Protein AF-A0A9W9BR13-F1 (afdb_monomer)

Radius of gyration: 28.8 Å; Cα contacts (8 Å, |Δi|>4): 578; chains: 1; bounding box: 82×94×61 Å

Organism: NCBI:txid1435070

Solvent-accessible surface area (backbone atoms only — not comparable to full-atom values): 28106 Å² total; per-residue (Å²): 130,82,84,83,81,80,27,60,44,64,63,53,41,37,54,49,41,31,71,70,69,76,46,58,55,90,75,62,51,53,81,70,55,56,86,70,70,44,57,42,39,84,63,54,50,73,75,60,48,57,53,65,44,57,26,48,39,78,46,92,53,62,79,46,46,44,80,64,56,41,92,52,9,65,61,41,42,57,46,30,48,63,49,49,70,68,35,69,68,52,47,48,35,59,72,76,33,102,57,62,42,61,43,49,70,67,36,74,86,69,42,48,74,66,56,54,60,58,46,49,59,56,65,70,63,49,80,73,76,65,88,21,88,50,74,51,84,78,71,74,89,75,68,90,75,66,82,88,71,66,79,80,84,70,79,82,73,85,76,58,85,72,59,70,72,52,71,85,45,83,88,72,84,92,73,88,84,81,85,91,74,93,72,82,76,88,67,74,56,72,65,45,52,50,54,46,49,44,55,50,52,49,53,40,61,71,35,36,82,60,34,67,35,88,93,32,60,46,46,44,69,40,78,53,61,50,76,29,34,24,41,30,49,34,94,93,42,69,90,47,64,46,66,43,33,30,24,66,36,58,16,29,33,34,38,59,55,88,96,54,56,84,94,66,39,53,55,44,30,42,27,44,69,40,80,46,43,46,73,63,60,65,67,41,37,58,56,48,52,52,36,55,47,40,40,51,48,11,38,36,36,63,47,75,78,63,32,52,50,77,56,97,54,95,58,76,46,50,27,35,49,39,40,34,38,27,62,62,30,37,36,57,30,44,36,37,33,28,70,54,24,48,35,50,51,31,58,47,96,74,83,76,81,78,82,77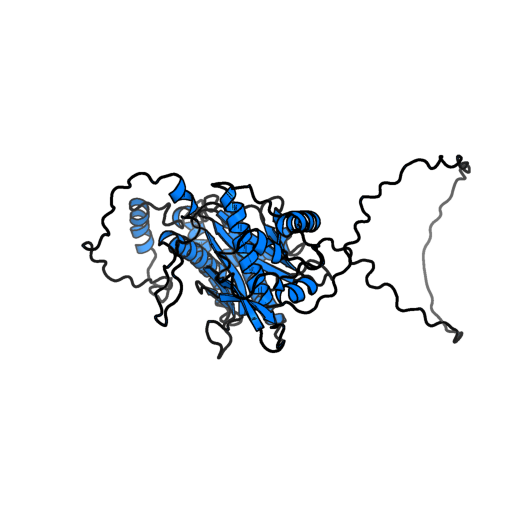,78,70,85,73,75,69,79,80,85,77,75,77,83,80,80,86,81,80,84,82,82,90,86,82,89,84,86,88,89,82,84,92,82,90,86,86,89,84,90,84,90,83,80,92,79,88,79,90,73,81,98,70,80,91,68,80,81,69,79,54,84,61,72,50,24,40,38,36,40,36,32,42,60,35,36,49,83,36,37,72,35,40,49,54,48,53,32,44,51,33,40,50,50,53,48,45,62,56,45,54,64,66,74,77,114

Foldseek 3Di:
DPQDDAAQFPVSLQVVLCVLVVDRPLPLALPVLDFPPQAALLRQDPNNLSNLQEHEDEDDAFDALCNFPNPCRVVLLVVLVVVLVPDPVSVVLVVPDPQSLQCCVLQVVSDDPVNVVVCVVVVVPPPLQDDDPSHDPPDDPPPDDDPVPDDPPDDDDDDDPVVVVCPQGDDDDDDDDDDDDDDDDPDDDPLQLSQLVSVQVLLCVLQVVVCPPPLNVQKGKDQDFAKFFQWEQDPVGNVDTGTSYIYTFRIFTWGHDPPDDPNRTFGQATEHEASAALVVPPSSVVSVSSRVSVNVLRSCQRPVAANFGDDPDPDQKTWGWYWYYHNQWIKIKIKIAHPLLSCRSHNNDDDDDPPPPVPPPDDPPPDDDDDDDDDDDDDDDDDDDDDDDDDDDDDDDDDDDDDDDDPDDPCPPPPPSSHNHIYIHIYGIQGSSDSVSSSSVSSVSNSSVNRNSVVNVVVVD

Secondary structure (DSSP, 8-state):
-------SSHHHHHHHHHHHH-S-TTT--GGGS-TT---BGGG--HHHHHTTTEEEEEEEEE--HHHHHGGGHHHHHHHHHHHHTT-HHHHHHHHH-SSTT-GGGG-TTTS-HHHHHHHHHHHTTS-TTSSSSSS-TT--------TT-PPP----PPPPTTTTSSSSS-------------PPP----HHHHHHHHHHHHHHHHHHHHHHTSTTTTTEEEE----EEEEEEE-SS-TTSEEEEEEEE-SEEEEE--TT--GGGSEEEEEEEEESS-TTSSTHHHHHHHHHHHHHHHHHHHH-SSSSPPPPSSSS-EEEEEEEEEETTEEEEEEEEEEHHHHHHTTT----PPP---GGG------SPPPP-PPPPPP-------------------------------SSTT---TTTTSEEEEEEEPEETT-HHHHHHHHHHHHHHHHHHHHHHHTT--

Structure (mmCIF, N/CA/C/O backbone):
data_AF-A0A9W9BR13-F1
#
_entry.id   AF-A0A9W9BR13-F1
#
loop_
_atom_site.group_PDB
_atom_site.id
_atom_site.type_symbol
_atom_site.label_atom_id
_atom_site.label_alt_id
_atom_site.label_comp_id
_atom_site.label_asym_id
_atom_site.label_entity_id
_atom_site.label_seq_id
_atom_site.pdbx_PDB_ins_code
_atom_site.Cartn_x
_atom_site.Cartn_y
_atom_site.Cartn_z
_atom_site.occupancy
_atom_site.B_iso_or_equiv
_atom_site.auth_seq_id
_atom_site.auth_comp_id
_atom_site.auth_asym_id
_atom_site.auth_atom_id
_atom_site.pdbx_PDB_model_num
ATOM 1 N N . MET A 1 1 ? -9.494 -0.478 -27.112 1.00 51.25 1 MET A N 1
ATOM 2 C CA . MET A 1 1 ? -8.174 -0.641 -26.474 1.00 51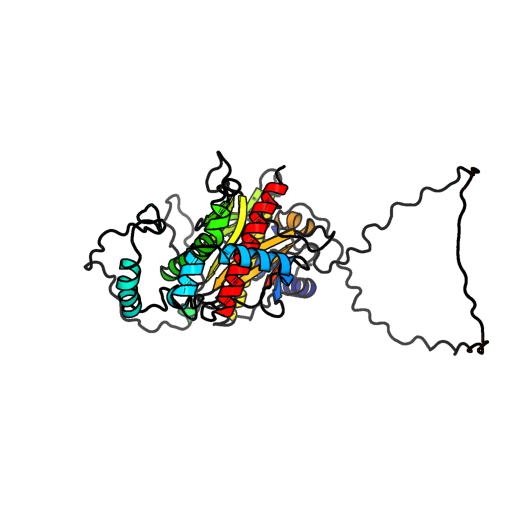.25 1 MET A CA 1
ATOM 3 C C . MET A 1 1 ? -7.951 -2.122 -26.304 1.00 51.25 1 MET A C 1
ATOM 5 O O . MET A 1 1 ? -8.926 -2.817 -26.032 1.00 51.25 1 MET A O 1
ATOM 9 N N . GLU A 1 2 ? -6.727 -2.593 -26.519 1.00 63.69 2 GLU A N 1
ATOM 10 C CA . GLU A 1 2 ? -6.368 -3.955 -26.129 1.00 63.69 2 GLU A CA 1
ATOM 11 C C . GLU A 1 2 ? -6.490 -4.087 -24.608 1.00 63.69 2 GLU A C 1
ATOM 13 O O . GLU A 1 2 ? -6.323 -3.111 -23.871 1.00 63.69 2 GLU A O 1
ATOM 18 N N . ALA A 1 3 ? -6.855 -5.276 -24.137 1.00 79.12 3 ALA A N 1
ATOM 19 C CA . ALA A 1 3 ? -6.912 -5.545 -22.713 1.00 79.12 3 ALA A CA 1
ATOM 20 C C . ALA A 1 3 ? -5.477 -5.740 -22.216 1.00 79.12 3 ALA A C 1
ATOM 22 O O . ALA A 1 3 ? -4.909 -6.807 -22.415 1.00 79.12 3 ALA A O 1
ATOM 23 N N . TYR A 1 4 ? -4.898 -4.719 -21.580 1.00 87.81 4 TYR A N 1
ATOM 24 C CA . TYR A 1 4 ? -3.588 -4.836 -20.938 1.00 87.81 4 TYR A CA 1
ATOM 25 C C . TYR A 1 4 ? -3.576 -6.022 -19.963 1.00 87.81 4 TYR A C 1
ATOM 27 O O . TYR A 1 4 ? -4.549 -6.233 -19.231 1.00 87.81 4 TYR A O 1
ATOM 35 N N . GLU A 1 5 ? -2.502 -6.801 -19.949 1.00 94.56 5 GLU A N 1
ATOM 36 C CA . GLU A 1 5 ? -2.314 -7.903 -19.003 1.00 94.56 5 GLU A CA 1
ATOM 37 C C . GLU A 1 5 ? -1.380 -7.423 -17.893 1.00 94.56 5 GLU A C 1
ATOM 39 O O . GLU A 1 5 ? -0.334 -6.836 -18.160 1.00 94.56 5 GLU A O 1
ATOM 44 N N . ILE A 1 6 ? -1.775 -7.602 -16.636 1.00 95.94 6 ILE A N 1
ATOM 45 C CA . ILE A 1 6 ? -0.945 -7.204 -15.500 1.00 95.94 6 ILE A CA 1
ATOM 46 C C . ILE A 1 6 ? -0.140 -8.445 -15.090 1.00 95.94 6 ILE A C 1
ATOM 48 O O . ILE A 1 6 ? -0.762 -9.424 -14.675 1.00 95.94 6 ILE A O 1
ATOM 52 N N . PRO A 1 7 ? 1.199 -8.450 -15.232 1.00 97.06 7 PRO A N 1
ATOM 53 C CA . PRO A 1 7 ? 2.010 -9.623 -14.933 1.00 97.06 7 PRO A CA 1
ATOM 54 C C . PRO A 1 7 ? 1.941 -9.979 -13.450 1.00 97.06 7 PRO A C 1
ATOM 56 O O . PRO A 1 7 ? 2.058 -9.116 -12.579 1.00 97.06 7 PRO A O 1
ATOM 59 N N . SER A 1 8 ? 1.804 -11.271 -13.176 1.00 96.62 8 SER A N 1
ATOM 60 C CA . SER A 1 8 ? 1.840 -11.877 -11.844 1.00 96.62 8 SER A CA 1
ATOM 61 C C . SER A 1 8 ? 3.162 -12.598 -11.557 1.00 96.62 8 SER A C 1
ATOM 63 O O . SER A 1 8 ? 3.529 -12.808 -10.394 1.00 96.62 8 SER A O 1
ATOM 65 N N . THR A 1 9 ? 3.916 -12.918 -12.615 1.00 95.44 9 THR A N 1
ATOM 66 C CA . THR A 1 9 ? 5.245 -13.534 -12.553 1.00 95.44 9 THR A CA 1
ATOM 67 C C . THR A 1 9 ? 6.295 -12.735 -13.343 1.00 95.44 9 THR A C 1
ATOM 69 O O . THR A 1 9 ? 5.965 -12.035 -14.301 1.00 95.44 9 THR A O 1
ATOM 72 N N . PRO A 1 10 ? 7.590 -12.851 -12.994 1.00 94.38 10 PRO A N 1
ATOM 73 C CA . PRO A 1 10 ? 8.684 -12.272 -13.779 1.00 94.38 10 PRO A CA 1
ATOM 74 C C . PRO A 1 10 ? 8.801 -12.804 -15.212 1.00 94.38 10 PRO A C 1
ATOM 76 O O . PRO A 1 10 ? 9.303 -12.083 -16.069 1.00 94.38 10 PRO A O 1
ATOM 79 N N . SER A 1 11 ? 8.331 -14.030 -15.487 1.00 93.44 11 SER A N 1
ATOM 80 C CA . SER A 1 11 ? 8.280 -14.563 -16.857 1.00 93.44 11 SER A CA 1
ATOM 81 C C . SER A 1 11 ? 7.225 -13.831 -17.682 1.00 93.44 11 SER A C 1
ATOM 83 O O . SER A 1 11 ? 7.556 -13.302 -18.734 1.00 93.44 11 SER A O 1
ATOM 85 N N . GLU A 1 12 ? 5.997 -13.699 -17.161 1.00 95.50 12 GLU A N 1
ATOM 86 C CA . GLU A 1 12 ? 4.937 -12.911 -17.810 1.00 95.50 12 GLU A CA 1
ATOM 87 C C . GLU A 1 12 ? 5.386 -11.466 -18.054 1.00 95.50 12 GLU A C 1
ATOM 89 O O . GLU A 1 12 ? 5.164 -10.920 -19.130 1.00 95.50 12 GLU A O 1
ATOM 94 N N . TRP A 1 13 ? 6.062 -10.848 -17.078 1.00 95.56 13 TRP A N 1
ATOM 95 C CA . TRP A 1 13 ? 6.627 -9.509 -17.248 1.00 95.56 13 TRP A CA 1
ATOM 96 C C . TRP A 1 13 ? 7.660 -9.455 -18.383 1.00 95.56 13 TRP A C 1
ATOM 98 O O . TRP A 1 13 ? 7.617 -8.536 -19.200 1.00 95.56 13 TRP A O 1
ATOM 108 N N . ALA A 1 14 ? 8.568 -10.432 -18.458 1.00 93.12 14 ALA A N 1
ATOM 109 C CA . ALA A 1 14 ? 9.594 -10.491 -19.495 1.00 93.12 14 ALA A CA 1
ATOM 110 C C . ALA A 1 14 ? 8.982 -10.686 -20.893 1.00 93.12 14 ALA A C 1
ATOM 112 O O . ALA A 1 14 ? 9.375 -9.991 -21.830 1.00 93.12 14 ALA A O 1
ATOM 113 N N . ASP A 1 15 ? 7.981 -11.561 -21.019 1.00 93.62 15 ASP A N 1
ATOM 114 C CA . ASP A 1 15 ? 7.242 -11.793 -22.264 1.00 93.62 15 ASP A CA 1
ATOM 115 C C . ASP A 1 15 ? 6.494 -10.524 -22.719 1.00 93.62 15 ASP A C 1
ATOM 117 O O . ASP A 1 15 ? 6.537 -10.152 -23.896 1.00 93.62 15 ASP A O 1
ATOM 121 N N . LEU A 1 16 ? 5.859 -9.809 -21.781 1.00 94.38 16 LEU A N 1
ATOM 122 C CA . LEU A 1 16 ? 5.163 -8.548 -22.050 1.00 94.38 16 LEU A CA 1
ATOM 123 C C . LEU A 1 16 ? 6.129 -7.428 -22.459 1.00 94.38 16 LEU A C 1
ATOM 125 O O . LEU A 1 16 ? 5.866 -6.751 -23.449 1.00 94.38 16 LEU A O 1
ATOM 129 N N . VAL A 1 17 ? 7.265 -7.265 -21.770 1.00 92.75 17 VAL A N 1
ATOM 130 C CA . VAL A 1 17 ? 8.304 -6.281 -22.136 1.00 92.75 17 VAL A CA 1
ATOM 131 C C . VAL A 1 17 ? 8.924 -6.590 -23.493 1.00 92.75 17 VAL A C 1
ATOM 133 O O . VAL A 1 17 ? 9.122 -5.678 -24.295 1.00 92.75 17 VAL A O 1
ATOM 136 N N . HIS A 1 18 ? 9.193 -7.862 -23.789 1.00 91.88 18 HIS A N 1
ATOM 137 C CA . HIS A 1 18 ? 9.705 -8.256 -25.097 1.00 91.88 18 HIS A CA 1
ATOM 138 C C . HIS A 1 18 ? 8.703 -7.923 -26.215 1.00 91.88 18 HIS A C 1
ATOM 140 O O . HIS A 1 18 ? 9.090 -7.412 -27.268 1.00 91.88 18 HIS A O 1
ATOM 146 N N . LYS A 1 19 ? 7.404 -8.139 -25.964 1.00 92.88 19 LYS A N 1
ATOM 147 C CA . LYS A 1 19 ? 6.309 -7.809 -26.887 1.00 92.88 19 LYS A CA 1
ATOM 148 C C . LYS A 1 19 ? 6.132 -6.299 -27.108 1.00 92.88 19 LYS A C 1
ATOM 150 O O . LYS A 1 19 ? 5.840 -5.909 -28.237 1.00 92.88 19 LYS A O 1
ATOM 155 N N . THR A 1 20 ? 6.262 -5.463 -26.074 1.00 90.88 20 THR A N 1
ATOM 156 C CA . THR A 1 20 ? 5.995 -4.011 -26.163 1.00 90.88 20 THR A CA 1
ATOM 157 C C . THR A 1 20 ? 7.213 -3.197 -26.594 1.00 90.88 20 THR A C 1
ATOM 159 O O . THR A 1 20 ? 7.096 -2.351 -27.478 1.00 90.88 20 THR A O 1
ATOM 162 N N . HIS A 1 21 ? 8.393 -3.474 -26.033 1.00 87.50 21 HIS A N 1
ATOM 163 C CA . HIS A 1 21 ? 9.614 -2.689 -26.274 1.00 87.50 21 HIS A CA 1
ATOM 164 C C . HIS A 1 21 ? 10.523 -3.260 -27.372 1.00 87.50 21 HIS A C 1
ATOM 166 O O . HIS A 1 21 ? 11.493 -2.607 -27.754 1.00 87.50 21 HIS A O 1
ATOM 172 N N . ALA A 1 22 ? 10.246 -4.474 -27.873 1.00 85.44 22 ALA A N 1
ATOM 173 C CA . ALA A 1 22 ? 11.105 -5.216 -28.813 1.00 85.44 22 ALA A CA 1
ATOM 174 C C . ALA A 1 22 ? 12.573 -5.359 -28.343 1.00 85.44 22 ALA A C 1
ATOM 176 O O . ALA A 1 22 ? 13.488 -5.562 -29.144 1.00 85.44 22 ALA A O 1
ATOM 177 N N . ALA A 1 23 ? 12.786 -5.249 -27.031 1.00 81.56 23 ALA A N 1
ATOM 178 C CA . ALA A 1 23 ? 14.079 -5.258 -26.370 1.00 81.56 23 ALA A CA 1
ATOM 179 C C . ALA A 1 23 ? 14.303 -6.574 -25.610 1.00 81.56 23 ALA A C 1
ATOM 181 O O . ALA A 1 23 ? 13.384 -7.373 -25.405 1.00 81.56 23 ALA A O 1
ATOM 182 N N . ASP A 1 24 ? 15.543 -6.796 -25.178 1.00 84.81 24 ASP A N 1
ATOM 183 C CA . ASP A 1 24 ? 15.865 -7.829 -24.196 1.00 84.81 24 ASP A CA 1
ATOM 184 C C . ASP A 1 24 ? 15.454 -7.324 -22.793 1.00 84.81 24 ASP A C 1
ATOM 186 O O . ASP A 1 24 ? 15.966 -6.284 -22.355 1.00 84.81 24 ASP A O 1
ATOM 190 N N . PRO A 1 25 ? 14.562 -8.019 -22.059 1.00 84.56 25 PRO A N 1
ATOM 191 C CA . PRO A 1 25 ? 14.138 -7.607 -20.718 1.00 84.56 25 PRO A CA 1
ATOM 192 C C . PRO A 1 25 ? 15.289 -7.482 -19.702 1.00 84.56 25 PRO A C 1
ATOM 194 O O . PRO A 1 25 ? 15.187 -6.712 -18.747 1.00 84.56 25 PRO A O 1
ATOM 197 N N . SER A 1 26 ? 16.409 -8.187 -19.906 1.00 82.12 26 SER A N 1
ATOM 198 C CA . SER A 1 26 ? 17.608 -8.091 -19.057 1.00 82.12 26 SER A CA 1
ATOM 199 C C . SER A 1 26 ? 18.404 -6.796 -19.273 1.00 82.12 26 SER A C 1
ATOM 201 O O . SER A 1 26 ? 19.001 -6.279 -18.327 1.00 82.12 26 SER A O 1
ATOM 203 N N . HIS A 1 27 ? 18.352 -6.235 -20.485 1.00 82.19 27 HIS A N 1
ATOM 204 C CA . HIS A 1 27 ? 18.956 -4.949 -20.855 1.00 82.19 27 HIS A CA 1
ATOM 205 C C . HIS A 1 27 ? 17.975 -3.773 -20.784 1.00 82.19 27 HIS A C 1
ATOM 207 O O . HIS A 1 27 ? 18.382 -2.619 -20.914 1.00 82.19 27 HIS A O 1
ATOM 213 N N . THR A 1 28 ? 16.692 -4.056 -20.563 1.00 82.75 28 THR A N 1
ATOM 214 C CA . THR A 1 28 ? 15.647 -3.047 -20.421 1.00 82.75 28 THR A CA 1
ATOM 215 C C . THR A 1 28 ? 15.769 -2.372 -19.054 1.00 82.75 28 THR A C 1
ATOM 217 O O . THR A 1 28 ? 15.344 -2.905 -18.020 1.00 82.75 28 THR A O 1
ATOM 220 N N . ASP A 1 29 ? 16.394 -1.195 -19.063 1.00 82.81 29 ASP A N 1
ATOM 221 C CA . ASP A 1 29 ? 16.536 -0.326 -17.902 1.00 82.81 29 ASP A CA 1
ATOM 222 C C . ASP A 1 29 ? 15.493 0.796 -17.902 1.00 82.81 29 ASP A C 1
ATOM 224 O O . ASP A 1 29 ? 15.041 1.263 -18.947 1.00 82.81 29 ASP A O 1
ATOM 228 N N . ILE A 1 30 ? 15.150 1.266 -16.710 1.00 84.25 30 ILE A N 1
ATOM 229 C CA . ILE A 1 30 ? 14.235 2.378 -16.476 1.00 84.25 30 ILE A CA 1
ATOM 230 C C . ILE A 1 30 ? 14.800 3.730 -16.966 1.00 84.25 30 ILE A C 1
ATOM 232 O O . ILE A 1 30 ? 14.027 4.646 -17.221 1.00 84.25 30 ILE A O 1
ATOM 236 N N . SER A 1 31 ? 16.106 3.864 -17.240 1.00 76.50 31 SER A N 1
ATOM 237 C CA . SER A 1 31 ? 16.635 5.007 -18.014 1.00 76.50 31 SER A CA 1
ATOM 238 C C . SER A 1 31 ? 16.133 5.068 -19.469 1.00 76.50 31 SER A C 1
ATOM 240 O O . SER A 1 31 ? 16.200 6.129 -20.091 1.00 76.50 31 SER A O 1
ATOM 242 N N . SER A 1 32 ? 15.567 3.974 -19.997 1.00 72.19 32 SER A N 1
ATOM 243 C CA . SER A 1 32 ? 14.851 3.956 -21.285 1.00 72.19 32 SER A CA 1
ATOM 244 C C . SER A 1 32 ? 13.534 4.741 -21.229 1.00 72.19 32 SER A C 1
ATOM 246 O O . SER A 1 32 ? 13.022 5.152 -22.271 1.00 72.19 32 SER A O 1
ATOM 248 N N . ILE A 1 33 ? 13.001 4.992 -20.022 1.00 72.38 33 ILE A N 1
ATOM 249 C CA . ILE A 1 33 ? 11.913 5.943 -19.800 1.00 72.38 33 ILE A CA 1
ATOM 250 C C . ILE A 1 33 ? 12.437 7.342 -20.159 1.00 72.38 33 ILE A C 1
ATOM 252 O O . ILE A 1 33 ? 13.164 7.971 -19.387 1.00 72.38 33 ILE A O 1
ATOM 256 N N . GLY A 1 34 ? 12.066 7.829 -21.347 1.00 63.22 34 GLY A N 1
ATOM 257 C CA . GLY A 1 34 ? 12.626 9.047 -21.933 1.00 63.22 34 GLY A CA 1
ATOM 258 C C . GLY A 1 34 ? 12.618 10.245 -20.975 1.00 63.22 34 GLY A C 1
ATOM 259 O O . GLY A 1 34 ? 11.575 10.642 -20.442 1.00 63.22 34 GLY A O 1
ATOM 260 N N . SER A 1 35 ? 13.798 10.833 -20.764 1.00 57.94 35 SER A N 1
ATOM 261 C CA . SER A 1 35 ? 14.020 11.876 -19.761 1.00 57.94 35 SER A CA 1
ATOM 262 C C . SER A 1 35 ? 13.079 13.071 -19.958 1.00 57.94 35 SER A C 1
ATOM 264 O O . SER A 1 35 ? 13.138 13.760 -20.979 1.00 57.94 35 SER A O 1
ATOM 266 N N . GLY A 1 36 ? 12.230 13.332 -18.959 1.00 55.66 36 GLY A N 1
ATOM 267 C CA . GLY A 1 36 ? 11.285 14.454 -18.945 1.00 55.66 36 GLY A CA 1
ATOM 268 C C . GLY A 1 36 ? 9.887 14.170 -19.512 1.00 55.66 36 GLY A C 1
ATOM 269 O O . GLY A 1 36 ? 9.095 15.105 -19.598 1.00 55.66 36 GLY A O 1
ATOM 270 N N . ILE A 1 37 ? 9.552 12.927 -19.882 1.00 59.81 37 ILE A N 1
ATOM 271 C CA . ILE A 1 37 ? 8.257 12.617 -20.521 1.00 59.81 37 ILE A CA 1
ATOM 272 C C . ILE A 1 37 ? 7.108 12.399 -19.514 1.00 59.81 37 ILE A C 1
ATOM 274 O O . ILE A 1 37 ? 5.986 12.828 -19.783 1.00 59.81 37 ILE A O 1
ATOM 278 N N . PHE A 1 38 ? 7.345 11.782 -18.350 1.00 64.75 38 PHE A N 1
ATOM 279 C CA . PHE A 1 38 ? 6.238 11.155 -17.602 1.00 64.75 38 PHE A CA 1
ATOM 280 C C . PHE A 1 38 ? 5.449 12.057 -16.671 1.00 64.75 38 PHE A C 1
ATOM 282 O O . PHE A 1 38 ? 4.247 11.857 -16.499 1.00 64.75 38 PHE A O 1
ATOM 289 N N . GLY A 1 39 ? 6.077 13.082 -16.098 1.00 80.94 39 GLY A N 1
ATOM 290 C CA . GLY A 1 39 ? 5.399 13.972 -15.160 1.00 80.94 39 GLY A CA 1
ATOM 291 C C . GLY A 1 39 ? 4.832 13.199 -13.964 1.00 80.94 39 GLY A C 1
ATOM 292 O O . GLY A 1 39 ? 5.579 12.856 -13.055 1.00 80.94 39 GLY A O 1
ATOM 293 N N . SER A 1 40 ? 3.522 12.932 -13.973 1.00 87.62 40 SER A N 1
ATOM 294 C CA . SER A 1 40 ? 2.803 12.239 -12.896 1.00 87.62 40 SER A CA 1
ATOM 295 C C . SER A 1 40 ? 2.521 10.772 -13.235 1.00 87.62 40 SER A C 1
ATOM 297 O O . SER A 1 40 ? 2.084 10.474 -14.341 1.00 87.62 40 SER A O 1
ATOM 299 N N . ALA A 1 41 ? 2.624 9.886 -12.242 1.00 87.94 41 ALA A N 1
ATOM 300 C CA . ALA A 1 41 ? 2.221 8.478 -12.292 1.00 87.94 41 ALA A CA 1
ATOM 301 C C . ALA A 1 41 ? 0.792 8.250 -12.831 1.00 87.94 41 ALA A C 1
ATOM 303 O O . ALA A 1 41 ? 0.528 7.246 -13.481 1.00 87.94 41 ALA A O 1
ATOM 304 N N . SER A 1 42 ? -0.117 9.215 -12.645 1.00 85.56 42 SER A N 1
ATOM 305 C CA . SER A 1 42 ? -1.477 9.200 -13.220 1.00 85.56 42 SER A CA 1
ATOM 306 C C . SER A 1 42 ? -1.535 9.322 -14.756 1.00 85.56 42 SER A C 1
ATOM 308 O O . SER A 1 42 ? -2.609 9.195 -15.344 1.00 85.56 42 SER A O 1
ATOM 310 N N . LYS A 1 43 ? -0.397 9.599 -15.406 1.00 87.94 43 LYS A N 1
ATOM 311 C CA . LYS A 1 43 ? -0.222 9.751 -16.861 1.00 87.94 43 LYS A CA 1
ATOM 312 C C . LYS A 1 43 ? 0.737 8.717 -17.461 1.00 87.94 43 LYS A C 1
ATOM 314 O O . LYS A 1 43 ? 1.039 8.797 -18.649 1.00 87.94 43 LYS A O 1
ATOM 319 N N . LEU A 1 44 ? 1.229 7.786 -16.645 1.00 88.38 44 LEU A N 1
ATOM 320 C CA . LEU A 1 44 ? 2.104 6.701 -17.070 1.00 88.38 44 LEU A CA 1
ATOM 321 C C . LEU A 1 44 ? 1.354 5.809 -18.071 1.00 88.38 44 LEU A C 1
ATOM 323 O O . LEU A 1 44 ? 0.213 5.421 -17.808 1.00 88.38 44 LEU A O 1
ATOM 327 N N . THR A 1 45 ? 1.959 5.503 -19.222 1.00 91.06 45 THR A N 1
ATOM 328 C CA . THR A 1 45 ? 1.367 4.507 -20.125 1.00 91.06 45 THR A CA 1
ATOM 329 C C . THR A 1 45 ? 1.648 3.103 -19.592 1.00 91.06 45 THR A C 1
ATOM 331 O O . THR A 1 45 ? 2.503 2.910 -18.728 1.00 91.06 45 THR A O 1
ATOM 334 N N . TYR A 1 46 ? 0.928 2.103 -20.096 1.00 93.12 46 TYR A N 1
ATOM 335 C CA . TYR A 1 46 ? 1.174 0.714 -19.715 1.00 93.12 46 TYR A CA 1
ATOM 336 C C . TYR A 1 46 ? 2.601 0.252 -20.068 1.00 93.12 46 TYR A C 1
ATOM 338 O O . TYR A 1 46 ? 3.241 -0.416 -19.257 1.00 93.12 46 TYR A O 1
ATOM 346 N N . ASP A 1 47 ? 3.125 0.665 -21.225 1.00 92.25 47 ASP A N 1
ATOM 347 C CA . ASP A 1 47 ? 4.458 0.264 -21.688 1.00 92.25 47 ASP A CA 1
ATOM 348 C C . ASP A 1 47 ? 5.552 0.825 -20.766 1.00 92.25 47 ASP A C 1
ATOM 350 O O . ASP A 1 47 ? 6.515 0.131 -20.441 1.00 92.25 47 ASP A O 1
ATOM 354 N N . ASP A 1 48 ? 5.363 2.049 -20.270 1.00 91.62 48 ASP A N 1
ATOM 355 C CA . ASP A 1 48 ? 6.271 2.707 -19.325 1.00 91.62 48 ASP A CA 1
ATOM 356 C C . ASP A 1 48 ? 6.099 2.193 -17.890 1.00 91.62 48 ASP A C 1
ATOM 358 O O . ASP A 1 48 ? 7.051 2.163 -17.113 1.00 91.62 48 ASP A O 1
ATOM 362 N N . TRP A 1 49 ? 4.897 1.736 -17.530 1.00 94.44 49 TRP A N 1
ATOM 363 C CA . TRP A 1 49 ? 4.654 1.057 -16.259 1.00 94.44 49 TRP A CA 1
ATOM 364 C C . TRP A 1 49 ? 5.363 -0.300 -16.181 1.00 94.44 49 TRP A C 1
ATOM 366 O O . TRP A 1 49 ? 5.894 -0.645 -15.124 1.00 94.44 49 TRP A O 1
ATOM 376 N N . LEU A 1 50 ? 5.470 -1.040 -17.292 1.00 94.88 50 LEU A N 1
ATOM 377 C CA . LEU A 1 50 ? 6.285 -2.259 -17.333 1.00 94.88 50 LEU A CA 1
ATOM 378 C C . LEU A 1 50 ? 7.758 -1.969 -16.984 1.00 94.88 50 LEU A C 1
ATOM 380 O O . LEU A 1 50 ? 8.394 -2.776 -16.305 1.00 94.88 50 LEU A O 1
ATOM 384 N N . LEU A 1 51 ? 8.282 -0.792 -17.339 1.00 94.31 51 LEU A N 1
ATOM 385 C CA . LEU A 1 51 ? 9.642 -0.352 -16.993 1.00 94.31 51 LEU A CA 1
ATOM 386 C C . LEU A 1 51 ? 9.836 -0.042 -15.492 1.00 94.31 51 LEU A C 1
ATOM 388 O O . LEU A 1 51 ? 10.940 0.295 -15.078 1.00 94.31 51 LEU A O 1
ATOM 392 N N . LEU A 1 52 ? 8.803 -0.202 -14.656 1.00 95.12 52 LEU A N 1
ATOM 393 C CA . LEU A 1 52 ? 8.913 -0.157 -13.194 1.00 95.12 52 LEU A CA 1
ATOM 394 C C . LEU A 1 52 ? 9.140 -1.539 -12.546 1.00 95.12 52 LEU A C 1
ATOM 396 O O . LEU A 1 52 ? 9.287 -1.599 -11.330 1.00 95.12 52 LEU A O 1
ATOM 400 N N . ARG A 1 53 ? 9.154 -2.651 -13.306 1.00 95.75 53 ARG A N 1
ATOM 401 C CA . ARG A 1 53 ? 9.280 -4.040 -12.782 1.00 95.75 53 ARG A CA 1
ATOM 402 C C . ARG A 1 53 ? 8.313 -4.367 -11.635 1.00 95.75 53 ARG A C 1
ATOM 404 O O . ARG A 1 53 ? 8.674 -5.018 -10.650 1.00 95.75 53 ARG A O 1
ATOM 411 N N . VAL A 1 54 ? 7.067 -3.925 -11.781 1.00 97.25 54 VAL A N 1
ATOM 412 C CA . VAL A 1 54 ? 5.980 -4.247 -10.853 1.00 97.25 54 VAL A CA 1
ATOM 413 C C . VAL A 1 54 ? 5.236 -5.483 -11.346 1.00 97.25 54 VAL A C 1
ATOM 415 O O . VAL A 1 54 ? 4.841 -5.550 -12.508 1.00 97.25 54 VAL A O 1
ATOM 418 N N . ILE A 1 55 ? 5.014 -6.443 -10.450 1.00 97.75 55 ILE A N 1
ATOM 419 C CA . ILE A 1 55 ? 4.130 -7.593 -10.672 1.00 97.75 55 ILE A CA 1
ATOM 420 C C . ILE A 1 55 ? 3.045 -7.631 -9.594 1.00 97.75 55 ILE A C 1
ATOM 422 O O . ILE A 1 55 ? 3.303 -7.300 -8.437 1.00 97.75 55 ILE A O 1
ATOM 426 N N . TRP A 1 56 ? 1.832 -8.039 -9.958 1.00 97.69 56 TRP A N 1
ATOM 427 C CA . TRP A 1 56 ? 0.687 -8.111 -9.048 1.00 97.69 56 TRP A CA 1
ATOM 428 C C . TRP A 1 56 ? 0.299 -9.555 -8.762 1.00 97.69 56 TRP A C 1
ATOM 430 O O . TRP A 1 56 ? -0.041 -10.316 -9.665 1.00 97.69 56 TRP A O 1
ATOM 440 N N . LYS A 1 57 ? 0.292 -9.920 -7.480 1.00 96.81 57 LYS A N 1
ATOM 441 C CA . LYS A 1 57 ? -0.209 -11.209 -7.007 1.00 96.81 57 LYS A CA 1
ATOM 442 C C . LYS A 1 57 ? -1.545 -10.992 -6.319 1.00 96.81 57 LYS A C 1
ATOM 444 O O . LYS A 1 57 ? -1.623 -10.269 -5.329 1.00 96.81 57 LYS A O 1
ATOM 449 N N . LYS A 1 58 ? -2.596 -11.602 -6.868 1.00 95.56 58 LYS A N 1
ATOM 450 C CA . LYS A 1 58 ? -3.890 -11.704 -6.191 1.00 95.56 58 LYS A CA 1
ATOM 451 C C . LYS A 1 58 ? -3.791 -12.835 -5.175 1.00 95.56 58 LYS A C 1
ATOM 453 O O . LYS A 1 58 ? -3.514 -13.968 -5.552 1.00 95.56 58 LYS A O 1
ATOM 458 N N . GLU A 1 59 ? -3.975 -12.501 -3.909 1.00 96.12 59 GLU A N 1
ATOM 459 C CA . GLU A 1 59 ? -3.933 -13.447 -2.799 1.00 96.12 59 GLU A CA 1
ATOM 460 C C . GLU A 1 59 ? -5.308 -14.094 -2.591 1.00 96.12 59 GLU A C 1
ATOM 462 O O . GLU A 1 59 ? -6.355 -13.441 -2.700 1.00 96.12 59 GLU A O 1
ATOM 467 N N . ASP A 1 60 ? -5.303 -15.385 -2.259 1.00 92.75 60 ASP A N 1
ATOM 468 C CA . ASP A 1 60 ? -6.524 -16.134 -1.982 1.00 92.75 60 ASP A CA 1
ATOM 469 C C . ASP A 1 60 ? -7.166 -15.652 -0.672 1.00 92.75 60 ASP A C 1
ATOM 471 O O . ASP A 1 60 ? -6.627 -15.811 0.424 1.00 92.75 60 ASP A O 1
ATOM 475 N N . GLY A 1 61 ? -8.364 -15.081 -0.790 1.00 93.62 61 GLY A N 1
ATOM 476 C CA . GLY A 1 61 ? -9.139 -14.578 0.337 1.00 93.62 61 GLY A CA 1
ATOM 477 C C . GLY A 1 61 ? -8.731 -13.191 0.848 1.00 93.62 61 GLY A C 1
ATOM 478 O O . GLY A 1 61 ? -8.022 -12.410 0.209 1.00 93.62 61 GLY A O 1
ATOM 479 N N . GLN A 1 62 ? -9.298 -12.851 2.002 1.00 93.19 62 GLN A N 1
ATOM 480 C CA . GLN A 1 62 ? -9.175 -11.547 2.650 1.00 93.19 62 GLN A CA 1
ATOM 481 C C . GLN A 1 62 ? -7.880 -11.456 3.464 1.00 93.19 62 GLN A C 1
ATOM 483 O O . GLN A 1 62 ? -7.377 -12.465 3.961 1.00 93.19 62 GLN A O 1
ATOM 488 N N . THR A 1 63 ? -7.342 -10.247 3.638 1.00 93.69 63 THR A N 1
ATOM 489 C CA . THR A 1 63 ? -6.174 -10.047 4.502 1.00 93.69 63 THR A CA 1
ATOM 490 C C . THR A 1 63 ? -6.500 -10.447 5.936 1.00 93.69 63 THR A C 1
ATOM 492 O O . THR A 1 63 ? -7.532 -10.056 6.476 1.00 93.69 63 THR A O 1
ATOM 495 N N . THR A 1 64 ? -5.594 -11.180 6.576 1.00 94.88 64 THR A N 1
ATOM 496 C CA . THR A 1 64 ? -5.699 -11.532 7.993 1.00 94.88 64 THR A CA 1
ATOM 497 C C . THR A 1 64 ? -4.432 -11.113 8.720 1.00 94.88 64 THR A C 1
ATOM 499 O O . THR A 1 64 ? -3.380 -10.884 8.120 1.00 94.88 64 THR A O 1
ATOM 502 N N . HIS A 1 65 ? -4.496 -11.071 10.046 1.00 95.25 65 HIS A N 1
ATOM 503 C CA . HIS A 1 65 ? -3.301 -10.862 10.853 1.00 95.25 65 HIS A CA 1
ATOM 504 C C . HIS A 1 65 ? -2.233 -11.943 10.601 1.00 95.25 65 HIS A C 1
ATOM 506 O O . HIS A 1 65 ? -1.041 -11.654 10.671 1.00 95.25 65 HIS A O 1
ATOM 512 N N . GLU A 1 66 ? -2.628 -13.178 10.282 1.00 94.25 66 GLU A N 1
ATOM 513 C CA . GLU A 1 66 ? -1.690 -14.267 9.991 1.00 94.25 66 GLU A CA 1
ATOM 514 C C . GLU A 1 66 ? -1.017 -14.102 8.617 1.00 94.25 66 GLU A C 1
ATOM 516 O O . GLU A 1 66 ? 0.190 -14.317 8.512 1.00 94.25 66 GLU A O 1
ATOM 521 N N . SER A 1 67 ? -1.724 -13.612 7.587 1.00 92.75 67 SER A N 1
ATOM 522 C CA . SER A 1 67 ? -1.102 -13.353 6.275 1.00 92.75 67 SER A CA 1
ATOM 523 C C . SER A 1 67 ? -0.113 -12.177 6.291 1.00 92.75 67 SER A C 1
ATOM 525 O O . SER A 1 67 ? 0.868 -12.176 5.543 1.00 92.75 67 SER A O 1
ATOM 527 N N . ILE A 1 68 ? -0.304 -11.187 7.174 1.00 92.19 68 ILE A N 1
ATOM 528 C CA . ILE A 1 68 ? 0.663 -10.090 7.345 1.00 92.19 68 ILE A CA 1
ATOM 529 C C . ILE A 1 68 ? 1.804 -10.480 8.291 1.00 92.19 68 ILE A C 1
ATOM 531 O O . ILE A 1 68 ? 2.973 -10.337 7.925 1.00 92.19 68 ILE A O 1
ATOM 535 N N . PHE A 1 69 ? 1.485 -10.941 9.503 1.00 92.31 69 PHE A N 1
ATOM 536 C CA . PHE A 1 69 ? 2.434 -11.068 10.618 1.00 92.31 69 PHE A CA 1
ATOM 537 C C . PHE A 1 69 ? 2.906 -12.511 10.880 1.00 92.31 69 PHE A C 1
ATOM 539 O O . PHE A 1 69 ? 3.665 -12.753 11.825 1.00 92.31 69 PHE A O 1
ATOM 546 N N . GLY A 1 70 ? 2.464 -13.478 10.072 1.00 92.12 70 GLY A N 1
ATOM 547 C CA . GLY A 1 70 ? 2.761 -14.895 10.265 1.00 92.12 70 GLY A CA 1
ATOM 548 C C . GLY A 1 70 ? 2.216 -15.418 11.604 1.00 92.12 70 GLY A C 1
ATOM 549 O O . GLY A 1 70 ? 1.183 -14.939 12.077 1.00 92.12 70 GLY A O 1
ATOM 550 N N . PRO A 1 71 ? 2.929 -16.337 12.286 1.00 92.31 71 PRO A N 1
ATOM 551 C CA . PRO A 1 71 ? 2.467 -16.952 13.538 1.00 92.31 71 PRO A CA 1
ATOM 552 C C . PRO A 1 71 ? 2.141 -15.976 14.682 1.00 92.31 71 PRO A C 1
ATOM 554 O O . PRO A 1 71 ? 1.413 -16.337 15.602 1.00 92.31 71 PRO A O 1
ATOM 557 N N . LYS A 1 72 ? 2.655 -14.736 14.645 1.00 92.25 72 LYS A N 1
ATOM 558 C CA . LYS A 1 72 ? 2.330 -13.692 15.636 1.00 92.25 72 LYS A CA 1
ATOM 559 C C . LYS A 1 72 ? 0.974 -13.022 15.397 1.00 92.25 72 LYS A C 1
ATOM 561 O O . LYS A 1 72 ? 0.491 -12.305 16.270 1.00 92.25 72 LYS A O 1
ATOM 566 N N . GLY A 1 73 ? 0.350 -13.240 14.239 1.00 93.81 73 GLY A N 1
ATOM 567 C CA . GLY A 1 73 ? -0.887 -12.570 13.846 1.00 93.81 73 GLY A CA 1
ATOM 568 C C . GLY A 1 73 ? -2.024 -12.741 14.853 1.00 93.81 73 GLY A C 1
ATOM 569 O O . GLY A 1 73 ? -2.678 -11.767 15.211 1.00 93.81 73 GLY A O 1
ATOM 570 N N . GLN A 1 74 ? -2.219 -13.953 15.375 1.00 95.75 74 GLN A N 1
ATOM 571 C CA . GLN A 1 74 ? -3.285 -14.236 16.343 1.00 95.75 74 GLN A CA 1
ATOM 572 C C . GLN A 1 74 ? -3.075 -13.501 17.683 1.00 95.75 74 GLN A C 1
ATOM 574 O O . GLN A 1 74 ? -4.035 -13.006 18.274 1.00 95.75 74 GLN A O 1
ATOM 579 N N . GLU A 1 75 ? -1.824 -13.363 18.136 1.00 96.00 75 GLU A N 1
ATOM 580 C CA . GLU A 1 75 ? -1.470 -12.607 19.348 1.00 96.00 75 GLU A CA 1
ATOM 581 C C . GLU A 1 75 ? -1.693 -11.098 19.164 1.00 96.00 75 GLU A C 1
ATOM 583 O O . GLU A 1 75 ? -2.246 -10.441 20.051 1.00 96.00 75 GLU A O 1
ATOM 588 N N . LEU A 1 76 ? -1.309 -10.558 18.002 1.00 94.75 76 LEU A N 1
ATOM 589 C CA . LEU A 1 76 ? -1.528 -9.153 17.646 1.00 94.75 76 LEU A CA 1
ATOM 590 C C . LEU A 1 76 ? -3.025 -8.836 17.545 1.00 94.75 76 LEU A C 1
ATOM 592 O O . LEU A 1 76 ? -3.485 -7.901 18.197 1.00 94.75 76 LEU A O 1
ATOM 596 N N . ARG A 1 77 ? -3.807 -9.688 16.866 1.00 96.44 77 ARG A N 1
ATOM 597 C CA . ARG A 1 77 ? -5.272 -9.571 16.771 1.00 96.44 77 ARG A CA 1
ATOM 598 C C . ARG A 1 77 ? -5.932 -9.528 18.148 1.00 96.44 77 ARG A C 1
ATOM 600 O O . ARG A 1 77 ? -6.672 -8.597 18.450 1.00 96.44 77 ARG A O 1
ATOM 607 N N . ALA A 1 78 ? -5.617 -10.496 19.012 1.00 96.50 78 ALA A N 1
ATOM 608 C CA . ALA A 1 78 ? -6.140 -10.541 20.378 1.00 96.50 78 ALA A CA 1
ATOM 609 C C . ALA A 1 78 ? -5.675 -9.342 21.227 1.00 96.50 78 ALA A C 1
ATOM 611 O O . ALA A 1 78 ? -6.320 -8.967 22.207 1.00 96.50 78 ALA A O 1
ATOM 612 N N . THR A 1 79 ? -4.541 -8.724 20.894 1.00 95.50 79 THR A N 1
ATOM 613 C CA . THR A 1 79 ? -4.048 -7.517 21.568 1.00 95.50 79 THR A CA 1
ATOM 614 C C . THR A 1 79 ? -4.804 -6.273 21.115 1.00 95.50 79 THR A C 1
ATOM 616 O O . THR A 1 79 ? -5.297 -5.558 21.987 1.00 95.50 79 THR A O 1
ATOM 619 N N . ALA A 1 80 ? -5.008 -6.078 19.810 1.00 94.88 80 ALA A N 1
ATOM 620 C CA . ALA A 1 80 ? -5.866 -5.023 19.269 1.00 94.88 80 ALA A CA 1
ATOM 621 C C . ALA A 1 80 ? -7.308 -5.131 19.803 1.00 94.88 80 ALA A C 1
ATOM 623 O O . ALA A 1 80 ? -7.876 -4.143 20.262 1.00 94.88 80 ALA A O 1
ATOM 624 N N . GLU A 1 81 ? -7.869 -6.342 19.858 1.00 95.00 81 GLU A N 1
ATOM 625 C CA . GLU A 1 81 ? -9.206 -6.600 20.412 1.00 95.00 81 GLU A CA 1
ATOM 626 C C . GLU A 1 81 ? -9.307 -6.185 21.891 1.00 95.00 81 GLU A C 1
ATOM 628 O O . GLU A 1 81 ? -10.230 -5.473 22.288 1.00 95.00 81 GLU A O 1
ATOM 633 N N . ARG A 1 82 ? -8.311 -6.554 22.712 1.00 95.12 82 ARG A N 1
ATOM 634 C CA . ARG A 1 82 ? -8.230 -6.168 24.135 1.00 95.12 82 ARG A CA 1
ATOM 635 C C . ARG A 1 82 ? -7.917 -4.688 24.362 1.00 95.12 82 ARG A C 1
ATOM 637 O O . ARG A 1 82 ? -8.177 -4.204 25.464 1.00 95.12 82 ARG A O 1
ATOM 644 N N . GLN A 1 83 ? -7.312 -3.998 23.398 1.00 92.56 83 GLN A N 1
ATOM 645 C CA . GLN A 1 83 ? -7.132 -2.546 23.433 1.00 92.56 83 GLN A CA 1
ATOM 646 C C . GLN A 1 83 ? -8.474 -1.871 2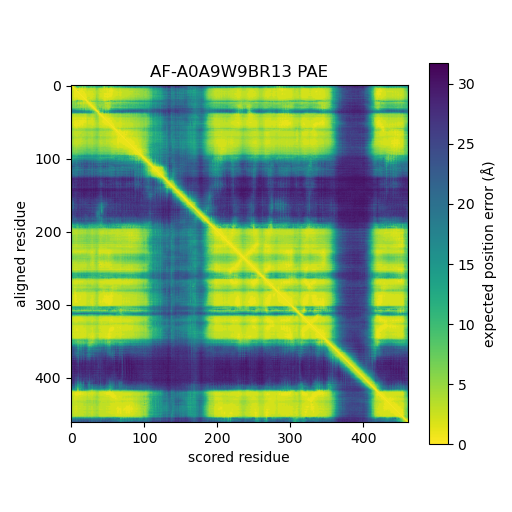3.137 1.00 92.56 83 GLN A C 1
ATOM 648 O O . GLN A 1 83 ? -9.031 -1.234 24.026 1.00 92.56 83 GLN A O 1
ATOM 653 N N . LEU A 1 84 ? -9.063 -2.128 21.966 1.00 90.56 84 LEU A N 1
ATOM 654 C CA . LEU A 1 84 ? -10.338 -1.541 21.543 1.00 90.56 84 LEU A CA 1
ATOM 655 C C . LEU A 1 84 ? -11.490 -1.821 22.517 1.00 90.56 84 LEU A C 1
ATOM 657 O O . LEU A 1 84 ? -12.306 -0.941 22.762 1.00 90.56 84 LEU A O 1
ATOM 661 N N . ALA A 1 85 ? -11.557 -3.003 23.137 1.00 91.50 85 ALA A N 1
ATOM 662 C CA . ALA A 1 85 ? -12.591 -3.315 24.129 1.00 91.50 85 ALA A CA 1
ATOM 663 C C . ALA A 1 85 ? -12.549 -2.430 25.396 1.00 91.50 85 ALA A C 1
ATOM 665 O O . ALA A 1 85 ? -13.534 -2.373 26.136 1.00 91.50 85 ALA A O 1
ATOM 666 N N . LYS A 1 86 ? -11.430 -1.744 25.668 1.00 92.62 86 LYS A N 1
ATOM 667 C CA . LYS A 1 86 ? -11.293 -0.793 26.786 1.00 92.62 86 LYS A CA 1
ATOM 668 C C . LYS A 1 86 ? -11.715 0.626 26.416 1.00 92.62 86 LYS A C 1
ATOM 670 O O . LYS A 1 86 ? -11.916 1.432 27.318 1.00 92.62 86 LYS A O 1
ATOM 675 N N . GLU A 1 87 ? -11.844 0.923 25.127 1.00 87.75 87 GLU A N 1
ATOM 676 C CA . GLU A 1 87 ? -12.104 2.276 24.656 1.00 87.75 87 GLU A CA 1
ATOM 677 C C . GLU A 1 87 ? -13.552 2.702 24.936 1.00 87.75 87 GLU A C 1
ATOM 679 O O . GLU A 1 87 ? -14.482 1.997 24.522 1.00 87.75 87 GLU A O 1
ATOM 684 N N . PRO A 1 88 ? -13.785 3.864 25.581 1.00 86.31 88 PRO A N 1
ATOM 685 C CA . PRO A 1 88 ? -15.134 4.321 25.912 1.00 86.31 88 PRO A CA 1
ATOM 686 C C . PRO A 1 88 ? -16.050 4.439 24.690 1.00 86.31 88 PRO A C 1
ATOM 688 O O . PRO A 1 88 ? -17.223 4.081 24.764 1.00 86.31 88 PRO A O 1
ATOM 691 N N . TRP A 1 89 ? -15.517 4.875 23.543 1.00 82.50 89 TRP A N 1
ATOM 692 C CA . TRP A 1 89 ? -16.285 4.996 22.300 1.00 82.50 89 TRP A CA 1
ATOM 693 C C . TRP A 1 89 ? -16.701 3.629 21.733 1.00 82.50 89 TRP A C 1
ATOM 695 O O . TRP A 1 89 ? -17.829 3.477 21.270 1.00 82.50 89 TRP A O 1
ATOM 705 N N . MET A 1 90 ? -15.843 2.609 21.827 1.00 81.94 90 MET A N 1
ATOM 706 C CA . MET A 1 90 ? -16.154 1.244 21.383 1.00 81.94 90 MET A CA 1
ATOM 707 C C . MET A 1 90 ? -17.196 0.591 22.301 1.00 81.94 90 MET A C 1
ATOM 709 O O . MET A 1 90 ? -18.102 -0.098 21.830 1.00 81.94 90 MET A O 1
ATOM 713 N N . GLN A 1 91 ? -17.106 0.840 23.611 1.00 82.75 91 GLN A N 1
ATOM 714 C CA . GLN A 1 91 ? -18.122 0.416 24.578 1.00 82.75 91 GLN A CA 1
ATOM 715 C C . GLN A 1 91 ? -19.463 1.116 24.322 1.00 82.75 91 GLN A C 1
ATOM 717 O O . GLN A 1 91 ? -20.500 0.457 24.323 1.00 82.75 91 GLN A O 1
ATOM 722 N N . ALA A 1 92 ? -19.449 2.420 24.028 1.00 79.19 92 ALA A N 1
ATOM 723 C CA . ALA A 1 92 ? -20.645 3.178 23.676 1.00 79.19 92 ALA A CA 1
ATOM 724 C C . ALA A 1 92 ? -21.296 2.668 22.379 1.00 79.19 92 ALA A C 1
ATOM 726 O O . ALA A 1 92 ? -22.511 2.477 22.362 1.00 79.19 92 ALA A O 1
ATOM 727 N N . LEU A 1 93 ? -20.523 2.373 21.326 1.00 76.25 93 LEU A N 1
ATOM 728 C CA . LEU A 1 93 ? -21.053 1.751 20.105 1.00 76.25 93 LEU A CA 1
ATOM 729 C C . LEU A 1 93 ? -21.711 0.398 20.415 1.00 76.25 93 LEU A C 1
ATOM 731 O O . LEU A 1 93 ? -22.870 0.190 20.060 1.00 76.25 93 LEU A O 1
ATOM 735 N N . LYS A 1 94 ? -21.012 -0.488 21.143 1.00 79.19 94 LYS A N 1
ATOM 736 C CA . LYS A 1 94 ? -21.517 -1.814 21.558 1.00 79.19 94 LYS A CA 1
ATOM 737 C C . LYS A 1 94 ? -22.761 -1.756 22.455 1.00 79.19 94 LYS A C 1
ATOM 739 O O . LYS A 1 94 ? -23.501 -2.730 22.509 1.00 79.19 94 LYS A O 1
ATOM 744 N N . ALA A 1 95 ? -22.989 -0.648 23.161 1.00 76.06 95 ALA A N 1
ATOM 745 C CA . ALA A 1 95 ? -24.162 -0.447 24.011 1.00 76.06 95 ALA A CA 1
ATOM 746 C C . ALA A 1 95 ? -25.366 0.176 23.278 1.00 76.06 95 ALA A C 1
ATOM 748 O O . ALA A 1 95 ? -26.494 0.014 23.737 1.00 76.06 95 ALA A O 1
ATOM 749 N N . ASN A 1 96 ? -25.141 0.898 22.173 1.00 69.81 96 ASN A N 1
ATOM 750 C CA . ASN A 1 96 ? -26.181 1.645 21.450 1.00 69.81 96 ASN A CA 1
ATOM 751 C C . ASN A 1 96 ? -26.591 1.012 20.109 1.00 69.81 96 ASN A C 1
ATOM 753 O O . ASN A 1 96 ? -27.498 1.521 19.452 1.00 69.81 96 ASN A O 1
ATOM 757 N N . SER A 1 97 ? -25.948 -0.080 19.692 1.00 72.56 97 SER A N 1
ATOM 758 C CA . SER A 1 97 ? -26.318 -0.831 18.492 1.00 72.56 97 SER A CA 1
ATOM 759 C C . SER A 1 97 ? -26.123 -2.328 18.709 1.00 72.56 97 SER A C 1
ATOM 761 O O . SER A 1 97 ? -25.053 -2.755 19.141 1.00 72.56 97 SER A O 1
ATOM 763 N N . ASP A 1 98 ? -27.115 -3.129 18.304 1.00 74.88 98 ASP A N 1
ATOM 764 C CA . ASP A 1 98 ? -26.978 -4.589 18.154 1.00 74.88 98 ASP A CA 1
ATOM 765 C C . ASP A 1 98 ? -25.903 -4.959 17.109 1.00 74.88 98 ASP A C 1
ATOM 767 O O . ASP A 1 98 ? -25.426 -6.092 17.052 1.00 74.88 98 ASP A O 1
ATOM 771 N N . ASN A 1 99 ? -25.522 -3.990 16.271 1.00 71.31 99 ASN A N 1
ATOM 772 C CA . ASN A 1 99 ? -24.514 -4.103 15.234 1.00 71.31 99 ASN A CA 1
ATOM 773 C C . ASN A 1 99 ? -23.624 -2.837 15.214 1.00 71.31 99 ASN A C 1
ATOM 775 O O . ASN A 1 99 ? -23.820 -1.941 14.387 1.00 71.31 99 ASN A O 1
ATOM 779 N N . PRO A 1 100 ? -22.657 -2.711 16.142 1.00 60.50 100 PRO A N 1
ATOM 780 C CA . PRO A 1 100 ? -21.820 -1.512 16.299 1.00 60.50 100 PRO A CA 1
ATOM 781 C C . PRO A 1 100 ? -20.879 -1.246 15.116 1.00 60.50 100 PRO A C 1
ATOM 783 O O . PRO A 1 100 ? -20.268 -0.182 15.050 1.00 60.50 100 PRO A O 1
ATOM 786 N N . MET A 1 101 ? -20.757 -2.212 14.202 1.00 71.00 101 MET A N 1
ATOM 787 C CA . MET A 1 101 ? -19.876 -2.171 13.034 1.00 71.00 101 MET A CA 1
ATOM 788 C C . MET A 1 101 ? -20.654 -1.983 11.719 1.00 71.00 101 MET A C 1
ATOM 790 O O . MET A 1 101 ? -20.075 -2.108 10.641 1.00 71.00 101 MET A O 1
ATOM 794 N N . ASP A 1 102 ? -21.954 -1.662 11.785 1.00 68.44 102 ASP A N 1
ATOM 795 C CA . ASP A 1 102 ? -22.763 -1.249 10.630 1.00 68.44 102 ASP A CA 1
ATOM 796 C C . ASP A 1 102 ? -22.394 0.168 10.172 1.00 68.44 102 ASP A C 1
ATOM 798 O O . ASP A 1 102 ? -23.162 1.117 10.300 1.00 68.44 102 ASP A O 1
ATOM 802 N N . LEU A 1 103 ? -21.192 0.337 9.625 1.00 62.09 103 LEU A N 1
ATOM 803 C CA . LEU A 1 103 ? -20.696 1.643 9.183 1.00 62.09 103 LEU A CA 1
ATOM 804 C C . LEU A 1 103 ? -21.351 2.142 7.884 1.00 62.09 103 LEU A C 1
ATOM 806 O O . LEU A 1 103 ? -20.833 3.066 7.253 1.00 62.09 103 LEU A O 1
ATOM 810 N N . SER A 1 104 ? -22.515 1.606 7.499 1.00 55.66 104 SER A N 1
ATOM 811 C CA . SER A 1 104 ? -23.334 2.158 6.416 1.00 55.66 104 SER A CA 1
ATOM 812 C C . SER A 1 104 ? -23.665 3.641 6.640 1.00 55.66 104 SER A C 1
ATOM 814 O O . SER A 1 104 ? -23.703 4.404 5.673 1.00 55.66 104 SER A O 1
ATOM 816 N N . TYR A 1 105 ? -23.780 4.080 7.902 1.00 50.50 105 TYR A N 1
ATOM 817 C CA . TYR A 1 105 ? -23.933 5.490 8.276 1.00 50.50 105 TYR A CA 1
ATOM 818 C C . TYR A 1 105 ? -22.639 6.326 8.182 1.00 50.50 105 TYR A C 1
ATOM 820 O O . TYR A 1 105 ? -22.719 7.546 8.077 1.00 50.50 105 TYR A O 1
ATOM 828 N N . LEU A 1 106 ? -21.439 5.729 8.178 1.00 46.12 106 LEU A N 1
ATOM 829 C CA . LEU A 1 106 ? -20.183 6.471 7.945 1.00 46.12 106 LEU A CA 1
ATOM 830 C C . LEU A 1 106 ? -19.859 6.672 6.459 1.00 46.12 106 LEU A C 1
ATOM 832 O O . LEU A 1 106 ? -18.881 7.346 6.135 1.00 46.12 106 LEU A O 1
ATOM 836 N N . ALA A 1 107 ? -20.683 6.147 5.552 1.00 51.81 107 ALA A N 1
ATOM 837 C CA . ALA A 1 107 ? -20.682 6.545 4.153 1.00 51.81 107 ALA A CA 1
ATOM 838 C C . ALA A 1 107 ? -21.632 7.752 3.972 1.00 51.81 107 ALA A C 1
ATOM 840 O O . ALA A 1 107 ? -22.831 7.552 3.758 1.00 51.81 107 ALA A O 1
ATOM 841 N N . PRO A 1 108 ? -21.153 9.016 3.999 1.00 44.69 108 PRO A N 1
ATOM 842 C CA . PRO A 1 108 ? -22.015 10.202 3.890 1.00 44.69 108 PRO A CA 1
ATOM 843 C C . PRO A 1 108 ? -22.760 10.322 2.548 1.00 44.69 108 PRO A C 1
ATOM 845 O O . PRO A 1 108 ? -23.622 11.183 2.406 1.00 44.69 108 PRO A O 1
ATOM 848 N N . TRP A 1 109 ? -22.443 9.474 1.561 1.00 47.84 109 TRP A N 1
ATOM 849 C CA . TRP A 1 109 ? -23.194 9.328 0.309 1.00 47.84 109 TRP A CA 1
ATOM 850 C C . TRP A 1 109 ? -24.294 8.251 0.355 1.00 47.84 109 TRP A C 1
ATOM 852 O O . TRP A 1 109 ? -25.169 8.258 -0.510 1.00 47.84 109 TRP A O 1
ATOM 862 N N . LYS A 1 110 ? -24.254 7.325 1.327 1.00 44.81 110 LYS A N 1
ATOM 863 C CA . LYS A 1 110 ? -25.352 6.385 1.624 1.00 44.81 110 LYS A CA 1
ATOM 864 C C . LYS A 1 110 ? -26.377 7.027 2.564 1.00 44.81 110 LYS A C 1
ATOM 866 O O . LYS A 1 110 ? -27.565 6.786 2.380 1.00 44.81 110 LYS A O 1
ATOM 871 N N . LEU A 1 111 ? -25.935 7.899 3.477 1.00 44.03 111 LEU A N 1
ATOM 872 C CA . LEU A 1 111 ? -26.825 8.722 4.297 1.00 44.03 111 LEU A CA 1
ATOM 873 C C . LEU A 1 111 ? -27.632 9.714 3.447 1.00 44.03 111 LEU A C 1
ATOM 875 O O . LEU A 1 111 ? -27.101 10.680 2.894 1.00 44.03 111 LEU A O 1
ATOM 879 N N . ASN A 1 112 ? -28.947 9.530 3.409 1.00 50.59 112 ASN A N 1
ATOM 880 C CA . ASN A 1 112 ? -29.859 10.541 2.900 1.00 50.59 112 ASN A CA 1
ATOM 881 C C . ASN A 1 112 ? -30.107 11.639 3.955 1.00 50.59 112 ASN A C 1
ATOM 883 O O . ASN A 1 112 ? -29.890 11.457 5.154 1.00 50.59 112 ASN A O 1
ATOM 887 N N . LEU A 1 113 ? -30.596 12.805 3.518 1.00 44.47 113 LEU A N 1
ATOM 888 C CA . LEU A 1 113 ? -30.791 13.964 4.400 1.00 44.47 113 LEU A CA 1
ATOM 889 C C . LEU A 1 113 ? -31.698 13.663 5.611 1.00 44.47 113 LEU A C 1
ATOM 891 O O . LEU A 1 113 ? -31.505 14.260 6.665 1.00 44.47 113 LEU A O 1
ATOM 895 N N . SER A 1 114 ? -32.661 12.744 5.489 1.00 51.97 114 SER A N 1
ATOM 896 C CA . SER A 1 114 ? -33.525 12.348 6.607 1.00 51.97 114 SER A CA 1
ATOM 897 C C . SER A 1 114 ? -32.781 11.525 7.657 1.00 51.97 114 SER A C 1
ATOM 899 O O . SER A 1 114 ? -33.058 11.696 8.838 1.00 51.97 114 SER A O 1
ATOM 901 N N . GLU A 1 115 ? -31.842 10.665 7.262 1.00 48.22 115 GLU A N 1
ATOM 902 C CA . GLU A 1 115 ? -31.041 9.853 8.193 1.00 48.22 115 GLU A CA 1
ATOM 903 C C . GLU A 1 115 ? -30.048 10.737 8.956 1.00 48.22 115 GLU A C 1
ATOM 905 O O . GLU A 1 115 ? -29.986 10.677 10.182 1.00 48.22 115 GLU A O 1
ATOM 910 N N . ILE A 1 116 ? -29.383 11.671 8.260 1.00 50.22 116 ILE A N 1
ATOM 911 C CA . ILE A 1 116 ? -28.553 12.711 8.896 1.00 50.22 116 ILE A CA 1
ATOM 912 C C . ILE A 1 116 ? -29.385 13.486 9.931 1.00 50.22 116 ILE A C 1
ATOM 914 O O . ILE A 1 116 ? -28.972 13.648 11.078 1.00 50.22 116 ILE A O 1
ATOM 918 N N . LEU A 1 117 ? -30.587 13.940 9.555 1.00 50.72 117 LEU A N 1
ATOM 919 C CA . LEU A 1 117 ? -31.479 14.686 10.448 1.00 50.72 117 LEU A CA 1
ATOM 920 C C . LEU A 1 117 ? -32.070 13.839 11.590 1.00 50.72 117 LEU A C 1
ATOM 922 O O . LEU A 1 117 ? -32.427 14.414 12.616 1.00 50.72 117 LEU A O 1
ATOM 926 N N . GLN A 1 118 ? -32.153 12.512 11.454 1.00 52.47 118 GLN A N 1
ATOM 927 C CA . GLN A 1 118 ? -32.543 11.596 12.535 1.00 52.47 118 GLN A CA 1
ATOM 928 C C . GLN A 1 118 ? -31.402 11.338 13.526 1.00 52.47 118 GLN A C 1
ATOM 930 O O . GLN A 1 118 ? -31.667 11.187 14.716 1.00 52.47 118 GLN A O 1
ATOM 935 N N . MET A 1 119 ? -30.145 11.359 13.073 1.00 49.38 119 MET A N 1
ATOM 936 C CA . MET A 1 119 ? -28.979 11.276 13.958 1.00 49.38 119 MET A CA 1
ATOM 937 C C . MET A 1 119 ? -28.722 12.583 14.721 1.00 49.38 119 MET A C 1
ATOM 939 O O . MET A 1 119 ? -28.185 12.543 15.824 1.00 49.38 119 MET A O 1
ATOM 943 N N . VAL A 1 120 ? -29.123 13.745 14.184 1.00 49.12 120 VAL A N 1
ATOM 944 C CA . VAL A 1 120 ? -28.921 15.059 14.832 1.00 49.12 120 VAL A CA 1
ATOM 945 C C . VAL A 1 120 ? -29.474 15.126 16.272 1.00 49.12 120 VAL A C 1
ATOM 947 O O . VAL A 1 120 ? -28.738 15.598 17.136 1.00 49.12 120 VAL A O 1
ATOM 950 N N . PRO A 1 121 ? -30.705 14.672 16.590 1.00 48.59 121 PRO A N 1
ATOM 951 C CA . PRO A 1 121 ? -31.179 14.558 17.971 1.00 48.59 121 PRO A CA 1
ATOM 952 C C . PRO A 1 121 ? -30.301 13.671 18.857 1.00 48.59 121 PRO A C 1
ATOM 954 O O . PRO A 1 121 ? -29.970 14.088 19.961 1.00 48.59 121 PRO A O 1
ATOM 957 N N . SER A 1 122 ? -29.887 12.494 18.375 1.00 45.78 122 SER A N 1
ATOM 958 C CA . SER A 1 122 ? -29.042 11.567 19.138 1.00 45.78 122 SER A CA 1
ATOM 959 C C . SER A 1 122 ? -27.666 12.168 19.431 1.00 45.78 122 SER A C 1
ATOM 961 O O . SER A 1 122 ? -27.239 12.176 20.583 1.00 45.78 122 SER A O 1
ATOM 963 N N . LEU A 1 123 ? -27.025 12.768 18.424 1.00 46.66 123 LEU A N 1
ATOM 964 C CA . LEU A 1 123 ? -25.743 13.470 18.551 1.00 46.66 123 LEU A CA 1
ATOM 965 C C . LEU A 1 123 ? -25.818 14.675 19.505 1.00 46.66 123 LEU A C 1
ATOM 967 O O . LEU A 1 123 ? -24.866 14.918 20.231 1.00 46.66 123 LEU A O 1
ATOM 971 N N . ARG A 1 124 ? -26.955 15.384 19.551 1.00 44.69 124 ARG A N 1
ATOM 972 C CA . ARG A 1 124 ? -27.238 16.474 20.512 1.00 44.69 124 ARG A CA 1
ATOM 973 C C . ARG A 1 124 ? -27.683 15.999 21.900 1.00 44.69 124 ARG A C 1
ATOM 975 O O . ARG A 1 124 ? -27.910 16.824 22.777 1.00 44.69 124 ARG A O 1
ATOM 982 N N . SER A 1 125 ? -27.911 14.698 22.074 1.00 42.62 125 SER A N 1
ATOM 983 C CA . SER A 1 125 ? -28.311 14.090 23.353 1.00 42.62 125 SER A CA 1
ATOM 984 C C . SER A 1 125 ? -27.180 13.318 24.030 1.00 42.62 125 SER A C 1
ATOM 986 O O . SER A 1 125 ? -27.333 12.892 25.173 1.00 42.62 125 SER A O 1
ATOM 988 N N . LEU A 1 126 ? -26.045 13.154 23.341 1.00 42.69 126 LEU A N 1
ATOM 989 C CA . LEU A 1 126 ? -24.779 12.817 23.977 1.00 42.69 126 LEU A CA 1
ATOM 990 C C . LEU A 1 126 ? -24.410 13.980 24.901 1.00 42.69 126 LEU A C 1
ATOM 992 O O . LEU A 1 126 ? -24.345 15.119 24.448 1.00 42.69 126 LEU A O 1
ATOM 996 N N . ASP A 1 127 ? -24.219 13.687 26.186 1.00 39.84 127 ASP A N 1
ATOM 997 C CA . ASP A 1 127 ? -23.923 14.687 27.214 1.00 39.84 127 ASP A CA 1
ATOM 998 C C . ASP A 1 127 ? -22.643 15.455 26.830 1.00 39.84 127 ASP A C 1
ATOM 1000 O O . ASP A 1 127 ? -21.554 14.877 26.787 1.00 39.84 127 ASP A O 1
ATOM 1004 N N . GLU A 1 128 ? -22.795 16.735 26.467 1.00 41.53 128 GLU A N 1
ATOM 1005 C CA . GLU A 1 128 ? -21.850 17.526 25.646 1.00 41.53 128 GLU A CA 1
ATOM 1006 C C . GLU A 1 128 ? -20.528 17.884 26.366 1.00 41.53 128 GLU A C 1
ATOM 1008 O O . GLU A 1 128 ? -19.797 18.771 25.941 1.00 41.53 128 GLU A O 1
ATOM 1013 N N . ALA A 1 129 ? -20.212 17.230 27.483 1.00 38.34 129 ALA A N 1
ATOM 1014 C CA . ALA A 1 129 ? -19.209 17.686 28.437 1.00 38.34 129 ALA A CA 1
ATOM 1015 C C . ALA A 1 129 ? -17.766 17.200 28.193 1.00 38.34 129 ALA A C 1
ATOM 1017 O O . ALA A 1 129 ? -16.900 17.604 28.963 1.00 38.34 129 ALA A O 1
ATOM 1018 N N . ASN A 1 130 ? -17.493 16.277 27.253 1.00 42.88 130 ASN A N 1
ATOM 1019 C CA . ASN A 1 130 ? -16.200 15.557 27.267 1.00 42.88 130 ASN A CA 1
ATOM 1020 C C . ASN A 1 130 ? -15.670 14.925 25.967 1.00 42.88 130 ASN A C 1
ATOM 1022 O O . ASN A 1 130 ? -14.606 14.308 26.019 1.00 42.88 130 ASN A O 1
ATOM 1026 N N . ILE A 1 131 ? -16.364 14.955 24.823 1.00 39.28 131 ILE A N 1
ATOM 1027 C CA . ILE A 1 131 ? -15.935 14.055 23.729 1.00 39.28 131 ILE A CA 1
ATOM 1028 C C . ILE A 1 131 ? -14.708 14.597 22.984 1.00 39.28 131 ILE A C 1
ATOM 1030 O O . ILE A 1 131 ? -13.866 13.826 22.530 1.00 39.28 131 ILE A O 1
ATOM 1034 N N . PHE A 1 132 ? -14.549 15.908 22.892 1.00 43.41 132 PHE A N 1
ATOM 1035 C CA . PHE A 1 132 ? -13.669 16.497 21.898 1.00 43.41 132 PHE A CA 1
ATOM 1036 C C . PHE A 1 132 ? -13.336 17.942 22.317 1.00 43.41 132 PHE A C 1
ATOM 1038 O O . PHE A 1 132 ? -14.294 18.659 22.381 1.00 43.41 132 PHE A O 1
ATOM 1045 N N . ASP A 1 133 ? -12.093 18.442 22.519 1.00 44.31 133 ASP A N 1
ATOM 1046 C CA . ASP A 1 133 ? -11.754 19.902 22.754 1.00 44.31 133 ASP A CA 1
ATOM 1047 C C . ASP A 1 133 ? -12.626 20.615 23.814 1.00 44.31 133 ASP A C 1
ATOM 1049 O O . ASP A 1 133 ? -12.883 21.819 23.757 1.00 44.31 133 ASP A O 1
ATOM 1053 N N . ASP A 1 134 ? -13.220 19.805 24.673 1.00 44.28 134 ASP A N 1
ATOM 1054 C CA . ASP A 1 134 ? -14.587 19.850 25.202 1.00 44.28 134 ASP A CA 1
ATOM 1055 C C . ASP A 1 134 ? -15.721 20.171 24.178 1.00 44.28 134 ASP A C 1
ATOM 1057 O O . ASP A 1 134 ? -16.783 19.560 24.273 1.00 44.28 134 ASP A O 1
ATOM 1061 N N . ALA A 1 135 ? -15.480 20.976 23.123 1.00 38.31 135 ALA A N 1
ATOM 1062 C CA . ALA A 1 135 ? -16.291 21.026 21.891 1.00 38.31 135 ALA A CA 1
ATOM 1063 C C . ALA A 1 135 ? -15.973 20.024 20.725 1.00 38.31 135 ALA A C 1
ATOM 1065 O O . ALA A 1 135 ? -16.863 19.238 20.395 1.00 38.31 135 ALA A O 1
ATOM 1066 N N . ASP A 1 136 ? -14.829 20.095 19.988 1.00 40.03 136 ASP A N 1
ATOM 1067 C CA . ASP A 1 136 ? -14.747 19.479 18.627 1.00 40.03 136 ASP A CA 1
ATOM 1068 C C . ASP A 1 136 ? -13.345 19.230 17.909 1.00 40.03 136 ASP A C 1
ATOM 1070 O O . ASP A 1 136 ? -12.982 19.996 17.008 1.00 40.03 136 ASP A O 1
ATOM 1074 N N . PRO A 1 137 ? -12.591 18.114 18.151 1.00 41.16 137 PRO A N 1
ATOM 1075 C CA . PRO A 1 137 ? -11.677 17.428 17.228 1.00 41.16 137 PRO A CA 1
ATOM 1076 C C . PRO A 1 137 ? -12.117 17.091 15.820 1.00 41.16 137 PRO A C 1
ATOM 1078 O O . PRO A 1 137 ? -11.266 16.644 15.052 1.00 41.16 137 PRO A O 1
ATOM 1081 N N . PHE A 1 138 ? -13.368 17.321 15.438 1.00 35.69 138 PHE A N 1
ATOM 1082 C CA . PHE A 1 138 ? -13.815 17.133 14.063 1.00 35.69 138 PHE A CA 1
ATOM 1083 C C . PHE A 1 138 ? -14.397 18.419 13.442 1.00 35.69 138 PHE A C 1
ATOM 1085 O O . PHE A 1 138 ? -15.026 18.369 12.379 1.00 35.69 138 PHE A O 1
ATOM 1092 N N . ARG A 1 139 ? -14.103 19.599 14.021 1.00 35.69 139 ARG A N 1
ATOM 1093 C CA . ARG A 1 139 ? -14.655 20.884 13.564 1.00 35.69 139 ARG A CA 1
ATOM 1094 C C . ARG A 1 139 ? -14.108 21.340 12.224 1.00 35.69 139 ARG A C 1
ATOM 1096 O O . ARG A 1 139 ? -13.122 22.075 12.133 1.00 35.69 139 ARG A O 1
ATOM 1103 N N . LEU A 1 140 ? -14.860 21.066 11.168 1.00 36.16 140 LEU A N 1
ATOM 1104 C CA . LEU A 1 140 ? -14.790 21.859 9.946 1.00 36.16 140 LEU A CA 1
ATOM 1105 C C . LEU A 1 140 ? -15.584 23.161 10.129 1.00 36.16 140 LEU A C 1
ATOM 1107 O O . LEU A 1 140 ? -16.814 23.172 10.096 1.00 36.16 140 LEU A O 1
ATOM 1111 N N . LEU A 1 141 ? -14.869 24.282 10.287 1.00 33.28 141 LEU A N 1
ATOM 1112 C CA . LEU A 1 141 ? -15.429 25.641 10.334 1.00 33.28 141 LEU A CA 1
ATOM 1113 C C . LEU A 1 141 ? -15.978 26.094 8.966 1.00 33.28 141 LEU A C 1
ATOM 1115 O O . LEU A 1 141 ? -15.476 27.034 8.349 1.00 33.28 141 LEU A O 1
ATOM 1119 N N . VAL A 1 142 ? -17.048 25.456 8.492 1.00 32.19 142 VAL A N 1
ATOM 1120 C CA . VAL A 1 142 ? -17.832 25.965 7.363 1.00 32.19 142 VAL A CA 1
ATOM 1121 C C . VAL A 1 142 ? -18.858 26.962 7.905 1.00 32.19 142 VAL A C 1
ATOM 1123 O O . VAL A 1 142 ? -19.878 26.586 8.480 1.00 32.19 142 VAL A O 1
ATOM 1126 N N . GLY A 1 143 ? -18.564 28.255 7.747 1.00 32.00 143 GLY A N 1
ATOM 1127 C CA . GLY A 1 143 ? -19.496 29.339 8.074 1.00 32.00 143 GLY A CA 1
ATOM 1128 C C . GLY A 1 143 ? -20.803 29.267 7.263 1.00 32.00 143 GLY A C 1
ATOM 1129 O O . GLY A 1 143 ? -20.896 28.489 6.311 1.00 32.00 143 GLY A O 1
ATOM 1130 N N . PRO A 1 144 ? -21.824 30.076 7.612 1.00 30.19 144 PRO A N 1
ATOM 1131 C CA . PRO A 1 144 ? -23.165 29.966 7.041 1.00 30.19 144 PRO A CA 1
ATOM 1132 C C . PRO A 1 144 ? -23.143 30.057 5.510 1.00 30.19 144 PRO A C 1
ATOM 1134 O O . PRO A 1 144 ? -22.880 31.111 4.929 1.00 30.19 144 PRO A O 1
ATOM 1137 N N . PHE A 1 145 ? -23.434 28.929 4.863 1.00 36.75 145 PHE A N 1
ATOM 1138 C CA . PHE A 1 145 ? -23.460 28.806 3.410 1.00 36.75 145 PHE A CA 1
ATOM 1139 C C . PHE A 1 145 ? -24.616 29.641 2.842 1.00 36.75 145 PHE A C 1
ATOM 1141 O O . PHE A 1 145 ? -25.784 29.361 3.118 1.00 36.75 145 PHE A O 1
ATOM 1148 N N . ASP A 1 146 ? -24.312 30.661 2.033 1.00 37.59 146 ASP A N 1
ATOM 1149 C CA . ASP A 1 146 ? -25.346 31.450 1.357 1.00 37.59 146 ASP A CA 1
ATOM 1150 C C . ASP A 1 146 ? -26.088 30.566 0.345 1.00 37.59 146 ASP A C 1
ATOM 1152 O O . ASP A 1 146 ? -25.571 30.222 -0.724 1.00 37.59 146 ASP A O 1
ATOM 1156 N N . ALA A 1 147 ? -27.333 30.218 0.678 1.00 38.06 147 ALA A N 1
ATOM 1157 C CA . ALA A 1 147 ? -28.200 29.362 -0.129 1.00 38.06 147 ALA A CA 1
ATOM 1158 C C . ALA A 1 147 ? -28.439 29.893 -1.559 1.00 38.06 147 ALA A C 1
ATOM 1160 O O . ALA A 1 147 ? -28.916 29.148 -2.418 1.00 38.06 147 ALA A O 1
ATOM 1161 N N . ARG A 1 148 ? -28.086 31.158 -1.838 1.00 36.59 148 ARG A N 1
ATOM 1162 C CA . ARG A 1 148 ? -28.174 31.790 -3.162 1.00 36.59 148 ARG A CA 1
ATOM 1163 C C . ARG A 1 148 ? -27.029 31.440 -4.120 1.00 36.59 148 ARG A C 1
ATOM 1165 O O . ARG A 1 148 ? -27.123 31.787 -5.292 1.00 36.59 148 ARG A O 1
ATOM 1172 N N . ARG A 1 149 ? -25.987 30.718 -3.682 1.00 32.31 149 ARG A N 1
ATOM 1173 C CA . ARG A 1 149 ? -24.896 30.219 -4.549 1.00 32.31 149 ARG A CA 1
ATOM 1174 C C . ARG A 1 149 ? -24.925 28.702 -4.766 1.00 32.31 149 ARG A C 1
ATOM 1176 O O . ARG A 1 149 ? -23.898 28.035 -4.679 1.00 32.31 149 ARG A O 1
ATOM 1183 N N . ARG A 1 150 ? -26.087 28.139 -5.114 1.00 34.66 150 ARG A N 1
ATOM 1184 C CA . ARG A 1 150 ? -26.113 26.811 -5.753 1.00 34.66 150 ARG A CA 1
ATOM 1185 C C . ARG A 1 150 ? -25.566 26.928 -7.183 1.00 34.66 150 ARG A C 1
ATOM 1187 O O . ARG A 1 150 ? -26.104 27.733 -7.943 1.00 34.66 150 ARG A O 1
ATOM 1194 N N . PRO A 1 151 ? -24.577 26.115 -7.597 1.00 30.72 151 PRO A N 1
ATOM 1195 C CA . PRO A 1 151 ? -24.327 25.892 -9.014 1.00 30.72 151 PRO A CA 1
ATOM 1196 C C . PRO A 1 151 ? -25.614 25.352 -9.646 1.00 30.72 151 PRO A C 1
ATOM 1198 O O . PRO A 1 151 ? -26.218 24.414 -9.117 1.00 30.72 151 PRO A O 1
ATOM 1201 N N . HIS A 1 152 ? -26.063 25.944 -10.753 1.00 28.19 152 HIS A N 1
ATOM 1202 C CA . HIS A 1 152 ? -27.197 25.391 -11.484 1.00 28.19 152 HIS A CA 1
ATOM 1203 C C . HIS A 1 152 ? -26.835 23.986 -11.968 1.00 28.19 152 HIS A C 1
ATOM 1205 O O . HIS A 1 152 ? -25.881 23.808 -12.721 1.00 28.19 152 HIS A O 1
ATOM 1211 N N . ARG A 1 153 ? -27.630 22.995 -11.555 1.00 31.44 153 ARG A N 1
ATOM 1212 C CA . ARG A 1 153 ? -27.597 21.643 -12.115 1.00 31.44 153 ARG A CA 1
ATOM 1213 C C . ARG A 1 153 ? -28.133 21.721 -13.544 1.00 31.44 153 ARG A C 1
ATOM 1215 O O . ARG A 1 153 ? -29.337 21.588 -13.758 1.00 31.44 153 ARG A O 1
ATOM 1222 N N . THR A 1 154 ? -27.259 22.009 -14.503 1.00 29.42 154 THR A N 1
ATOM 1223 C CA . THR A 1 154 ? -27.585 21.925 -15.926 1.00 29.42 154 THR A CA 1
ATOM 1224 C C . THR A 1 154 ? -28.012 20.499 -16.246 1.00 29.42 154 THR A C 1
ATOM 1226 O O . THR A 1 154 ? -27.379 19.526 -15.834 1.00 29.42 154 THR A O 1
ATOM 1229 N N . SER A 1 155 ? -29.142 20.373 -16.937 1.00 31.83 155 SER A N 1
ATOM 1230 C CA . SER A 1 155 ? -29.691 19.087 -17.349 1.00 31.83 155 SER A CA 1
ATOM 1231 C C . SER A 1 155 ? -28.678 18.360 -18.235 1.00 31.83 155 SER A C 1
ATOM 1233 O O . SER A 1 155 ? -28.259 18.901 -19.257 1.00 31.83 155 SER A O 1
ATOM 1235 N N . TYR A 1 156 ? -28.284 17.147 -17.844 1.00 31.94 156 TYR A N 1
ATOM 1236 C CA . TYR A 1 156 ? -27.361 16.332 -18.631 1.00 31.94 156 TYR A CA 1
ATOM 1237 C C . TYR A 1 156 ? -27.965 16.017 -20.003 1.00 31.94 156 TYR A C 1
ATOM 1239 O O . TYR A 1 156 ? -28.947 15.281 -20.104 1.00 31.94 156 TYR A O 1
ATOM 1247 N N . VAL A 1 157 ? -27.327 16.517 -21.060 1.00 34.53 157 VAL A N 1
ATOM 1248 C CA . VAL A 1 157 ? -27.366 15.859 -22.369 1.00 34.53 157 VAL A CA 1
ATOM 1249 C C . VAL A 1 157 ? -26.505 14.600 -22.247 1.00 34.53 157 VAL A C 1
ATOM 1251 O O . VAL A 1 157 ? -25.423 14.647 -21.661 1.00 34.53 157 VAL A O 1
ATOM 1254 N N . SER A 1 158 ? -26.993 13.459 -22.737 1.00 31.00 158 SER A N 1
ATOM 1255 C CA . SER A 1 158 ? -26.259 12.192 -22.658 1.00 31.00 158 SER A CA 1
ATOM 1256 C C . SER A 1 158 ? -24.910 12.296 -23.389 1.00 31.00 158 SER A C 1
ATOM 1258 O O . SER A 1 158 ? -24.920 12.611 -24.580 1.00 31.00 158 SER A O 1
ATOM 1260 N N . PRO A 1 159 ? -23.764 12.028 -22.728 1.00 34.25 159 PRO A N 1
ATOM 1261 C CA . PRO A 1 159 ? -22.459 12.111 -23.378 1.00 34.25 159 PRO A CA 1
ATOM 1262 C C . PRO A 1 159 ? -22.294 11.042 -24.455 1.00 34.25 159 PRO A C 1
ATOM 1264 O O . PRO A 1 159 ? -22.793 9.919 -24.320 1.00 34.25 159 PRO A O 1
ATOM 1267 N N . THR A 1 160 ? -21.541 11.374 -25.498 1.00 44.53 160 THR A N 1
ATOM 1268 C CA . THR A 1 160 ? -21.136 10.414 -26.524 1.00 44.53 160 THR A CA 1
ATOM 1269 C C . THR A 1 160 ? -20.116 9.412 -25.980 1.00 44.53 160 THR A C 1
ATOM 1271 O O . THR A 1 160 ? -19.433 9.649 -24.987 1.00 44.53 160 THR A O 1
ATOM 1274 N N . GLN A 1 161 ? -19.997 8.254 -26.636 1.00 37.75 161 GLN A N 1
ATOM 1275 C CA . GLN A 1 161 ? -19.184 7.128 -26.153 1.00 37.75 161 GLN A CA 1
ATOM 1276 C C . GLN A 1 161 ? -17.683 7.456 -25.988 1.00 37.75 161 GLN A C 1
ATOM 1278 O O . GLN A 1 161 ? -17.001 6.781 -25.219 1.00 37.75 161 GLN A O 1
ATOM 1283 N N . ALA A 1 162 ? -17.185 8.507 -26.651 1.00 32.62 162 ALA A N 1
ATOM 1284 C CA . ALA A 1 162 ? -15.824 9.019 -26.487 1.00 32.62 162 ALA A CA 1
ATOM 1285 C C . ALA A 1 162 ? -15.583 9.697 -25.119 1.00 32.62 162 ALA A C 1
ATOM 1287 O O . ALA A 1 162 ? -14.499 9.566 -24.554 1.00 32.62 162 ALA A O 1
ATOM 1288 N N . ASP A 1 163 ? -16.594 10.356 -24.543 1.00 33.88 163 ASP A N 1
ATOM 1289 C CA . ASP A 1 163 ? -16.448 11.165 -23.322 1.00 33.88 163 ASP A CA 1
ATOM 1290 C C . ASP A 1 163 ? -16.288 10.313 -22.050 1.00 33.88 163 ASP A C 1
ATOM 1292 O O . ASP A 1 163 ? -15.762 10.775 -21.039 1.00 33.88 163 ASP A O 1
ATOM 1296 N N . ARG A 1 164 ? -16.713 9.041 -22.084 1.00 40.59 164 ARG A N 1
ATOM 1297 C CA . ARG A 1 164 ? -16.642 8.131 -20.924 1.00 40.59 164 ARG A CA 1
ATOM 1298 C C . ARG A 1 164 ? -15.232 7.642 -20.590 1.00 40.59 164 ARG A C 1
ATOM 1300 O O . ARG A 1 164 ? -15.027 7.172 -19.478 1.00 40.59 164 ARG A O 1
ATOM 1307 N N . LEU A 1 165 ? -14.285 7.729 -21.525 1.00 39.22 165 LEU A N 1
ATOM 1308 C CA . LEU A 1 165 ? -12.919 7.211 -21.355 1.00 39.22 165 LEU A CA 1
ATOM 1309 C C . LEU A 1 165 ? -11.893 8.303 -21.012 1.00 39.22 165 LEU A C 1
ATOM 1311 O O . LEU A 1 165 ? -10.787 7.982 -20.596 1.00 39.22 165 LEU A O 1
ATOM 1315 N N . ALA A 1 166 ? -12.269 9.582 -21.123 1.00 35.12 166 ALA A N 1
ATOM 1316 C CA . ALA A 1 166 ? -11.464 10.728 -20.684 1.00 35.12 166 ALA A CA 1
AT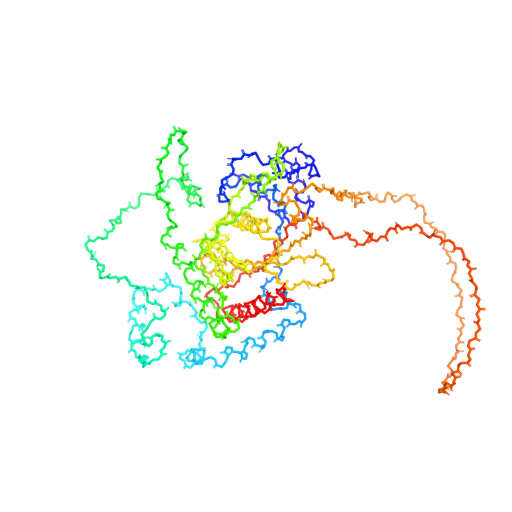OM 1317 C C . ALA A 1 166 ? -11.816 11.210 -19.257 1.00 35.12 166 ALA A C 1
ATOM 1319 O O . ALA A 1 166 ? -11.298 12.222 -18.795 1.00 35.12 166 ALA A O 1
ATOM 1320 N N . ALA A 1 167 ? -12.728 10.516 -18.565 1.00 33.53 167 ALA A N 1
ATOM 1321 C CA . ALA A 1 167 ? -13.192 10.874 -17.222 1.00 33.53 167 ALA A CA 1
ATOM 1322 C C . ALA A 1 167 ? -12.468 10.113 -16.090 1.00 33.53 167 ALA A C 1
ATOM 1324 O O . ALA A 1 167 ? -12.583 10.502 -14.930 1.00 33.53 167 ALA A O 1
ATOM 1325 N N . SER A 1 168 ? -11.718 9.051 -16.407 1.00 37.47 168 SER A N 1
ATOM 1326 C CA . SER A 1 168 ? -10.900 8.285 -15.449 1.00 37.47 168 SER A CA 1
ATOM 1327 C C . SER A 1 168 ? -9.486 8.850 -15.253 1.00 37.47 168 SER A C 1
ATOM 1329 O O . SER A 1 168 ? -8.808 8.468 -14.304 1.00 37.47 168 SER A O 1
ATOM 1331 N N . SER A 1 169 ? -9.042 9.756 -16.126 1.00 37.12 169 SER A N 1
ATOM 1332 C CA . SER A 1 169 ? -7.735 10.418 -16.069 1.00 37.12 169 SER A CA 1
ATOM 1333 C C . SER A 1 169 ? -7.843 11.813 -16.695 1.00 37.12 169 SER A C 1
ATOM 1335 O O . SER A 1 169 ? -8.422 11.994 -17.762 1.00 37.12 169 SER A O 1
ATOM 1337 N N . SER A 1 170 ? -7.363 12.826 -15.973 1.00 33.44 170 SER A N 1
ATOM 1338 C CA . SER A 1 170 ? -7.761 14.229 -16.141 1.00 33.44 170 SER A CA 1
ATOM 1339 C C . SER A 1 170 ? -7.431 14.852 -17.504 1.00 33.44 170 SER A C 1
ATOM 1341 O O . SER A 1 170 ? -6.320 14.749 -18.027 1.00 33.44 170 SER A O 1
ATOM 1343 N N . ALA A 1 171 ? -8.392 15.607 -18.045 1.00 32.47 171 ALA A N 1
ATOM 1344 C CA . ALA A 1 171 ? -8.199 16.399 -19.251 1.00 32.47 171 ALA A CA 1
ATOM 1345 C C . ALA A 1 171 ? -7.212 17.560 -19.016 1.00 32.47 171 ALA A C 1
ATOM 1347 O O . ALA A 1 171 ? -7.509 18.513 -18.296 1.00 32.47 171 ALA A O 1
ATOM 1348 N N . ALA A 1 172 ? -6.070 17.515 -19.700 1.00 33.81 172 ALA A N 1
ATOM 1349 C CA . ALA A 1 172 ? -5.196 18.664 -19.914 1.00 33.81 172 ALA A CA 1
ATOM 1350 C C . ALA A 1 172 ? -4.750 18.680 -21.383 1.00 33.81 172 ALA A C 1
ATOM 1352 O O . ALA A 1 172 ? -3.926 17.872 -21.809 1.00 33.81 172 ALA A O 1
ATOM 1353 N N . SER A 1 173 ? -5.321 19.590 -22.172 1.00 32.44 173 SER A N 1
ATOM 1354 C CA . SER A 1 173 ? -4.969 19.778 -23.581 1.00 32.44 173 SER A CA 1
ATOM 1355 C C . SER A 1 173 ? -3.522 20.250 -23.734 1.00 32.44 173 SER A C 1
ATOM 1357 O O . SER A 1 173 ? -3.110 21.210 -23.079 1.00 32.44 173 SER A O 1
ATOM 1359 N N . SER A 1 174 ? -2.772 19.622 -24.642 1.00 34.53 174 SER A N 1
ATOM 1360 C CA . SER A 1 174 ? -1.403 20.026 -24.970 1.00 34.53 174 SER A CA 1
ATOM 1361 C C . SER A 1 174 ? -1.368 21.419 -25.608 1.00 34.53 174 SER A C 1
ATOM 1363 O O . SER A 1 174 ? -1.790 21.599 -26.749 1.00 34.53 174 SER A O 1
ATOM 1365 N N . SER A 1 175 ? -0.811 22.388 -24.881 1.00 33.28 175 SER A N 1
ATOM 1366 C CA . SER A 1 175 ? -0.455 23.715 -25.390 1.00 33.28 175 SER A CA 1
ATOM 1367 C C . SER A 1 175 ? 1.044 23.920 -25.206 1.00 33.28 175 SER A C 1
ATOM 1369 O O . SER A 1 175 ? 1.524 24.122 -24.092 1.00 33.28 175 SER A O 1
ATOM 1371 N N . ARG A 1 176 ? 1.806 23.846 -26.303 1.00 40.06 176 ARG A N 1
ATOM 1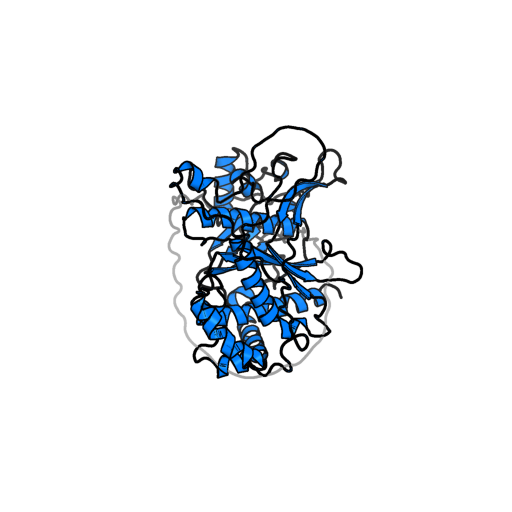372 C CA . ARG A 1 176 ? 3.254 24.094 -26.290 1.00 40.06 176 ARG A CA 1
ATOM 1373 C C . ARG A 1 176 ? 3.558 25.554 -25.924 1.00 40.06 176 ARG A C 1
ATOM 1375 O O . ARG A 1 176 ? 3.191 26.453 -26.669 1.00 40.06 176 ARG A O 1
ATOM 1382 N N . GLY A 1 177 ? 4.324 25.737 -24.848 1.00 40.78 177 GLY A N 1
ATOM 1383 C CA . GLY A 1 177 ? 5.273 26.839 -24.654 1.00 40.78 177 GLY A CA 1
ATOM 1384 C C . GLY A 1 177 ? 4.724 28.263 -24.505 1.00 40.78 177 GLY A C 1
ATOM 1385 O O . GLY A 1 177 ? 4.642 28.997 -25.488 1.00 40.78 177 GLY A O 1
ATOM 1386 N N . ARG A 1 178 ? 4.551 28.713 -23.253 1.00 33.56 178 ARG A N 1
ATOM 1387 C CA . ARG A 1 178 ? 5.023 30.043 -22.818 1.00 33.56 178 ARG A CA 1
ATOM 1388 C C . ARG A 1 178 ? 5.131 30.162 -21.297 1.00 33.56 178 ARG A C 1
ATOM 1390 O O . ARG A 1 178 ? 4.574 29.351 -20.566 1.00 33.56 178 ARG A O 1
ATOM 1397 N N . ASP A 1 179 ? 5.897 31.154 -20.859 1.00 38.22 179 ASP A N 1
ATOM 1398 C CA . ASP A 1 179 ? 6.420 31.288 -19.502 1.00 38.22 179 ASP A CA 1
ATOM 1399 C C . ASP A 1 179 ? 5.375 31.528 -18.398 1.00 38.22 179 ASP A C 1
ATOM 1401 O O . ASP A 1 179 ? 4.447 32.323 -18.540 1.00 38.22 179 ASP A O 1
ATOM 1405 N N . GLY A 1 180 ? 5.643 30.936 -17.231 1.00 43.62 180 GLY A N 1
ATOM 1406 C CA . GLY A 1 180 ? 5.630 31.684 -15.971 1.00 43.62 180 GLY A CA 1
ATOM 1407 C C . GLY A 1 180 ? 4.302 32.238 -15.449 1.00 43.62 180 GLY A C 1
ATOM 1408 O O . GLY A 1 180 ? 4.238 33.418 -15.123 1.00 43.62 180 GLY A O 1
ATOM 1409 N N . THR A 1 181 ? 3.283 31.400 -15.240 1.00 34.59 181 THR A N 1
ATOM 1410 C CA . THR A 1 181 ? 2.258 31.654 -14.201 1.00 34.59 181 THR A CA 1
ATOM 1411 C C . THR A 1 181 ? 1.796 30.344 -13.561 1.00 34.59 181 THR A C 1
ATOM 1413 O O . THR A 1 181 ? 1.383 29.416 -14.253 1.00 34.59 181 THR A O 1
ATOM 1416 N N . SER A 1 182 ? 1.857 30.262 -12.230 1.00 33.22 182 SER A N 1
ATOM 1417 C CA . SER A 1 182 ? 1.365 29.117 -11.458 1.00 33.22 182 SER A CA 1
ATOM 1418 C C . SER A 1 182 ? -0.161 29.044 -11.530 1.00 33.22 182 SER A C 1
ATOM 1420 O O . SER A 1 182 ? -0.880 29.804 -10.883 1.00 33.22 182 SER A O 1
ATOM 1422 N N . THR A 1 183 ? -0.666 28.125 -12.349 1.00 31.72 183 THR A N 1
ATOM 1423 C CA . THR A 1 183 ? -2.101 27.850 -12.470 1.00 31.72 183 THR A CA 1
ATOM 1424 C C . THR A 1 183 ? -2.564 27.045 -11.247 1.00 31.72 183 THR A C 1
ATOM 1426 O O . THR A 1 183 ? -1.870 26.102 -10.866 1.00 31.72 183 THR A O 1
ATOM 1429 N N . PRO A 1 184 ? -3.701 27.376 -10.605 1.00 35.22 184 PRO A N 1
ATOM 1430 C CA . PRO A 1 184 ? -4.215 26.574 -9.498 1.00 35.22 184 PRO A CA 1
ATOM 1431 C C . PRO A 1 184 ? -4.609 25.175 -9.989 1.00 35.22 184 PRO A C 1
ATOM 1433 O O . PRO A 1 184 ? -5.316 25.043 -10.989 1.00 35.22 184 PRO A O 1
ATOM 1436 N N . GLU A 1 185 ? -4.147 24.140 -9.281 1.00 38.88 185 GLU A N 1
ATOM 1437 C CA . GLU A 1 185 ? -4.418 22.738 -9.619 1.00 38.88 185 GLU A CA 1
ATOM 1438 C C . GLU A 1 185 ? -5.932 22.453 -9.714 1.00 38.88 185 GLU A C 1
ATOM 1440 O O . GLU A 1 185 ? -6.698 22.890 -8.843 1.00 38.88 185 GLU A O 1
ATOM 1445 N N . PRO A 1 186 ? -6.385 21.676 -10.719 1.00 42.44 186 PRO A N 1
ATOM 1446 C CA . PRO A 1 186 ? -7.751 21.176 -10.778 1.00 42.44 186 PRO A CA 1
ATOM 1447 C C . PRO A 1 186 ? -7.930 20.114 -9.690 1.00 42.44 186 PRO A C 1
ATOM 1449 O O . PRO A 1 186 ? -7.681 18.929 -9.899 1.00 42.44 186 PRO A O 1
ATOM 1452 N N . GLY A 1 187 ? -8.318 20.562 -8.496 1.00 43.53 187 GLY A N 1
ATOM 1453 C CA . GLY A 1 187 ? -8.460 19.690 -7.338 1.00 43.53 187 GLY A CA 1
ATOM 1454 C C . GLY A 1 187 ? -9.413 18.521 -7.594 1.00 43.53 187 GLY A C 1
ATOM 1455 O O . GLY A 1 187 ? -10.424 18.682 -8.281 1.00 43.53 187 GLY A O 1
ATOM 1456 N N . LEU A 1 188 ? -9.096 17.374 -6.978 1.00 50.91 188 LEU A N 1
ATOM 1457 C CA . LEU A 1 188 ? -9.967 16.199 -6.861 1.00 50.91 188 LEU A CA 1
ATOM 1458 C C . LEU A 1 188 ? -11.442 16.611 -6.766 1.00 50.91 188 LEU A C 1
ATOM 1460 O O . LEU A 1 188 ? -11.806 17.397 -5.883 1.00 50.91 188 LEU A O 1
ATOM 1464 N N . GLY A 1 189 ? -12.271 16.066 -7.663 1.00 54.28 189 GLY A N 1
ATOM 1465 C CA . GLY A 1 189 ? -13.718 16.273 -7.639 1.00 54.28 189 GLY A CA 1
ATOM 1466 C C . GLY A 1 189 ? -14.281 15.966 -6.250 1.00 54.28 189 GLY A C 1
ATOM 1467 O O . GLY A 1 189 ? -13.774 15.082 -5.558 1.00 54.28 189 GLY A O 1
ATOM 1468 N N . GLY A 1 190 ? -15.306 16.716 -5.829 1.00 56.19 190 GLY A N 1
ATOM 1469 C CA . GLY A 1 190 ? -15.741 16.758 -4.425 1.00 56.19 190 GLY A CA 1
ATOM 1470 C C . GLY A 1 190 ? -15.983 15.385 -3.785 1.00 56.19 190 GLY A C 1
ATOM 1471 O O . GLY A 1 190 ? -15.650 15.194 -2.621 1.00 56.19 190 GLY A O 1
ATOM 1472 N N . GLU A 1 191 ? -16.474 14.418 -4.560 1.00 52.50 191 GLU A N 1
ATOM 1473 C CA . GLU A 1 191 ? -16.728 13.038 -4.126 1.00 52.50 191 GLU A CA 1
ATOM 1474 C C . GLU A 1 191 ? -15.444 12.291 -3.715 1.00 52.50 191 GLU A C 1
ATOM 1476 O O . GLU A 1 191 ? -15.413 11.681 -2.650 1.00 52.50 191 GLU A O 1
ATOM 1481 N N . GLY A 1 192 ? -14.349 12.408 -4.478 1.00 58.09 192 GLY A N 1
ATOM 1482 C CA . GLY A 1 192 ? -13.073 11.757 -4.142 1.00 58.09 192 GLY A CA 1
ATOM 1483 C C . GLY A 1 192 ? -12.450 12.298 -2.851 1.00 58.09 192 GLY A C 1
ATOM 1484 O O . GLY A 1 192 ? -11.900 11.538 -2.056 1.00 58.09 192 GLY A O 1
ATOM 1485 N N . ARG A 1 193 ? -12.616 13.603 -2.585 1.00 64.38 193 ARG A N 1
ATOM 1486 C CA . ARG A 1 193 ? -12.203 14.218 -1.311 1.00 64.38 193 ARG A CA 1
ATOM 1487 C C . ARG A 1 193 ? -13.018 13.697 -0.127 1.00 64.38 193 ARG A C 1
ATOM 1489 O O . ARG A 1 193 ? -12.454 13.499 0.942 1.00 64.38 193 ARG A O 1
ATOM 1496 N N . ILE A 1 194 ? -14.322 13.478 -0.308 1.00 63.88 194 ILE A N 1
ATOM 1497 C CA . ILE A 1 194 ? -15.202 12.947 0.743 1.00 63.88 194 ILE A CA 1
ATOM 1498 C C . ILE A 1 194 ? -14.796 11.516 1.107 1.00 63.88 194 ILE A C 1
ATOM 1500 O O . ILE A 1 194 ? -14.604 11.233 2.285 1.00 63.88 194 ILE A O 1
ATOM 1504 N N . ILE A 1 195 ? -14.606 10.647 0.107 1.00 63.94 195 ILE A N 1
ATOM 1505 C CA . ILE A 1 195 ? -14.196 9.247 0.311 1.00 63.94 195 ILE A CA 1
ATOM 1506 C C . ILE A 1 195 ? -12.867 9.191 1.085 1.00 63.94 195 ILE A C 1
ATOM 1508 O O . ILE A 1 195 ? -12.790 8.531 2.118 1.00 63.94 195 ILE A O 1
ATOM 1512 N N . ASN A 1 196 ? -11.865 9.974 0.664 1.00 72.12 196 ASN A N 1
ATOM 1513 C CA . ASN A 1 196 ? -10.569 10.053 1.347 1.00 72.12 196 ASN A CA 1
ATOM 1514 C C . ASN A 1 196 ? -10.695 10.473 2.822 1.00 72.12 196 ASN A C 1
ATOM 1516 O O . ASN A 1 196 ? -10.143 9.827 3.714 1.00 72.12 196 ASN A O 1
ATOM 1520 N N . MET A 1 197 ? -11.482 11.517 3.098 1.00 80.00 197 MET A N 1
ATOM 1521 C CA . MET A 1 197 ? -11.698 11.970 4.472 1.00 80.00 197 MET A CA 1
ATOM 1522 C C . MET A 1 197 ? -12.414 10.923 5.338 1.00 80.00 197 MET A C 1
ATOM 1524 O O . MET A 1 197 ? -12.084 10.825 6.517 1.00 80.00 197 MET A O 1
ATOM 1528 N N . THR A 1 198 ? -13.326 10.109 4.791 1.00 82.50 198 THR A N 1
ATOM 1529 C CA . THR A 1 198 ? -13.969 9.016 5.544 1.00 82.50 198 THR A CA 1
ATOM 1530 C C . THR A 1 198 ? -12.951 7.968 6.014 1.00 82.50 198 THR A C 1
ATOM 1532 O O . THR A 1 198 ? -12.920 7.660 7.207 1.00 82.50 198 THR A O 1
ATOM 1535 N N . LEU A 1 199 ? -12.086 7.449 5.129 1.00 88.06 199 LEU A N 1
ATOM 1536 C CA . LEU A 1 199 ? -11.047 6.482 5.524 1.00 88.06 199 LEU A CA 1
ATOM 1537 C C . LEU A 1 199 ? -10.045 7.091 6.512 1.00 88.06 199 LEU A C 1
ATOM 1539 O O . LEU A 1 199 ? -9.666 6.442 7.485 1.00 88.06 199 LEU A O 1
ATOM 1543 N N . LEU A 1 200 ? -9.629 8.340 6.296 1.00 88.50 200 LEU A N 1
ATOM 1544 C CA . LEU A 1 200 ? -8.692 9.016 7.192 1.00 88.50 200 LEU A CA 1
ATOM 1545 C C . LEU A 1 200 ? -9.273 9.256 8.587 1.00 88.50 200 LEU A C 1
ATOM 1547 O O . LEU A 1 200 ? -8.567 9.029 9.566 1.00 88.50 200 LEU A O 1
ATOM 1551 N N . VAL A 1 201 ? -10.543 9.654 8.698 1.00 87.12 201 VAL A N 1
ATOM 1552 C CA . VAL A 1 201 ? -11.227 9.799 9.995 1.00 87.12 201 VAL A CA 1
ATOM 1553 C C . VAL A 1 201 ? -11.361 8.446 10.697 1.00 87.12 201 VAL A C 1
ATOM 1555 O O . VAL A 1 201 ? -11.111 8.369 11.900 1.00 87.12 201 VAL A O 1
ATOM 1558 N N . LEU A 1 202 ? -11.666 7.367 9.962 1.00 89.06 202 LEU A N 1
ATOM 1559 C CA . LEU A 1 202 ? -11.675 6.007 10.512 1.00 89.06 202 LEU A CA 1
ATOM 1560 C C . LEU A 1 202 ? -10.293 5.621 11.065 1.00 89.06 202 LEU A C 1
ATOM 1562 O O . LEU A 1 202 ? -10.190 5.237 12.228 1.00 89.06 202 LEU A O 1
ATOM 1566 N N . LEU A 1 203 ? -9.231 5.770 10.267 1.00 92.25 203 LEU A N 1
ATOM 1567 C CA . LEU A 1 203 ? -7.850 5.471 10.667 1.00 92.25 203 LEU A CA 1
ATOM 1568 C C . LEU A 1 203 ? -7.409 6.294 11.882 1.00 92.25 203 LEU A C 1
ATOM 1570 O O . LEU A 1 203 ? -6.825 5.748 12.818 1.00 92.25 203 LEU A O 1
ATOM 1574 N N . GLN A 1 204 ? -7.706 7.595 11.884 1.00 89.62 204 GLN A N 1
ATOM 1575 C CA . GLN A 1 204 ? -7.390 8.493 12.991 1.00 89.62 204 GLN A CA 1
ATOM 1576 C C . GLN A 1 204 ? -8.134 8.104 14.267 1.00 89.62 204 GLN A C 1
ATOM 1578 O O . GLN A 1 204 ? -7.486 7.998 15.300 1.00 89.62 204 GLN A O 1
ATOM 1583 N N . GLY A 1 205 ? -9.448 7.860 14.208 1.00 87.94 205 GLY A N 1
ATOM 1584 C CA . GLY A 1 205 ? -10.257 7.486 15.373 1.00 87.94 205 GLY A CA 1
ATOM 1585 C C . GLY A 1 205 ? -9.867 6.128 15.958 1.00 87.94 205 GLY A C 1
ATOM 1586 O O . GLY A 1 205 ? -9.585 6.023 17.149 1.00 87.94 205 GLY A O 1
ATOM 1587 N N . VAL A 1 206 ? -9.765 5.103 15.108 1.00 89.31 206 VAL A N 1
ATOM 1588 C CA . VAL A 1 206 ? -9.408 3.727 15.498 1.00 89.31 206 VAL A CA 1
ATOM 1589 C C . VAL A 1 206 ? -7.999 3.648 16.092 1.00 89.31 206 VAL A C 1
ATOM 1591 O O . VAL A 1 206 ? -7.776 2.922 17.059 1.00 89.31 206 VAL A O 1
ATOM 1594 N N . CYS A 1 207 ? -7.049 4.421 15.558 1.00 92.25 207 CYS A N 1
ATOM 1595 C CA . CYS A 1 207 ? -5.670 4.439 16.052 1.00 92.25 207 CYS A CA 1
ATOM 1596 C C . CYS A 1 207 ? -5.412 5.519 17.118 1.00 92.25 207 CYS A C 1
ATOM 1598 O O . CYS A 1 207 ? -4.304 5.580 17.652 1.00 92.25 207 CYS A O 1
ATOM 1600 N N . MET A 1 208 ? -6.390 6.368 17.454 1.00 88.75 208 MET A N 1
ATOM 1601 C CA . MET A 1 208 ? -6.214 7.486 18.392 1.00 88.75 208 MET A CA 1
ATOM 1602 C C . MET A 1 208 ? -5.641 7.064 19.759 1.00 88.75 208 MET A C 1
ATOM 1604 O O . MET A 1 208 ? -4.679 7.700 20.193 1.00 88.75 208 MET A O 1
ATOM 1608 N N . PRO A 1 209 ? -6.125 5.987 20.417 1.00 88.19 209 PRO A N 1
ATOM 1609 C CA . PRO A 1 209 ? -5.653 5.602 21.754 1.00 88.19 209 PRO A CA 1
ATOM 1610 C C . PRO A 1 209 ? -4.199 5.110 21.766 1.00 88.19 209 PRO A C 1
ATOM 1612 O O . PRO A 1 209 ? -3.494 5.203 22.771 1.00 88.19 209 PRO A O 1
ATOM 1615 N N . LEU A 1 210 ? -3.729 4.597 20.626 1.00 90.25 210 LEU A N 1
ATOM 1616 C CA . LEU A 1 210 ? -2.328 4.264 20.398 1.00 90.25 210 LEU A CA 1
ATOM 1617 C C . LEU A 1 210 ? -1.509 5.542 20.162 1.00 90.25 210 LEU A C 1
ATOM 1619 O O . LEU A 1 210 ? -0.544 5.805 20.875 1.00 90.25 210 LEU A O 1
ATOM 1623 N N . LEU A 1 211 ? -1.906 6.354 19.180 1.00 90.12 211 LEU A N 1
ATOM 1624 C CA . LEU A 1 211 ? -1.122 7.500 18.706 1.00 90.12 211 LEU A CA 1
ATOM 1625 C C . LEU A 1 211 ? -1.056 8.664 19.714 1.00 90.12 211 LEU A C 1
ATOM 1627 O O . LEU A 1 211 ? -0.117 9.455 19.670 1.00 90.12 211 LEU A O 1
ATOM 1631 N N . GLN A 1 212 ? -2.000 8.758 20.655 1.00 88.75 212 GLN A N 1
ATOM 1632 C CA . GLN A 1 212 ? -1.960 9.735 21.751 1.00 88.75 212 GLN A CA 1
ATOM 1633 C C . GLN A 1 212 ? -0.966 9.387 22.872 1.00 88.75 212 GLN A C 1
ATOM 1635 O O . GLN A 1 212 ? -0.688 10.236 23.722 1.00 88.75 212 GLN A O 1
ATOM 1640 N N . GLN A 1 213 ? -0.403 8.174 22.903 1.00 90.12 213 GLN A N 1
ATOM 1641 C CA . GLN A 1 213 ? 0.598 7.828 23.914 1.00 90.12 213 GLN A CA 1
ATOM 1642 C C . GLN A 1 213 ? 1.842 8.728 23.759 1.00 90.12 213 GLN A C 1
ATOM 1644 O O . GLN A 1 213 ? 2.259 9.000 22.631 1.00 90.12 213 GLN A O 1
ATOM 1649 N N . PRO A 1 214 ? 2.501 9.166 24.853 1.00 91.12 214 PRO A N 1
ATOM 1650 C CA . PRO A 1 214 ? 3.638 10.091 24.770 1.00 91.12 214 PRO A CA 1
ATOM 1651 C C . PRO A 1 214 ? 4.789 9.618 23.868 1.00 91.12 214 PRO A C 1
ATOM 1653 O O . PRO A 1 214 ? 5.461 10.449 23.260 1.00 91.12 214 PRO A O 1
ATOM 1656 N N . THR A 1 215 ? 4.979 8.299 23.757 1.00 89.62 215 THR A N 1
ATOM 1657 C CA . THR A 1 215 ? 5.944 7.631 22.867 1.00 89.62 215 THR A CA 1
ATOM 1658 C C . THR A 1 215 ? 5.587 7.768 21.383 1.00 89.62 215 THR A C 1
ATOM 1660 O O . THR A 1 215 ? 6.480 7.772 20.539 1.00 89.62 215 THR A O 1
ATOM 1663 N N . TYR A 1 216 ? 4.296 7.895 21.052 1.00 91.19 216 TYR A N 1
ATOM 1664 C CA . TYR A 1 216 ? 3.784 7.856 19.679 1.00 91.19 216 TYR A CA 1
ATOM 1665 C C . TYR A 1 216 ? 3.162 9.170 19.181 1.00 91.19 216 TYR A C 1
ATOM 1667 O O . TYR A 1 216 ? 2.781 9.252 18.017 1.00 91.19 216 TYR A O 1
ATOM 1675 N N . LYS A 1 217 ? 3.167 10.237 19.991 1.00 87.88 217 LYS A N 1
ATOM 1676 C CA . LYS A 1 217 ? 2.650 11.580 19.637 1.00 87.88 217 LYS A CA 1
ATOM 1677 C C . LYS A 1 217 ? 3.191 12.183 18.324 1.00 87.88 217 LYS A C 1
ATOM 1679 O O . LYS A 1 217 ? 2.620 13.137 17.802 1.00 87.88 217 LYS A O 1
ATOM 1684 N N . GLN A 1 218 ? 4.328 11.684 17.833 1.00 90.81 218 GLN A N 1
ATOM 1685 C CA . GLN A 1 218 ? 4.966 12.111 16.583 1.00 90.81 218 GLN A CA 1
ATOM 1686 C C . GLN A 1 218 ? 4.364 11.451 15.332 1.00 90.81 218 GLN A C 1
ATOM 1688 O O . GLN A 1 218 ? 4.518 11.975 14.229 1.00 90.81 218 GLN A O 1
ATOM 1693 N N . TYR A 1 219 ? 3.679 10.318 15.484 1.00 93.69 219 TYR A N 1
ATOM 1694 C CA . TYR A 1 219 ? 3.083 9.573 14.381 1.00 93.69 219 TYR A CA 1
ATOM 1695 C C . TYR A 1 219 ? 1.650 10.053 14.132 1.00 93.69 219 TYR A C 1
ATOM 1697 O O . TYR A 1 219 ? 0.891 10.315 15.062 1.00 93.69 219 TYR A O 1
ATOM 1705 N N . SER A 1 220 ? 1.257 10.184 12.865 1.00 93.19 220 SER A N 1
ATOM 1706 C CA . SER A 1 220 ? -0.116 10.572 12.516 1.00 93.19 220 SER A CA 1
ATOM 1707 C C . SER A 1 220 ? -0.546 10.032 11.158 1.00 93.19 220 SER A C 1
ATOM 1709 O O . SER A 1 220 ? 0.191 10.163 10.182 1.00 93.19 220 SER A O 1
ATOM 1711 N N . TRP A 1 221 ? -1.761 9.485 11.085 1.00 94.31 221 TRP A N 1
ATOM 1712 C CA . TRP A 1 221 ? -2.489 9.339 9.824 1.00 94.31 221 TRP A CA 1
ATOM 1713 C C . TRP A 1 221 ? -2.931 10.727 9.344 1.00 94.31 221 TRP A C 1
ATOM 1715 O O . TRP A 1 221 ? -3.447 11.521 10.137 1.00 94.31 221 TRP A O 1
ATOM 1725 N N . SER A 1 222 ? -2.695 11.061 8.075 1.00 91.06 222 SER A N 1
ATOM 1726 C CA . SER A 1 222 ? -2.873 12.427 7.572 1.00 91.06 222 SER A CA 1
ATOM 1727 C C . SER A 1 222 ? -3.301 12.493 6.107 1.00 91.06 222 SER A C 1
ATOM 1729 O O . SER A 1 222 ? -2.836 11.704 5.289 1.00 91.06 222 SER A O 1
ATOM 1731 N N . ALA A 1 223 ? -4.113 13.505 5.778 1.00 89.94 223 ALA A N 1
ATOM 1732 C CA . ALA A 1 223 ? -4.537 13.882 4.421 1.00 89.94 223 ALA A CA 1
ATOM 1733 C C . ALA A 1 223 ? -3.445 14.618 3.613 1.00 89.94 223 ALA A C 1
ATOM 1735 O O . ALA A 1 223 ? -3.747 15.390 2.702 1.00 89.94 223 ALA A O 1
ATOM 1736 N N . VAL A 1 224 ? -2.172 14.481 3.999 1.00 87.75 224 VAL A N 1
ATOM 1737 C CA . VAL A 1 224 ? -1.062 15.119 3.286 1.00 87.75 224 VAL A CA 1
ATOM 1738 C C . VAL A 1 224 ? -0.854 14.377 1.970 1.00 87.75 224 VAL A C 1
ATOM 1740 O O . VAL A 1 224 ? -0.470 13.209 1.958 1.00 87.75 224 VAL A O 1
ATOM 1743 N N . HIS A 1 225 ? -1.089 15.085 0.866 1.00 89.81 225 HIS A N 1
ATOM 1744 C CA . HIS A 1 225 ? -0.809 14.622 -0.491 1.00 89.81 225 HIS A CA 1
ATOM 1745 C C . HIS A 1 225 ? 0.701 14.622 -0.756 1.00 89.81 225 HIS A C 1
ATOM 1747 O O . HIS A 1 225 ? 1.230 15.511 -1.429 1.00 89.81 225 HIS A O 1
ATOM 1753 N N . LYS A 1 226 ? 1.414 13.657 -0.173 1.00 92.38 226 LYS A N 1
ATOM 1754 C CA . LYS A 1 226 ? 2.874 13.616 -0.225 1.00 92.38 226 LYS A CA 1
ATOM 1755 C C . LYS A 1 226 ? 3.358 13.246 -1.625 1.00 92.38 226 LYS A C 1
ATOM 1757 O O . LYS A 1 226 ? 2.903 12.260 -2.203 1.00 92.38 226 LYS A O 1
ATOM 1762 N N . GLU A 1 227 ? 4.286 14.037 -2.168 1.00 94.19 227 GLU A N 1
ATOM 1763 C CA . GLU A 1 227 ? 4.950 13.724 -3.434 1.00 94.19 227 GLU A CA 1
ATOM 1764 C C . GLU A 1 227 ? 6.154 12.804 -3.210 1.00 94.19 227 GLU A C 1
ATOM 1766 O O . GLU A 1 227 ? 7.076 13.131 -2.466 1.00 94.19 227 GLU A O 1
ATOM 1771 N N . PHE A 1 228 ? 6.175 11.696 -3.942 1.00 95.44 228 PHE A N 1
ATOM 1772 C CA . PHE A 1 228 ? 7.333 10.828 -4.115 1.00 95.44 228 PHE A CA 1
ATOM 1773 C C . PHE A 1 228 ? 7.846 10.919 -5.554 1.00 95.44 228 PHE A C 1
ATOM 1775 O O . PHE A 1 228 ? 7.113 11.311 -6.464 1.00 95.44 228 PHE A O 1
ATOM 1782 N N . SER A 1 229 ? 9.102 10.535 -5.796 1.00 94.75 229 SER A N 1
ATOM 1783 C CA . SER A 1 229 ? 9.667 10.521 -7.147 1.00 94.75 229 SER A CA 1
ATOM 1784 C C . SER A 1 229 ? 10.606 9.352 -7.428 1.00 94.75 229 SER A C 1
ATOM 1786 O O . SER A 1 229 ? 11.453 8.989 -6.611 1.00 94.75 229 SER A O 1
ATOM 1788 N N . VAL A 1 230 ? 10.503 8.824 -8.645 1.00 94.00 230 VAL A N 1
ATOM 1789 C CA . VAL A 1 230 ? 11.552 8.022 -9.278 1.00 94.00 230 VAL A CA 1
ATOM 1790 C C . VAL A 1 230 ? 12.555 8.996 -9.890 1.00 94.00 230 VAL A C 1
ATOM 1792 O O . VAL A 1 230 ? 12.165 9.863 -10.676 1.00 94.00 230 VAL A O 1
ATOM 1795 N N . SER A 1 231 ? 13.828 8.904 -9.500 1.00 91.88 231 SER A N 1
ATOM 1796 C CA . SER A 1 231 ? 14.878 9.833 -9.944 1.00 91.88 231 SER A CA 1
ATOM 1797 C C . SER A 1 231 ? 16.176 9.102 -10.258 1.00 91.88 231 SER A C 1
ATOM 1799 O O . SER A 1 231 ? 16.690 8.387 -9.399 1.00 91.88 231 SER A O 1
ATOM 1801 N N . HIS A 1 232 ? 16.739 9.347 -11.440 1.00 87.56 232 HIS A N 1
ATOM 1802 C CA . HIS A 1 232 ? 17.890 8.625 -11.990 1.00 87.56 232 HIS A CA 1
ATOM 1803 C C . HIS A 1 232 ? 19.144 9.501 -12.036 1.00 87.56 232 HIS A C 1
ATOM 1805 O O . HIS A 1 232 ? 19.014 10.693 -12.328 1.00 87.56 232 HIS A O 1
ATOM 1811 N N . PRO A 1 233 ? 20.350 8.956 -11.781 1.00 89.06 233 PRO A N 1
ATOM 1812 C CA . PRO A 1 233 ? 21.603 9.646 -12.069 1.00 89.06 233 PRO A CA 1
ATOM 1813 C C . PRO A 1 233 ? 21.624 10.129 -13.523 1.00 89.06 233 PRO A C 1
ATOM 1815 O O . PRO A 1 233 ? 21.283 9.376 -14.434 1.00 89.06 233 PRO A O 1
ATOM 1818 N N . ASN A 1 234 ? 22.012 11.381 -13.751 1.00 85.44 234 ASN A N 1
ATOM 1819 C CA . ASN A 1 234 ? 22.205 11.907 -15.095 1.00 85.44 234 ASN A CA 1
ATOM 1820 C C . ASN A 1 234 ? 23.396 11.163 -15.750 1.00 85.44 234 ASN A C 1
ATOM 1822 O O . ASN A 1 234 ? 24.412 10.968 -15.076 1.00 85.44 234 ASN A O 1
ATOM 1826 N N . PRO A 1 235 ? 23.294 10.715 -17.019 1.00 83.50 235 PRO A N 1
ATOM 1827 C CA . PRO A 1 235 ? 24.393 10.036 -17.712 1.00 83.50 235 PRO A CA 1
ATOM 1828 C C . PRO A 1 235 ? 25.661 10.894 -17.857 1.00 83.50 235 PRO A C 1
ATOM 1830 O O . PRO A 1 235 ? 26.755 10.336 -17.876 1.00 83.50 235 PRO A O 1
ATOM 1833 N N . ASP A 1 236 ? 25.530 12.223 -17.922 1.00 87.62 236 ASP A N 1
ATOM 1834 C CA . ASP A 1 236 ? 26.663 13.153 -18.029 1.00 87.62 236 ASP A CA 1
ATOM 1835 C C . ASP A 1 236 ? 27.274 13.505 -16.656 1.00 87.62 236 ASP A C 1
ATOM 1837 O O . ASP A 1 236 ? 28.455 13.841 -16.564 1.00 87.62 236 ASP A O 1
ATOM 1841 N N . ASP A 1 237 ? 26.478 13.434 -15.580 1.00 87.81 237 ASP A N 1
ATOM 1842 C CA . ASP A 1 237 ? 26.895 13.735 -14.205 1.00 87.81 237 ASP A CA 1
ATOM 1843 C C . ASP A 1 237 ? 26.075 12.928 -13.185 1.00 87.81 237 ASP A C 1
ATOM 1845 O O . ASP A 1 237 ? 24.987 13.326 -12.760 1.00 87.81 237 ASP A O 1
ATOM 1849 N N . HIS A 1 238 ? 26.632 11.806 -12.726 1.00 85.25 238 HIS A N 1
ATOM 1850 C CA . HIS A 1 238 ? 25.982 10.931 -11.748 1.00 85.25 238 HIS A CA 1
ATOM 1851 C C . HIS A 1 238 ? 25.704 11.584 -10.378 1.00 85.25 238 HIS A C 1
ATOM 1853 O O . HIS A 1 238 ? 24.972 11.000 -9.576 1.00 85.25 238 HIS A O 1
ATOM 1859 N N . THR A 1 239 ? 26.258 12.767 -10.078 1.00 88.06 239 THR A N 1
ATOM 1860 C CA . THR A 1 239 ? 25.923 13.512 -8.850 1.00 88.06 239 THR A CA 1
ATOM 1861 C C . THR A 1 239 ? 24.566 14.213 -8.945 1.00 88.06 239 THR A C 1
ATOM 1863 O O . THR A 1 239 ? 23.908 14.433 -7.925 1.00 88.06 239 THR A O 1
ATOM 1866 N N . ILE A 1 240 ? 24.102 14.505 -10.164 1.00 88.88 240 ILE A N 1
ATOM 1867 C CA . ILE A 1 240 ? 22.800 15.110 -10.439 1.00 88.88 240 ILE A CA 1
ATOM 1868 C C . ILE A 1 240 ? 21.789 13.993 -10.691 1.00 88.88 240 ILE A C 1
ATOM 1870 O O . ILE A 1 240 ? 21.949 13.193 -11.609 1.00 88.88 240 ILE A O 1
ATOM 1874 N N . ARG A 1 241 ? 20.698 13.958 -9.918 1.00 89.56 241 ARG A N 1
ATOM 1875 C CA . ARG A 1 241 ? 19.584 13.025 -10.155 1.00 89.56 241 ARG A CA 1
ATOM 1876 C C . ARG A 1 241 ? 18.415 13.751 -10.818 1.00 89.56 241 ARG A C 1
ATOM 1878 O O . ARG A 1 241 ? 17.894 14.721 -10.274 1.00 89.56 241 ARG A O 1
ATOM 1885 N N . SER A 1 242 ? 18.000 13.274 -11.986 1.00 89.19 242 SER A N 1
ATOM 1886 C CA . SER A 1 242 ? 16.859 13.801 -12.741 1.00 89.19 242 SER A CA 1
ATOM 1887 C C . SER A 1 242 ? 15.586 13.040 -12.381 1.00 89.19 242 SER A C 1
ATOM 1889 O O . SER A 1 242 ? 15.572 11.810 -12.430 1.00 89.19 242 SER A O 1
ATOM 1891 N N . LYS A 1 243 ? 14.506 13.758 -12.043 1.00 90.50 243 LYS A N 1
ATOM 1892 C CA . LYS A 1 243 ? 13.179 13.155 -11.837 1.00 90.50 243 LYS A CA 1
ATOM 1893 C C . LYS A 1 243 ? 12.684 12.542 -13.150 1.00 90.50 243 LYS A C 1
ATOM 1895 O O . LYS A 1 243 ? 12.557 13.245 -14.150 1.00 90.50 243 LYS A O 1
ATOM 1900 N N . VAL A 1 244 ? 12.379 11.248 -13.121 1.00 90.75 244 VAL A N 1
ATOM 1901 C CA . VAL A 1 244 ? 11.766 10.501 -14.229 1.00 90.75 244 VAL A CA 1
ATOM 1902 C C . VAL A 1 244 ? 10.243 10.542 -14.100 1.00 90.75 244 VAL A C 1
ATOM 1904 O O . VAL A 1 244 ? 9.554 10.898 -15.052 1.00 90.75 244 VAL A O 1
ATOM 1907 N N . MET A 1 245 ? 9.722 10.274 -12.900 1.00 92.50 245 MET A N 1
ATOM 1908 C CA . MET A 1 245 ? 8.289 10.265 -12.586 1.00 92.50 245 MET A CA 1
ATOM 1909 C C . MET A 1 245 ? 8.053 10.801 -11.170 1.00 92.50 245 MET A C 1
ATOM 1911 O O . MET A 1 245 ? 8.857 10.541 -10.273 1.00 92.50 245 MET A O 1
ATOM 1915 N N . THR A 1 246 ? 6.933 11.490 -10.938 1.00 94.50 246 THR A N 1
ATOM 1916 C CA . THR A 1 246 ? 6.415 11.774 -9.591 1.00 94.50 246 THR A CA 1
ATOM 1917 C C . THR A 1 246 ? 5.076 11.088 -9.342 1.00 94.50 246 THR A C 1
ATOM 1919 O O . THR A 1 246 ? 4.261 10.926 -10.247 1.00 94.50 246 THR A O 1
ATOM 1922 N N . ALA A 1 247 ? 4.822 10.696 -8.101 1.00 94.88 247 ALA A N 1
ATOM 1923 C CA . ALA A 1 247 ? 3.528 10.203 -7.643 1.00 94.88 247 ALA A CA 1
ATOM 1924 C C . ALA A 1 247 ? 3.081 11.028 -6.436 1.00 94.88 247 ALA A C 1
ATOM 1926 O O . ALA A 1 247 ? 3.923 11.500 -5.675 1.00 94.88 247 ALA A O 1
ATOM 1927 N N . ARG A 1 248 ? 1.771 11.213 -6.260 1.00 94.00 248 ARG A N 1
ATOM 1928 C CA . ARG A 1 248 ? 1.194 11.835 -5.063 1.00 94.00 248 ARG A CA 1
ATOM 1929 C C . ARG A 1 248 ? 0.164 10.900 -4.476 1.00 94.00 248 ARG A C 1
ATOM 1931 O O . ARG A 1 248 ? -0.680 10.413 -5.222 1.00 94.00 248 ARG A O 1
ATOM 1938 N N . THR A 1 249 ? 0.241 10.688 -3.171 1.00 94.25 249 THR A N 1
ATOM 1939 C CA . THR A 1 249 ? -0.737 9.886 -2.438 1.00 94.25 249 THR A CA 1
ATOM 1940 C C . THR A 1 249 ? -1.955 10.729 -2.060 1.00 94.25 249 THR A C 1
ATOM 1942 O O . THR A 1 249 ? -1.935 11.960 -2.147 1.00 94.25 249 THR A O 1
ATOM 1945 N N . ASP A 1 250 ? -3.025 10.073 -1.621 1.00 93.81 250 ASP A N 1
ATOM 1946 C CA . ASP A 1 250 ? -4.208 10.726 -1.050 1.00 93.81 250 ASP A CA 1
ATOM 1947 C C . ASP A 1 250 ? -4.091 10.911 0.474 1.00 93.81 250 ASP A C 1
ATOM 1949 O O . ASP A 1 250 ? -4.733 11.784 1.060 1.00 93.81 250 ASP A O 1
ATOM 1953 N N . GLY A 1 251 ? -3.202 10.149 1.110 1.00 94.31 251 GLY A N 1
ATOM 1954 C CA . GLY A 1 251 ? -2.773 10.346 2.490 1.00 94.31 251 GLY A CA 1
ATOM 1955 C C . GLY A 1 251 ? -1.601 9.438 2.859 1.00 94.31 251 GLY A C 1
ATOM 1956 O O . GLY A 1 251 ? -1.058 8.720 2.012 1.00 94.31 251 GLY A O 1
ATOM 1957 N N . CYS A 1 252 ? -1.202 9.460 4.129 1.00 95.44 252 CYS A N 1
ATOM 1958 C CA . CYS A 1 252 ? -0.162 8.578 4.665 1.00 95.44 252 CYS A CA 1
ATOM 1959 C C . CYS A 1 252 ? -0.183 8.480 6.200 1.00 95.44 252 CYS A C 1
ATOM 1961 O O . CYS A 1 252 ? -0.694 9.371 6.883 1.00 95.44 252 CYS A O 1
ATOM 1963 N N . LEU A 1 253 ? 0.448 7.433 6.741 1.00 95.94 253 LEU A N 1
ATOM 1964 C CA . LEU A 1 253 ? 0.993 7.425 8.103 1.00 95.94 253 LEU A CA 1
ATOM 1965 C C . LEU A 1 253 ? 2.397 8.030 8.044 1.00 95.94 253 LEU A C 1
ATOM 1967 O O . LEU A 1 253 ? 3.244 7.532 7.301 1.00 95.94 253 LEU A O 1
ATOM 1971 N N . GLN A 1 254 ? 2.644 9.094 8.806 1.00 92.88 254 GLN A N 1
ATOM 1972 C CA . GLN A 1 254 ? 3.910 9.841 8.783 1.00 92.88 254 GLN A CA 1
ATOM 1973 C C . GLN A 1 254 ? 4.494 10.053 10.184 1.00 92.88 254 GLN A C 1
ATOM 1975 O O . GLN A 1 254 ? 3.738 10.180 11.154 1.00 92.88 254 GLN A O 1
ATOM 1980 N N . VAL A 1 255 ? 5.823 10.165 10.263 1.00 91.81 255 VAL A N 1
ATOM 1981 C CA . VAL A 1 255 ? 6.591 10.499 11.471 1.00 91.81 255 VAL A CA 1
ATOM 1982 C C . VAL A 1 255 ? 7.008 11.969 11.431 1.00 91.81 255 VAL A C 1
ATOM 1984 O O . VAL A 1 255 ? 7.805 12.380 10.587 1.00 91.81 255 VAL A O 1
ATOM 1987 N N . LYS A 1 256 ? 6.495 12.781 12.356 1.00 87.69 256 LYS A N 1
ATOM 1988 C CA . LYS A 1 256 ? 6.882 14.189 12.511 1.00 87.69 256 LYS A CA 1
ATOM 1989 C C . LYS A 1 256 ? 8.096 14.297 13.429 1.00 87.69 256 LYS A C 1
ATOM 1991 O O . LYS A 1 256 ? 7.934 14.278 14.646 1.00 87.69 256 LYS A O 1
ATOM 1996 N N . ARG A 1 257 ? 9.301 14.426 12.868 1.00 83.94 257 ARG A N 1
ATOM 1997 C CA . ARG A 1 257 ? 10.494 14.742 13.671 1.00 83.94 257 ARG A CA 1
ATOM 1998 C C . ARG A 1 257 ? 10.602 16.246 13.906 1.00 83.94 257 ARG A C 1
ATOM 2000 O O . ARG A 1 257 ? 10.217 17.048 13.053 1.00 83.94 257 ARG A O 1
ATOM 2007 N N . ASP A 1 258 ? 11.154 16.622 15.053 1.00 80.75 258 ASP A N 1
ATOM 2008 C CA . ASP A 1 258 ? 11.411 18.024 15.374 1.00 80.75 258 ASP A CA 1
ATOM 2009 C C . ASP A 1 258 ? 12.316 18.670 14.309 1.00 80.75 258 ASP A C 1
ATOM 2011 O O . ASP A 1 258 ? 13.236 18.048 13.776 1.00 80.75 258 ASP A O 1
ATOM 2015 N N . HIS A 1 259 ? 12.039 19.936 13.992 1.00 79.25 259 HIS A N 1
ATOM 2016 C CA . HIS A 1 259 ? 12.738 20.743 12.978 1.00 79.25 259 HIS A CA 1
ATOM 2017 C C . HIS A 1 259 ? 12.614 20.279 11.511 1.00 79.25 259 HIS A C 1
ATOM 2019 O O . HIS A 1 259 ? 13.173 20.940 10.634 1.00 79.25 259 HIS A O 1
ATOM 2025 N N . GLN A 1 260 ? 11.852 19.223 11.206 1.00 77.50 260 GLN A N 1
ATOM 2026 C CA . GLN A 1 260 ? 11.504 18.866 9.828 1.00 77.50 260 GLN A CA 1
ATOM 2027 C C . GLN A 1 260 ? 10.259 19.628 9.344 1.00 77.50 260 GLN A C 1
ATOM 2029 O O . GLN A 1 260 ? 9.287 19.816 10.076 1.00 77.50 260 GLN A O 1
ATOM 2034 N N . GLY A 1 261 ? 10.279 20.063 8.080 1.00 73.12 261 GLY A N 1
ATOM 2035 C CA . GLY A 1 261 ? 9.085 20.556 7.392 1.00 73.12 261 GLY A CA 1
ATOM 2036 C C . GLY A 1 261 ? 8.108 19.413 7.071 1.00 73.12 261 GLY A C 1
ATOM 2037 O O . GLY A 1 261 ? 8.523 18.250 7.061 1.00 73.12 261 GLY A O 1
ATOM 2038 N N . PRO A 1 262 ? 6.831 19.716 6.767 1.00 66.56 262 PRO A N 1
ATOM 2039 C CA . PRO A 1 262 ? 5.803 18.697 6.533 1.00 66.56 262 PRO A CA 1
ATOM 2040 C C . PRO A 1 262 ? 6.186 17.710 5.419 1.00 66.56 262 PRO A C 1
ATOM 2042 O O . PRO A 1 262 ? 6.031 16.503 5.592 1.00 66.56 262 PRO A O 1
ATOM 2045 N N . ASP A 1 263 ? 6.788 18.208 4.336 1.00 69.00 263 ASP A N 1
ATOM 2046 C CA . ASP A 1 263 ? 7.193 17.402 3.175 1.00 69.00 263 ASP A CA 1
ATOM 2047 C C . ASP A 1 263 ? 8.444 16.535 3.429 1.00 69.00 263 ASP A C 1
ATOM 2049 O O . ASP A 1 263 ? 8.764 15.660 2.629 1.00 69.00 263 ASP A O 1
ATOM 2053 N N . SER A 1 264 ? 9.154 16.766 4.542 1.00 77.94 264 SER A N 1
ATOM 2054 C CA . SER A 1 264 ? 10.371 16.036 4.941 1.00 77.94 264 SER A CA 1
ATOM 2055 C C . SER A 1 264 ? 10.154 15.018 6.068 1.00 77.94 264 SER A C 1
ATOM 2057 O O . SER A 1 264 ? 11.123 14.497 6.613 1.00 77.94 264 SER A O 1
ATOM 2059 N N . THR A 1 265 ? 8.896 14.757 6.430 1.00 84.25 265 THR A N 1
ATOM 2060 C CA . THR A 1 265 ? 8.511 13.698 7.375 1.00 84.25 265 THR A CA 1
ATOM 2061 C C . THR A 1 265 ? 8.730 12.315 6.762 1.00 84.25 265 THR A C 1
ATOM 2063 O O . THR A 1 265 ? 8.515 12.144 5.564 1.00 84.25 265 THR A O 1
ATOM 2066 N N . ASP A 1 266 ? 9.110 11.307 7.549 1.00 90.44 266 ASP A N 1
ATOM 2067 C CA . ASP A 1 266 ? 9.231 9.929 7.042 1.00 90.44 266 ASP A CA 1
ATOM 2068 C C . ASP A 1 266 ? 7.845 9.291 6.896 1.00 90.44 266 ASP A C 1
ATOM 2070 O O . ASP A 1 266 ? 6.982 9.479 7.759 1.00 90.44 266 ASP A O 1
ATOM 2074 N N . THR A 1 267 ? 7.615 8.517 5.832 1.00 93.88 267 THR A N 1
ATOM 2075 C CA . THR A 1 267 ? 6.350 7.795 5.639 1.00 93.88 267 THR A CA 1
ATOM 2076 C C . THR A 1 267 ? 6.473 6.335 6.063 1.00 93.88 267 THR A C 1
ATOM 2078 O O . THR A 1 267 ? 7.455 5.661 5.757 1.00 93.88 267 THR A O 1
ATOM 2081 N N . LEU A 1 268 ? 5.443 5.838 6.755 1.00 95.25 268 LEU A N 1
ATOM 2082 C CA . LEU A 1 268 ? 5.342 4.450 7.212 1.00 95.25 268 LEU A CA 1
ATOM 2083 C C . LEU A 1 268 ? 4.316 3.618 6.430 1.00 95.25 268 LEU A C 1
ATOM 2085 O O . LEU A 1 268 ? 4.454 2.403 6.330 1.00 95.25 268 LEU A O 1
ATOM 2089 N N . ALA A 1 269 ? 3.291 4.267 5.878 1.00 96.81 269 ALA A N 1
ATOM 2090 C CA . ALA A 1 269 ? 2.267 3.661 5.031 1.00 96.81 269 ALA A CA 1
ATOM 2091 C C . ALA A 1 269 ? 1.629 4.732 4.143 1.00 96.81 269 ALA A C 1
ATOM 2093 O O . ALA A 1 269 ? 1.536 5.890 4.559 1.00 96.81 269 ALA A O 1
ATOM 2094 N N . ILE A 1 270 ? 1.146 4.350 2.960 1.00 97.31 270 ILE A N 1
ATOM 2095 C CA . ILE A 1 270 ? 0.477 5.265 2.023 1.00 97.31 270 ILE A CA 1
ATOM 2096 C C . ILE A 1 270 ? -1.002 4.925 1.836 1.00 97.31 270 ILE A C 1
ATOM 2098 O O . ILE A 1 270 ? -1.403 3.767 1.966 1.00 97.31 270 ILE A O 1
ATOM 2102 N N . ILE A 1 271 ? -1.797 5.955 1.536 1.00 97.12 271 ILE A N 1
ATOM 2103 C CA . ILE A 1 271 ? -3.225 5.853 1.228 1.00 97.12 271 ILE A CA 1
ATOM 2104 C C . ILE A 1 271 ? -3.474 6.321 -0.207 1.00 97.12 271 ILE A C 1
ATOM 2106 O O . ILE A 1 271 ? -2.993 7.381 -0.610 1.00 97.12 271 ILE A O 1
ATOM 2110 N N . GLU A 1 272 ? -4.260 5.548 -0.950 1.00 96.12 272 GLU A N 1
ATOM 2111 C CA . GLU A 1 272 ? -4.730 5.847 -2.309 1.00 96.12 272 GLU A CA 1
ATOM 2112 C C . GLU A 1 272 ? -6.260 5.734 -2.359 1.00 96.12 272 GLU A C 1
ATOM 2114 O O . GLU A 1 272 ? -6.843 4.824 -1.774 1.00 96.12 272 GLU A O 1
ATOM 2119 N N . VAL A 1 273 ? -6.944 6.643 -3.052 1.00 92.88 273 VAL A N 1
ATOM 2120 C CA . VAL A 1 273 ? -8.413 6.676 -3.073 1.00 92.88 273 VAL A CA 1
ATOM 2121 C C . VAL A 1 273 ? -8.925 6.732 -4.502 1.00 92.88 273 VAL A C 1
ATOM 2123 O O . VAL A 1 273 ? -8.442 7.506 -5.332 1.00 92.88 273 VAL A O 1
ATOM 2126 N N . LYS A 1 274 ? -9.925 5.900 -4.802 1.00 90.25 274 LYS A N 1
ATOM 2127 C CA . LYS A 1 274 ? -10.572 5.810 -6.112 1.00 90.25 274 LYS A CA 1
ATOM 2128 C C . LYS A 1 274 ? -12.080 6.052 -5.945 1.00 90.25 274 LYS A C 1
ATOM 2130 O O . LYS A 1 274 ? -12.729 5.394 -5.131 1.00 90.25 274 LYS A O 1
ATOM 2135 N N . PRO A 1 275 ? -12.683 6.988 -6.706 1.00 83.44 275 PRO A N 1
ATOM 2136 C CA . PRO A 1 275 ? -14.105 7.328 -6.573 1.00 83.44 275 PRO A CA 1
ATOM 2137 C C . PRO A 1 275 ? -15.047 6.291 -7.214 1.00 83.44 275 PRO A C 1
ATOM 2139 O O . PRO A 1 275 ? -16.249 6.519 -7.316 1.00 83.44 275 PRO A O 1
ATOM 2142 N N . TYR A 1 276 ? -14.509 5.164 -7.675 1.00 86.12 276 TYR A N 1
ATOM 2143 C CA . TYR A 1 276 ? -15.204 4.090 -8.374 1.00 86.12 276 TYR A CA 1
ATOM 2144 C C . TYR A 1 276 ? -14.727 2.735 -7.845 1.00 86.12 276 TYR A C 1
ATOM 2146 O O . TYR A 1 276 ? -13.633 2.625 -7.297 1.00 86.12 276 TYR A O 1
ATOM 2154 N N . ARG A 1 277 ? -15.538 1.690 -8.041 1.00 90.75 277 ARG A N 1
ATOM 2155 C CA . ARG A 1 277 ? -15.158 0.314 -7.694 1.00 90.75 277 ARG A CA 1
ATOM 2156 C C . ARG A 1 277 ? -14.096 -0.223 -8.655 1.00 90.75 277 ARG A C 1
ATOM 2158 O O . ARG A 1 277 ? -14.200 -0.022 -9.872 1.00 90.75 277 ARG A O 1
ATOM 2165 N N . ARG A 1 278 ? -13.147 -0.993 -8.114 1.00 93.00 278 ARG A N 1
ATOM 2166 C CA . ARG A 1 278 ? -12.063 -1.667 -8.851 1.00 93.00 278 ARG A CA 1
ATOM 2167 C C . ARG A 1 278 ? -12.574 -2.533 -10.003 1.00 93.00 278 ARG A C 1
ATOM 2169 O O . ARG A 1 278 ? -12.001 -2.553 -11.082 1.00 93.00 278 ARG A O 1
ATOM 2176 N N . THR A 1 279 ? -13.691 -3.218 -9.783 1.00 91.69 279 THR A N 1
ATOM 2177 C CA . THR A 1 279 ? -14.249 -4.224 -10.697 1.00 91.69 279 THR A CA 1
ATOM 2178 C C . THR A 1 279 ? -15.218 -3.668 -11.750 1.00 91.69 279 THR A C 1
ATOM 2180 O O . THR A 1 279 ? -15.711 -4.433 -12.579 1.00 91.69 279 THR A O 1
ATOM 2183 N N . GLN A 1 280 ? -15.553 -2.367 -11.729 1.00 89.38 280 GLN A N 1
ATOM 2184 C CA . GLN A 1 280 ? -16.655 -1.816 -12.536 1.00 89.38 280 GLN A CA 1
ATOM 2185 C C . GLN A 1 280 ? -16.340 -0.443 -13.169 1.00 89.38 280 GLN A C 1
ATOM 2187 O O . GLN A 1 280 ? -16.503 0.579 -12.499 1.00 89.38 280 GLN A O 1
ATOM 2192 N N . PRO A 1 281 ? -16.010 -0.380 -14.479 1.00 87.50 281 PRO A N 1
ATOM 2193 C CA . PRO A 1 281 ? -15.758 -1.501 -15.400 1.00 87.50 281 PRO A CA 1
ATOM 2194 C C . PRO A 1 281 ? -14.476 -2.285 -15.073 1.00 87.50 281 PRO A C 1
ATOM 2196 O O . PRO A 1 281 ? -13.599 -1.782 -14.387 1.00 87.50 281 PRO A O 1
ATOM 2199 N N . GLU A 1 282 ? -14.333 -3.483 -15.645 1.00 84.19 282 GLU A N 1
ATOM 2200 C CA . GLU A 1 282 ? -13.174 -4.383 -15.473 1.00 84.19 282 GLU A CA 1
ATOM 2201 C C . GLU A 1 282 ? -11.808 -3.704 -15.706 1.00 84.19 282 GLU A C 1
ATOM 2203 O O . GLU A 1 282 ? -10.842 -3.963 -14.995 1.00 84.19 282 GLU A O 1
ATOM 2208 N N . ASN A 1 283 ? -11.728 -2.769 -16.660 1.00 87.19 283 ASN A N 1
ATOM 2209 C CA . ASN A 1 283 ? -10.494 -2.027 -16.943 1.00 87.19 283 ASN A CA 1
ATOM 2210 C C . ASN A 1 283 ? -10.061 -1.072 -15.812 1.00 87.19 283 ASN A C 1
ATOM 2212 O O . ASN A 1 283 ? -8.905 -0.646 -15.816 1.00 87.19 283 ASN A O 1
ATOM 2216 N N . ASN A 1 284 ? -10.939 -0.741 -14.855 1.00 91.69 284 ASN A N 1
ATOM 2217 C CA . ASN A 1 284 ? -10.565 0.068 -13.692 1.00 91.69 284 ASN A CA 1
ATOM 2218 C C . ASN A 1 284 ? -9.490 -0.637 -12.867 1.00 91.69 284 ASN A C 1
ATOM 2220 O O . ASN A 1 284 ? -8.522 0.009 -12.490 1.00 91.69 284 ASN A O 1
ATOM 2224 N N . GLU A 1 285 ? -9.618 -1.947 -12.631 1.00 93.50 285 GLU A N 1
ATOM 2225 C CA . GLU A 1 285 ? -8.669 -2.714 -11.819 1.00 93.50 285 GLU A CA 1
ATOM 2226 C C . GLU A 1 285 ? -7.240 -2.539 -12.329 1.00 93.50 285 GLU A C 1
ATOM 2228 O O . GLU A 1 285 ? -6.336 -2.232 -11.558 1.00 93.50 285 GLU A O 1
ATOM 2233 N N . LYS A 1 286 ? -7.064 -2.638 -13.646 1.00 93.06 286 LYS A N 1
ATOM 2234 C CA . LYS A 1 286 ? -5.773 -2.510 -14.324 1.00 93.06 286 LYS A CA 1
ATOM 2235 C C . LYS A 1 286 ? -5.218 -1.090 -14.205 1.00 93.06 286 LYS A C 1
ATOM 2237 O O . LYS A 1 286 ? -4.048 -0.918 -13.885 1.00 93.06 286 LYS A O 1
ATOM 2242 N N . ALA A 1 287 ? -6.056 -0.069 -14.402 1.00 92.94 287 ALA A N 1
ATOM 2243 C CA . ALA A 1 287 ? -5.656 1.330 -14.238 1.00 92.94 287 ALA A CA 1
ATOM 2244 C C . ALA A 1 287 ? -5.264 1.660 -12.784 1.00 92.94 287 ALA A C 1
ATOM 2246 O O . ALA A 1 287 ? -4.274 2.353 -12.549 1.00 92.94 287 ALA A O 1
ATOM 2247 N N . VAL A 1 288 ? -6.002 1.119 -11.809 1.00 94.69 288 VAL A N 1
ATOM 2248 C CA . VAL A 1 288 ? -5.716 1.271 -10.378 1.00 94.69 288 VAL A CA 1
ATOM 2249 C C . VAL A 1 288 ? -4.426 0.543 -10.001 1.00 94.69 288 VAL A C 1
ATOM 2251 O O . VAL A 1 288 ? -3.568 1.150 -9.374 1.00 94.69 288 VAL A O 1
ATOM 2254 N N . GLN A 1 289 ? -4.226 -0.699 -10.451 1.00 96.25 289 GLN A N 1
ATOM 2255 C CA . GLN A 1 289 ? -2.991 -1.467 -10.237 1.00 96.25 289 GLN A CA 1
ATOM 2256 C C . GLN A 1 289 ? -1.755 -0.793 -10.870 1.00 96.25 289 GLN A C 1
ATOM 2258 O O . GLN A 1 289 ? -0.672 -0.794 -10.278 1.00 96.25 289 GLN A O 1
ATOM 2263 N N . ILE A 1 290 ? -1.908 -0.160 -12.038 1.00 95.38 290 ILE A N 1
ATOM 2264 C CA . ILE A 1 290 ? -0.857 0.661 -12.657 1.00 95.38 290 ILE A CA 1
ATOM 2265 C C . ILE A 1 290 ? -0.519 1.863 -11.761 1.00 95.38 290 ILE A C 1
ATOM 2267 O O . ILE A 1 290 ? 0.650 2.064 -11.422 1.00 95.38 290 ILE A O 1
ATOM 2271 N N . GLN A 1 291 ? -1.527 2.626 -11.319 1.00 95.00 291 GLN A N 1
ATOM 2272 C CA . GLN A 1 291 ? -1.315 3.804 -10.468 1.00 95.00 291 GLN A CA 1
ATOM 2273 C C . GLN A 1 291 ? -0.728 3.436 -9.093 1.00 95.00 291 GLN A C 1
ATOM 2275 O O . GLN A 1 291 ? 0.281 4.012 -8.694 1.00 95.00 291 GLN A O 1
ATOM 2280 N N . GLU A 1 292 ? -1.317 2.471 -8.382 1.00 97.44 292 GLU A N 1
ATOM 2281 C CA . GLU A 1 292 ? -0.869 2.016 -7.056 1.00 97.44 292 GLU A CA 1
ATOM 2282 C C . GLU A 1 292 ? 0.565 1.465 -7.106 1.00 97.44 292 GLU A C 1
ATOM 2284 O O . GLU A 1 292 ? 1.386 1.779 -6.242 1.00 97.44 292 GLU A O 1
ATOM 2289 N N . GLY A 1 293 ? 0.894 0.693 -8.150 1.00 97.88 293 GLY A N 1
ATOM 2290 C CA . GLY A 1 293 ? 2.246 0.184 -8.384 1.00 97.88 293 GLY A CA 1
ATOM 2291 C C . GLY A 1 293 ? 3.255 1.307 -8.632 1.00 97.88 293 GLY A C 1
ATOM 2292 O O . GLY A 1 293 ? 4.344 1.294 -8.059 1.00 97.88 293 GLY A O 1
ATOM 2293 N N . ALA A 1 294 ? 2.879 2.318 -9.420 1.00 96.81 294 ALA A N 1
ATOM 2294 C CA . ALA A 1 294 ? 3.715 3.486 -9.682 1.00 96.81 294 ALA A CA 1
ATOM 2295 C C . ALA A 1 294 ? 3.918 4.376 -8.438 1.00 96.81 294 ALA A C 1
ATOM 2297 O O . ALA A 1 294 ? 5.041 4.823 -8.188 1.00 96.81 294 ALA A O 1
ATOM 2298 N N . SER A 1 295 ? 2.877 4.582 -7.620 1.00 97.19 295 SER A N 1
ATOM 2299 C CA . SER A 1 295 ? 2.980 5.272 -6.324 1.00 97.19 295 SER A CA 1
ATOM 2300 C C . SER A 1 295 ? 3.922 4.542 -5.364 1.00 97.19 295 SER A C 1
ATOM 2302 O O . SER A 1 295 ? 4.808 5.165 -4.774 1.00 97.19 295 SER A O 1
ATOM 2304 N N . MET A 1 296 ? 3.801 3.215 -5.257 1.00 97.94 296 MET A N 1
ATOM 2305 C CA . MET A 1 296 ? 4.686 2.401 -4.421 1.00 97.94 296 MET A CA 1
ATOM 2306 C C . MET A 1 296 ? 6.141 2.428 -4.919 1.00 97.94 296 MET A C 1
ATOM 2308 O O . MET A 1 296 ? 7.061 2.628 -4.126 1.00 97.94 296 MET A O 1
ATOM 2312 N N . ALA A 1 297 ? 6.365 2.302 -6.230 1.00 97.12 297 ALA A N 1
ATOM 2313 C CA . ALA A 1 297 ? 7.695 2.387 -6.832 1.00 97.12 297 ALA A CA 1
ATOM 2314 C C . ALA A 1 297 ? 8.367 3.751 -6.575 1.00 97.12 297 ALA A C 1
ATOM 2316 O O . ALA A 1 297 ? 9.531 3.807 -6.169 1.00 97.12 297 ALA A O 1
ATOM 2317 N N . ALA A 1 298 ? 7.626 4.855 -6.725 1.00 96.62 298 ALA A N 1
ATOM 2318 C CA . ALA A 1 298 ? 8.117 6.196 -6.413 1.00 96.62 298 ALA A CA 1
ATOM 2319 C C . ALA A 1 298 ? 8.470 6.360 -4.924 1.00 96.62 298 ALA A C 1
ATOM 2321 O O . ALA A 1 298 ? 9.507 6.952 -4.603 1.00 96.62 298 ALA A O 1
ATOM 2322 N N . TRP A 1 299 ? 7.654 5.813 -4.013 1.00 96.50 299 TRP A N 1
ATOM 2323 C CA . TRP A 1 299 ? 7.948 5.819 -2.577 1.00 96.50 299 TRP A CA 1
ATOM 2324 C C . TRP A 1 299 ? 9.218 5.015 -2.256 1.00 96.50 299 TRP A C 1
ATOM 2326 O O . TRP A 1 299 ? 10.055 5.506 -1.504 1.00 96.50 299 TRP A O 1
ATOM 2336 N N . ILE A 1 300 ? 9.425 3.838 -2.862 1.00 95.75 300 ILE A N 1
ATOM 2337 C CA . ILE A 1 300 ? 10.636 3.007 -2.667 1.00 95.75 300 ILE A CA 1
ATOM 2338 C C . ILE A 1 300 ? 11.903 3.677 -3.221 1.00 95.75 300 ILE A C 1
ATOM 2340 O O . ILE A 1 300 ? 12.953 3.632 -2.579 1.00 95.75 300 ILE A O 1
ATOM 2344 N N . SER A 1 301 ? 11.817 4.357 -4.368 1.00 95.06 301 SER A N 1
ATOM 2345 C CA . SER A 1 301 ? 12.919 5.191 -4.871 1.00 95.06 301 SER A CA 1
ATOM 2346 C C . SER A 1 301 ? 13.304 6.274 -3.854 1.00 95.06 301 SER A C 1
ATOM 2348 O O . SER A 1 301 ? 14.468 6.359 -3.440 1.00 95.06 301 SER A O 1
ATOM 2350 N N . THR A 1 302 ? 12.312 7.062 -3.420 1.00 93.50 302 THR A N 1
ATOM 2351 C CA . THR A 1 302 ? 12.495 8.248 -2.563 1.00 93.50 302 THR A CA 1
ATOM 2352 C C . THR A 1 302 ? 13.004 7.870 -1.172 1.00 93.50 302 THR A C 1
ATOM 2354 O O . THR A 1 302 ? 14.014 8.389 -0.706 1.00 93.50 302 THR A O 1
ATOM 2357 N N . GLU A 1 303 ? 12.336 6.918 -0.529 1.00 90.12 303 GLU A N 1
ATOM 2358 C CA . GLU A 1 303 ? 12.643 6.411 0.804 1.00 90.12 303 GLU A CA 1
ATOM 2359 C C . GLU A 1 303 ? 12.910 4.916 0.656 1.00 90.12 303 GLU A C 1
ATOM 2361 O O . GLU A 1 303 ? 11.985 4.166 0.369 1.00 90.12 303 GLU A O 1
ATOM 2366 N N . GLY A 1 304 ? 14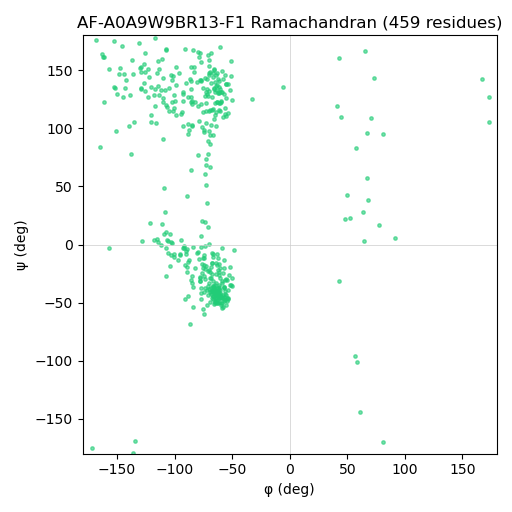.145 4.446 0.838 1.00 74.88 304 GLY A N 1
ATOM 2367 C CA . GLY A 1 304 ? 14.470 3.037 0.552 1.00 74.88 304 GLY A CA 1
ATOM 2368 C C . GLY A 1 304 ? 13.988 2.060 1.630 1.00 74.88 304 GLY A C 1
ATOM 2369 O O . GLY A 1 304 ? 13.466 0.988 1.323 1.00 74.88 304 GLY A O 1
ATOM 2370 N N . THR A 1 305 ? 14.158 2.447 2.898 1.00 75.56 305 THR A N 1
ATOM 2371 C CA . THR A 1 305 ? 14.090 1.546 4.066 1.00 75.56 305 THR A CA 1
ATOM 2372 C C . THR A 1 305 ? 13.157 2.018 5.182 1.00 75.56 305 THR A C 1
ATOM 2374 O O . THR A 1 305 ? 13.073 1.355 6.206 1.00 75.56 305 THR A O 1
ATOM 2377 N N . ASN A 1 306 ? 12.447 3.134 5.014 1.00 76.31 306 ASN A N 1
ATOM 2378 C CA . ASN A 1 306 ? 11.461 3.599 5.999 1.00 76.31 306 ASN A CA 1
ATOM 2379 C C . ASN A 1 306 ? 10.164 2.770 5.897 1.00 76.31 306 ASN A C 1
ATOM 2381 O O . ASN A 1 306 ? 9.877 2.208 4.834 1.00 76.31 306 ASN A O 1
ATOM 2385 N N . GLY A 1 307 ? 9.361 2.704 6.963 1.00 74.81 307 GLY A N 1
ATOM 2386 C CA . GLY A 1 307 ? 8.011 2.123 6.889 1.00 74.81 307 GLY A CA 1
ATOM 2387 C C . GLY A 1 307 ? 7.946 0.617 6.644 1.00 74.81 307 GLY A C 1
ATOM 2388 O O . GLY A 1 307 ? 7.103 0.154 5.876 1.00 74.81 307 GLY A O 1
ATOM 2389 N N . LEU A 1 308 ? 8.863 -0.146 7.241 1.00 84.69 308 LEU A N 1
ATOM 2390 C CA . LEU A 1 308 ? 8.978 -1.581 6.992 1.00 84.69 308 LEU A CA 1
ATOM 2391 C C . LEU A 1 308 ? 8.090 -2.419 7.918 1.00 84.69 308 LEU A C 1
ATOM 2393 O O . LEU A 1 308 ? 8.187 -2.339 9.140 1.00 84.69 308 LEU A O 1
ATOM 2397 N N . LEU A 1 309 ? 7.278 -3.283 7.311 1.00 82.19 309 LEU A N 1
ATOM 2398 C CA . LEU A 1 309 ? 6.563 -4.377 7.971 1.00 82.19 309 LEU A CA 1
ATOM 2399 C C . LEU A 1 309 ? 7.488 -5.587 8.218 1.00 82.19 309 LEU A C 1
ATOM 2401 O O . LEU A 1 309 ? 8.555 -5.681 7.600 1.00 82.19 309 LEU A O 1
ATOM 2405 N N . PRO A 1 310 ? 7.089 -6.567 9.059 1.00 77.44 310 PRO A N 1
ATOM 2406 C CA . PRO A 1 310 ? 7.922 -7.723 9.362 1.00 77.44 310 PRO A CA 1
ATOM 2407 C C . PRO A 1 310 ? 8.244 -8.532 8.116 1.00 77.44 310 PRO A C 1
ATOM 2409 O O . PRO A 1 310 ? 7.358 -8.885 7.333 1.00 77.44 310 PRO A O 1
ATOM 2412 N N . THR A 1 311 ? 9.511 -8.893 7.971 1.00 77.44 311 THR A N 1
ATOM 2413 C CA . THR A 1 311 ? 9.964 -9.812 6.931 1.00 77.44 311 THR A CA 1
ATOM 2414 C C . THR A 1 311 ? 9.668 -11.246 7.385 1.00 77.44 311 THR A C 1
ATOM 2416 O O . THR A 1 311 ? 9.824 -11.591 8.557 1.00 77.44 311 THR A O 1
ATOM 2419 N N . LEU A 1 312 ? 9.211 -12.109 6.474 1.00 62.62 312 LEU A N 1
ATOM 2420 C CA . LEU A 1 312 ? 8.794 -13.475 6.828 1.00 62.62 312 LEU A CA 1
ATOM 2421 C C . LEU A 1 312 ? 9.977 -14.439 7.060 1.00 62.62 312 LEU A C 1
ATOM 2423 O O . LEU A 1 312 ? 9.764 -15.618 7.340 1.00 62.62 312 LEU A O 1
ATOM 2427 N N . SER A 1 313 ? 11.230 -13.997 6.889 1.00 59.19 313 SER A N 1
ATOM 2428 C CA . SER A 1 313 ? 12.410 -14.876 6.857 1.00 59.19 313 SER A CA 1
ATOM 2429 C C . SER A 1 313 ? 13.743 -14.117 6.929 1.00 59.19 313 SER A C 1
ATOM 2431 O O . SER A 1 313 ? 13.792 -12.897 6.818 1.00 59.19 313 SER A O 1
ATOM 2433 N N . ARG A 1 314 ? 14.860 -14.866 6.991 1.00 63.94 314 ARG A N 1
ATOM 2434 C CA . ARG A 1 314 ? 16.241 -14.372 6.746 1.00 63.94 314 ARG A CA 1
ATOM 2435 C C . ARG A 1 314 ? 16.463 -13.760 5.349 1.00 63.94 314 ARG A C 1
ATOM 2437 O O . ARG A 1 314 ? 17.570 -13.322 5.043 1.00 63.94 314 ARG A O 1
ATOM 2444 N N . SER A 1 315 ? 15.454 -13.775 4.484 1.00 70.19 315 SER A N 1
ATOM 2445 C CA . SER A 1 315 ? 15.460 -13.081 3.201 1.00 70.19 315 SER A CA 1
ATOM 2446 C C . SER A 1 315 ? 15.646 -11.581 3.413 1.00 70.19 315 SER A C 1
ATOM 2448 O O . SER A 1 315 ? 14.901 -10.975 4.184 1.00 70.19 315 SER A O 1
ATOM 2450 N N . LYS A 1 316 ? 16.578 -10.972 2.675 1.00 84.38 316 LYS A N 1
ATOM 2451 C CA . LYS A 1 316 ? 16.732 -9.514 2.576 1.00 84.38 316 LYS A CA 1
ATOM 2452 C C . LYS A 1 316 ? 15.615 -8.889 1.728 1.00 84.38 316 LYS A C 1
ATOM 2454 O O . LYS A 1 316 ? 15.857 -8.338 0.659 1.00 84.38 316 LYS A O 1
ATOM 2459 N N . LYS A 1 317 ? 14.383 -9.075 2.182 1.00 89.69 317 LYS A N 1
ATOM 2460 C CA . LYS A 1 317 ? 13.177 -8.566 1.549 1.00 89.69 317 LYS A CA 1
ATOM 2461 C C . LYS A 1 317 ? 12.540 -7.539 2.460 1.00 89.69 317 LYS A C 1
ATOM 2463 O O . LYS A 1 317 ? 12.443 -7.760 3.661 1.00 89.69 317 LYS A O 1
ATOM 2468 N N . TYR A 1 318 ? 12.105 -6.446 1.872 1.00 92.31 318 TYR A N 1
ATOM 2469 C CA . TYR A 1 318 ? 11.431 -5.327 2.497 1.00 92.31 318 TYR A CA 1
ATOM 2470 C C . TYR A 1 318 ? 9.933 -5.443 2.230 1.00 92.31 318 TYR A C 1
ATOM 2472 O O . TYR A 1 318 ? 9.541 -5.911 1.162 1.00 92.31 318 TYR A O 1
ATOM 2480 N N . ARG A 1 319 ? 9.094 -5.041 3.192 1.00 94.06 319 ARG A N 1
ATOM 2481 C CA . ARG A 1 319 ? 7.632 -5.061 3.044 1.00 94.06 319 ARG A CA 1
ATOM 2482 C C . ARG A 1 319 ? 7.030 -3.713 3.417 1.00 94.06 319 ARG A C 1
ATOM 2484 O O . ARG A 1 319 ? 7.390 -3.166 4.454 1.00 94.06 319 ARG A O 1
ATOM 2491 N N . ARG A 1 320 ? 6.109 -3.199 2.600 1.00 95.69 320 ARG A N 1
ATOM 2492 C CA . ARG A 1 320 ? 5.433 -1.903 2.788 1.00 95.69 320 ARG A CA 1
ATOM 2493 C C . ARG A 1 320 ? 3.921 -2.008 2.701 1.00 95.69 320 ARG A C 1
ATOM 2495 O O . ARG A 1 320 ? 3.395 -2.879 2.013 1.00 95.69 320 ARG A O 1
ATOM 2502 N N . LEU A 1 321 ? 3.244 -1.093 3.391 1.00 97.25 321 LEU A N 1
ATOM 2503 C CA . LEU A 1 321 ? 1.788 -1.013 3.455 1.00 97.25 321 LEU A CA 1
ATOM 2504 C C . LEU A 1 321 ? 1.237 0.048 2.493 1.00 97.25 321 LEU A C 1
ATOM 2506 O O . LEU A 1 321 ? 1.556 1.233 2.616 1.00 97.25 321 LEU A O 1
ATOM 2510 N N . LEU A 1 322 ? 0.348 -0.380 1.598 1.00 97.88 322 LEU A N 1
ATOM 2511 C CA . LEU A 1 322 ? -0.604 0.481 0.900 1.00 97.88 322 LEU A CA 1
ATOM 2512 C C . LEU A 1 322 ? -2.013 0.115 1.371 1.00 97.88 322 LEU A C 1
ATOM 2514 O O . LEU A 1 322 ? -2.396 -1.056 1.355 1.00 97.88 322 LEU A O 1
ATOM 2518 N N . ILE A 1 323 ? -2.779 1.119 1.785 1.00 97.50 323 ILE A N 1
ATOM 2519 C CA . ILE A 1 323 ? -4.222 1.000 2.008 1.00 97.50 323 ILE A CA 1
ATOM 2520 C C . ILE A 1 323 ? -4.899 1.769 0.882 1.00 97.50 323 ILE A C 1
ATOM 2522 O O . ILE A 1 323 ? -4.528 2.912 0.616 1.00 97.50 323 ILE A O 1
ATOM 2526 N N . SER A 1 324 ? -5.901 1.186 0.239 1.00 96.44 324 SER A N 1
ATOM 2527 C CA . SER A 1 324 ? -6.717 1.919 -0.723 1.00 96.44 324 SER A CA 1
ATOM 2528 C C . SER A 1 324 ? -8.204 1.779 -0.476 1.00 96.44 324 SER A C 1
ATOM 2530 O O . SER A 1 324 ? -8.666 0.759 0.028 1.00 96.44 324 SER A O 1
ATOM 2532 N N . GLN A 1 325 ? -8.956 2.829 -0.808 1.00 94.69 325 GLN A N 1
ATOM 2533 C CA . GLN A 1 325 ? -10.415 2.797 -0.810 1.00 94.69 325 GLN A CA 1
ATOM 2534 C C . GLN A 1 325 ? -10.949 3.026 -2.220 1.00 94.69 325 GLN A C 1
ATOM 2536 O O . GLN A 1 325 ? -10.793 4.109 -2.788 1.00 94.69 325 GLN A O 1
ATOM 2541 N N . ASP A 1 326 ? -11.669 2.030 -2.723 1.00 92.19 326 ASP A N 1
ATOM 2542 C CA . ASP A 1 326 ? -12.348 2.039 -4.010 1.00 92.19 326 ASP A CA 1
ATOM 2543 C C . ASP A 1 326 ? -13.854 2.095 -3.742 1.00 92.19 326 ASP A C 1
ATOM 2545 O O . ASP A 1 326 ? -14.526 1.073 -3.581 1.00 92.19 326 ASP A O 1
ATOM 2549 N N . PHE A 1 327 ? -14.393 3.312 -3.661 1.00 88.06 327 PHE A N 1
ATOM 2550 C CA . PHE A 1 327 ? -15.791 3.579 -3.311 1.00 88.06 327 PHE A CA 1
ATOM 2551 C C . PHE A 1 327 ? -16.221 2.974 -1.950 1.00 88.06 327 PHE A C 1
ATOM 2553 O O . PHE A 1 327 ? -15.998 3.601 -0.913 1.00 88.06 327 PHE A O 1
ATOM 2560 N N . ASP A 1 328 ? -16.842 1.789 -1.925 1.00 88.62 328 ASP A N 1
ATOM 2561 C CA . ASP A 1 328 ? -17.301 1.093 -0.709 1.00 88.62 328 ASP A CA 1
ATOM 2562 C C . ASP A 1 328 ? -16.519 -0.191 -0.369 1.00 88.62 328 ASP A C 1
ATOM 2564 O O . ASP A 1 328 ? -16.955 -0.997 0.456 1.00 88.62 328 ASP A O 1
ATOM 2568 N N . GLU A 1 329 ? -15.333 -0.340 -0.958 1.00 93.62 329 GLU A N 1
ATOM 2569 C CA . GLU A 1 329 ? -14.371 -1.410 -0.697 1.00 93.62 329 GLU A CA 1
ATOM 2570 C C . GLU A 1 329 ? -13.039 -0.820 -0.206 1.00 93.62 329 GLU A C 1
ATOM 2572 O O . GLU A 1 329 ? -12.537 0.142 -0.785 1.00 93.62 329 GLU A O 1
ATOM 2577 N N . VAL A 1 330 ? -12.445 -1.401 0.841 1.00 95.56 330 VAL A N 1
ATOM 2578 C CA . VAL A 1 330 ? -11.080 -1.082 1.293 1.00 95.56 330 VAL A CA 1
ATOM 2579 C C . VAL A 1 330 ? -10.158 -2.259 1.000 1.00 95.56 330 VAL A C 1
ATOM 2581 O O . VAL A 1 330 ? -10.421 -3.388 1.412 1.00 95.56 330 VAL A O 1
ATOM 2584 N N . TYR A 1 331 ? -9.062 -1.991 0.303 1.00 97.00 331 TYR A N 1
ATOM 2585 C CA . TYR A 1 331 ? -8.026 -2.948 -0.052 1.00 97.00 331 TYR A CA 1
ATOM 2586 C C . TYR A 1 331 ? -6.797 -2.713 0.832 1.00 97.00 331 TYR A C 1
ATOM 2588 O O . TYR A 1 331 ? -6.354 -1.581 1.027 1.00 97.00 331 TYR A O 1
ATOM 2596 N N . VAL A 1 332 ? -6.225 -3.795 1.355 1.00 97.19 332 VAL A N 1
ATOM 2597 C CA . VAL A 1 332 ? -4.904 -3.785 1.992 1.00 97.19 332 VAL A CA 1
ATOM 2598 C C . VAL A 1 332 ? -3.950 -4.489 1.039 1.00 97.19 332 VAL A C 1
ATOM 2600 O O . VAL A 1 332 ? -4.158 -5.654 0.703 1.00 97.19 332 VAL A O 1
ATOM 2603 N N . THR A 1 333 ? -2.920 -3.775 0.593 1.00 97.94 333 THR A N 1
ATOM 2604 C CA . THR A 1 333 ? -1.909 -4.282 -0.338 1.00 97.94 333 THR A CA 1
ATOM 2605 C C . THR A 1 333 ? -0.546 -4.256 0.337 1.00 97.94 333 THR A C 1
ATOM 2607 O O . THR A 1 333 ? -0.124 -3.225 0.868 1.00 97.94 333 THR A O 1
ATOM 2610 N N . ILE A 1 334 ? 0.155 -5.391 0.308 1.00 97.25 334 ILE A N 1
ATOM 2611 C CA . ILE A 1 334 ? 1.513 -5.501 0.845 1.00 97.25 334 ILE A CA 1
ATOM 2612 C C . ILE A 1 334 ? 2.504 -5.547 -0.312 1.00 97.25 334 ILE A C 1
ATOM 2614 O O . ILE A 1 334 ? 2.520 -6.486 -1.101 1.00 97.25 334 ILE A O 1
ATOM 2618 N N . ALA A 1 335 ? 3.341 -4.525 -0.403 1.00 97.06 335 ALA A N 1
ATOM 2619 C CA . ALA A 1 335 ? 4.423 -4.447 -1.371 1.00 97.06 335 ALA A CA 1
ATOM 2620 C C . ALA A 1 335 ? 5.658 -5.173 -0.832 1.00 97.06 335 ALA A C 1
ATOM 2622 O O . ALA A 1 335 ? 6.158 -4.780 0.218 1.00 97.06 335 ALA A O 1
ATOM 2623 N N . GLU A 1 336 ? 6.161 -6.190 -1.528 1.00 95.44 336 GLU A N 1
ATOM 2624 C CA . GLU A 1 336 ? 7.407 -6.896 -1.207 1.00 95.44 336 GLU A CA 1
ATOM 2625 C C . GLU A 1 336 ? 8.482 -6.615 -2.270 1.00 95.44 336 GLU A C 1
ATOM 2627 O O . GLU A 1 336 ? 8.214 -6.682 -3.466 1.00 95.44 336 GLU A O 1
ATOM 2632 N N . TYR A 1 337 ? 9.701 -6.285 -1.840 1.00 95.06 337 TYR A N 1
ATOM 2633 C CA . TYR A 1 337 ? 10.835 -5.953 -2.716 1.00 95.06 337 TYR A CA 1
ATOM 2634 C C . TYR A 1 337 ? 12.175 -6.284 -2.035 1.00 95.06 337 TYR A C 1
ATOM 2636 O O . TYR A 1 337 ? 12.188 -6.695 -0.878 1.00 95.06 337 TYR A O 1
ATOM 2644 N N . ASP A 1 338 ? 13.314 -6.134 -2.715 1.00 92.69 338 ASP A N 1
ATOM 2645 C CA . ASP A 1 338 ? 14.648 -6.449 -2.172 1.00 92.69 338 ASP A CA 1
ATOM 2646 C C . ASP A 1 338 ? 15.716 -5.380 -2.493 1.00 92.69 338 ASP A C 1
ATOM 2648 O O . ASP A 1 338 ? 15.438 -4.367 -3.140 1.00 92.69 338 ASP A O 1
ATOM 2652 N N . ASP A 1 339 ? 16.954 -5.610 -2.031 1.00 91.44 339 ASP A N 1
ATOM 2653 C CA . ASP A 1 339 ? 18.130 -4.763 -2.307 1.00 91.44 339 ASP A CA 1
ATOM 2654 C C . ASP A 1 339 ? 18.331 -4.490 -3.814 1.00 91.44 339 ASP A C 1
ATOM 2656 O O . ASP A 1 339 ? 18.801 -3.411 -4.184 1.00 91.44 339 ASP A O 1
ATOM 2660 N N . LEU A 1 340 ? 18.016 -5.461 -4.684 1.00 92.19 340 LEU A N 1
ATOM 2661 C CA . LEU A 1 340 ? 18.188 -5.340 -6.136 1.00 92.19 340 LEU A CA 1
ATOM 2662 C C . LEU A 1 340 ? 17.111 -4.431 -6.731 1.00 92.19 340 LEU A C 1
ATOM 2664 O O . LEU A 1 340 ? 17.422 -3.583 -7.561 1.00 92.19 340 LEU A O 1
ATOM 2668 N N . TYR A 1 341 ? 15.864 -4.542 -6.268 1.00 94.31 341 TYR A N 1
ATOM 2669 C CA . TYR A 1 341 ? 14.802 -3.637 -6.697 1.00 94.31 341 TYR A CA 1
ATOM 2670 C C . TYR A 1 341 ? 15.072 -2.186 -6.265 1.00 94.31 341 TYR A C 1
ATOM 2672 O O . TYR A 1 341 ? 14.878 -1.267 -7.059 1.00 94.31 341 TYR A O 1
ATOM 2680 N N . VAL A 1 342 ? 15.582 -1.964 -5.043 1.00 93.50 342 VAL A N 1
ATOM 2681 C CA . VAL A 1 342 ? 15.943 -0.612 -4.564 1.00 93.50 342 VAL A CA 1
ATOM 2682 C C . VAL A 1 342 ? 17.015 0.027 -5.445 1.00 93.50 342 VAL A C 1
ATOM 2684 O O . VAL A 1 342 ? 16.880 1.194 -5.802 1.00 93.50 342 VAL A O 1
ATOM 2687 N N . GLN A 1 343 ? 18.055 -0.723 -5.819 1.00 92.12 343 GLN A N 1
ATOM 2688 C CA . GLN A 1 343 ? 19.082 -0.246 -6.754 1.00 92.12 343 GLN A CA 1
ATOM 2689 C C . GLN A 1 343 ? 18.478 0.066 -8.139 1.00 92.12 343 GLN A C 1
ATOM 2691 O O . GLN A 1 343 ? 18.843 1.061 -8.763 1.00 92.12 343 GLN A O 1
ATOM 2696 N N . TYR A 1 344 ? 17.508 -0.732 -8.600 1.00 93.44 344 TYR A N 1
ATOM 2697 C CA . TYR A 1 344 ? 16.942 -0.627 -9.948 1.00 93.44 344 TYR A CA 1
ATOM 2698 C C . TYR A 1 344 ? 16.073 0.608 -10.102 1.00 93.44 344 TYR A C 1
ATOM 2700 O O . TYR A 1 344 ? 16.306 1.429 -10.984 1.00 93.44 344 TYR A O 1
ATOM 2708 N N . ILE A 1 345 ? 15.120 0.788 -9.186 1.00 94.50 345 ILE A N 1
ATOM 2709 C CA . ILE A 1 345 ? 14.218 1.942 -9.192 1.00 94.50 345 ILE A CA 1
ATOM 2710 C C . ILE A 1 345 ? 14.953 3.261 -8.879 1.00 94.50 345 ILE A C 1
ATOM 2712 O O . ILE A 1 345 ? 14.385 4.347 -8.973 1.00 94.50 345 ILE A O 1
ATOM 2716 N N . ARG A 1 346 ? 16.237 3.169 -8.511 1.00 92.81 346 ARG A N 1
ATOM 2717 C CA . ARG A 1 346 ? 17.176 4.282 -8.362 1.00 92.81 346 ARG A CA 1
ATOM 2718 C C . ARG A 1 346 ? 18.127 4.444 -9.549 1.00 92.81 346 ARG A C 1
ATOM 2720 O O . ARG A 1 346 ? 18.836 5.444 -9.582 1.00 92.81 346 ARG A O 1
ATOM 2727 N N . GLY A 1 347 ? 18.168 3.528 -10.512 1.00 89.75 347 GLY A N 1
ATOM 2728 C CA . GLY A 1 347 ? 19.123 3.588 -11.623 1.00 89.75 347 GLY A CA 1
ATOM 2729 C C . GLY A 1 347 ? 20.573 3.478 -11.180 1.00 89.75 347 GLY A C 1
ATOM 2730 O O . GLY A 1 347 ? 21.456 4.045 -11.821 1.00 89.75 347 GLY A O 1
ATOM 2731 N N . ASP A 1 348 ? 20.815 2.805 -10.059 1.00 88.38 348 ASP A N 1
ATOM 2732 C CA . ASP A 1 348 ? 22.160 2.423 -9.672 1.00 88.38 348 ASP A CA 1
ATOM 2733 C C . ASP A 1 348 ? 22.592 1.258 -10.594 1.00 88.38 348 ASP A C 1
ATOM 2735 O O . ASP A 1 348 ? 21.775 0.415 -10.970 1.00 88.38 348 ASP A O 1
ATOM 2739 N N . ASN A 1 349 ? 23.865 1.203 -11.001 1.00 78.75 349 ASN A N 1
ATOM 2740 C CA . ASN A 1 349 ? 24.343 0.220 -11.986 1.00 78.75 349 ASN A CA 1
ATOM 2741 C C . ASN A 1 349 ? 24.279 -1.227 -11.450 1.00 78.75 349 ASN A C 1
ATOM 2743 O O . ASN A 1 349 ? 25.230 -1.711 -10.830 1.00 78.75 349 ASN A O 1
ATOM 2747 N N . ILE A 1 350 ? 23.186 -1.942 -11.730 1.00 82.50 350 ILE A N 1
ATOM 2748 C CA . ILE A 1 350 ? 23.016 -3.352 -11.358 1.00 82.50 350 ILE A CA 1
ATOM 2749 C C . ILE A 1 350 ? 23.626 -4.272 -12.410 1.00 82.50 350 ILE A C 1
ATOM 2751 O O . ILE A 1 350 ? 23.325 -4.192 -13.600 1.00 82.50 350 ILE A O 1
ATOM 2755 N N . ARG A 1 351 ? 24.390 -5.259 -11.939 1.00 78.00 351 ARG A N 1
ATOM 2756 C CA . ARG A 1 351 ? 24.636 -6.482 -12.701 1.00 78.00 351 ARG A CA 1
ATOM 2757 C C . ARG A 1 351 ? 23.536 -7.494 -12.390 1.00 78.00 351 ARG A C 1
ATOM 2759 O O . ARG A 1 351 ? 23.554 -8.109 -11.325 1.00 78.00 351 ARG A O 1
ATOM 2766 N N . TRP A 1 352 ? 22.596 -7.661 -13.316 1.00 77.88 352 TRP A N 1
ATOM 2767 C CA . TRP A 1 352 ? 21.502 -8.617 -13.157 1.00 77.88 352 TRP A CA 1
ATOM 2768 C C . TRP A 1 352 ? 22.026 -10.056 -13.035 1.00 77.88 352 TRP A C 1
ATOM 2770 O O . TRP A 1 352 ? 22.971 -10.422 -13.742 1.00 77.88 352 TRP A O 1
ATOM 2780 N N . PRO A 1 353 ? 21.433 -10.894 -12.164 1.00 72.31 353 PRO A N 1
ATOM 2781 C CA . PRO A 1 353 ? 21.574 -12.338 -12.279 1.00 72.31 353 PRO A CA 1
ATOM 2782 C C . PRO A 1 353 ? 20.992 -12.774 -13.628 1.00 72.31 353 PRO A C 1
ATOM 2784 O O . PRO A 1 353 ? 19.869 -12.397 -13.959 1.00 72.31 353 PRO A O 1
ATOM 2787 N N . GLU A 1 354 ? 21.735 -13.561 -14.404 1.00 67.25 354 GLU A N 1
ATOM 2788 C CA . GLU A 1 354 ? 21.223 -14.118 -15.660 1.00 67.25 354 GLU A CA 1
ATOM 2789 C C . GLU A 1 354 ? 19.995 -14.997 -15.372 1.00 67.25 354 GLU A C 1
ATOM 2791 O O . GLU A 1 354 ? 20.071 -15.965 -14.603 1.00 67.25 354 GLU A O 1
ATOM 2796 N N . ILE A 1 355 ? 18.857 -14.654 -15.986 1.00 64.06 355 ILE A N 1
ATOM 2797 C CA . ILE A 1 355 ? 17.617 -15.429 -15.888 1.00 64.06 355 ILE A CA 1
ATOM 2798 C C . ILE A 1 355 ? 17.838 -16.738 -16.650 1.00 64.06 355 ILE A C 1
ATOM 2800 O O . ILE A 1 355 ? 17.696 -16.813 -17.867 1.00 64.06 355 ILE A O 1
ATOM 2804 N N . THR A 1 356 ? 18.232 -17.780 -15.923 1.00 56.91 356 THR A N 1
ATOM 2805 C CA . THR A 1 356 ? 18.551 -19.093 -16.489 1.00 56.91 356 THR A CA 1
ATOM 2806 C C . THR A 1 356 ? 17.264 -19.819 -16.874 1.00 56.91 356 THR A C 1
ATOM 2808 O O . THR A 1 356 ? 16.626 -20.468 -16.045 1.00 56.91 356 THR A O 1
ATOM 2811 N N . THR A 1 357 ? 16.888 -19.725 -18.153 1.00 54.03 357 THR A N 1
ATOM 2812 C CA . THR A 1 357 ? 15.672 -20.303 -18.764 1.00 54.03 357 THR A CA 1
ATOM 2813 C C . THR A 1 357 ? 15.721 -21.840 -18.905 1.00 54.03 357 THR A C 1
ATOM 2815 O O . THR A 1 357 ? 15.222 -22.419 -19.866 1.00 54.03 357 THR A O 1
ATOM 2818 N N . GLU A 1 358 ? 16.329 -22.540 -17.945 1.00 52.84 358 GLU A N 1
ATOM 2819 C CA . GLU A 1 358 ? 16.602 -23.987 -17.998 1.00 52.84 358 GLU A CA 1
ATOM 2820 C C . GLU A 1 358 ? 15.352 -24.874 -17.798 1.00 52.84 358 GLU A C 1
ATOM 2822 O O . GLU A 1 358 ? 15.449 -26.098 -17.847 1.00 52.84 358 GLU A O 1
ATOM 2827 N N . ALA A 1 359 ? 14.168 -24.290 -17.583 1.00 49.19 359 ALA A N 1
ATOM 2828 C CA . ALA A 1 359 ? 12.946 -25.027 -17.245 1.00 49.19 359 ALA A CA 1
ATOM 2829 C C . ALA A 1 359 ? 12.294 -25.789 -18.421 1.00 49.19 359 ALA A C 1
ATOM 2831 O O . ALA A 1 359 ? 11.484 -26.683 -18.180 1.00 49.19 359 ALA A O 1
ATOM 2832 N N . THR A 1 360 ? 12.635 -25.468 -19.678 1.00 45.19 360 THR A N 1
ATOM 2833 C CA . THR A 1 360 ? 11.872 -25.939 -20.858 1.00 45.19 360 THR A CA 1
ATOM 2834 C C . THR A 1 360 ? 12.623 -26.944 -21.743 1.00 45.19 360 THR A C 1
ATOM 2836 O O . THR A 1 360 ? 12.050 -27.462 -22.701 1.00 45.19 360 THR A O 1
ATOM 283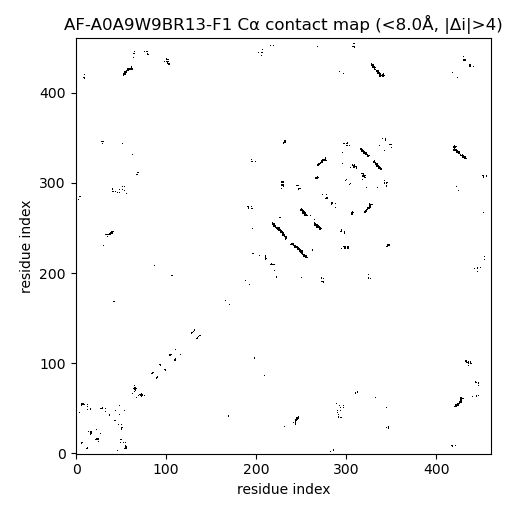9 N N . GLN A 1 361 ? 13.871 -27.311 -21.423 1.00 48.44 361 GLN A N 1
ATOM 2840 C CA . GLN A 1 361 ? 14.504 -28.484 -22.047 1.00 48.44 361 GLN A CA 1
ATOM 2841 C C . GLN A 1 361 ? 14.020 -29.771 -21.372 1.00 48.44 361 GLN A C 1
ATOM 2843 O O . GLN A 1 361 ? 14.710 -30.401 -20.569 1.00 48.44 361 GLN A O 1
ATOM 2848 N N . GLY A 1 362 ? 12.795 -30.165 -21.725 1.00 45.75 362 GLY A N 1
ATOM 2849 C CA . GLY A 1 362 ? 12.268 -31.482 -21.402 1.00 45.75 362 GLY A CA 1
ATOM 2850 C C . GLY A 1 362 ? 13.209 -32.569 -21.922 1.00 45.75 362 GLY A C 1
ATOM 2851 O O . GLY A 1 362 ? 13.551 -32.591 -23.103 1.00 45.75 362 GLY A O 1
ATOM 2852 N N . ARG A 1 363 ? 13.622 -33.480 -21.033 1.00 45.22 363 ARG A N 1
ATOM 2853 C CA . ARG A 1 363 ? 14.389 -34.678 -21.397 1.00 45.22 363 ARG A CA 1
ATOM 2854 C C . ARG A 1 363 ? 13.642 -35.453 -22.486 1.00 45.22 363 ARG A C 1
ATOM 2856 O O . ARG A 1 363 ? 12.594 -36.038 -22.206 1.00 45.22 363 ARG A O 1
ATOM 2863 N N . SER A 1 364 ? 14.209 -35.521 -23.690 1.00 46.22 364 SER A N 1
ATOM 2864 C CA . SER A 1 364 ? 13.815 -36.522 -24.682 1.00 46.22 364 SER A CA 1
ATOM 2865 C C . SER A 1 364 ? 14.075 -37.904 -24.085 1.00 46.22 364 SER A C 1
ATOM 2867 O O . SER A 1 364 ? 15.214 -38.248 -23.767 1.00 46.22 364 SER A O 1
ATOM 2869 N N . SER A 1 365 ? 13.011 -38.667 -23.860 1.00 51.19 365 SER A N 1
ATOM 2870 C CA . SER A 1 365 ? 13.042 -39.939 -23.134 1.00 51.19 365 SER A CA 1
ATOM 2871 C C . SER A 1 365 ? 13.401 -41.099 -24.072 1.00 51.19 365 SER A C 1
ATOM 2873 O O . SER A 1 365 ? 12.599 -41.999 -24.287 1.00 51.19 365 SER A O 1
ATOM 2875 N N . ASP A 1 366 ? 14.623 -41.063 -24.612 1.00 54.47 366 ASP A N 1
ATOM 2876 C CA . ASP A 1 366 ? 15.196 -42.131 -25.454 1.00 54.47 366 ASP A CA 1
ATOM 2877 C C . ASP A 1 366 ? 16.273 -42.970 -24.730 1.00 54.47 366 ASP A C 1
ATOM 2879 O O . ASP A 1 366 ? 16.843 -43.891 -25.317 1.00 54.47 366 ASP A O 1
ATOM 2883 N N . ASP A 1 367 ? 16.541 -42.709 -23.443 1.00 57.44 367 ASP A N 1
ATOM 2884 C CA . ASP A 1 367 ? 17.396 -43.583 -22.629 1.00 57.44 367 ASP A CA 1
ATOM 2885 C C . ASP A 1 367 ? 16.662 -44.902 -22.295 1.00 57.44 367 ASP A C 1
ATOM 2887 O O . ASP A 1 367 ? 15.595 -44.874 -21.667 1.00 57.44 367 ASP A O 1
ATOM 2891 N N . PRO A 1 368 ? 17.211 -46.078 -22.663 1.00 62.78 368 PRO A N 1
ATOM 2892 C CA . PRO A 1 368 ? 16.595 -47.364 -22.356 1.00 62.78 368 PRO A CA 1
ATOM 2893 C C . PRO A 1 368 ? 16.643 -47.667 -20.846 1.00 62.78 368 PRO A C 1
ATOM 2895 O O . PRO A 1 368 ? 17.593 -47.283 -20.158 1.00 62.78 368 PRO A O 1
ATOM 2898 N N . PRO A 1 369 ? 15.648 -48.396 -20.303 1.00 58.88 369 PRO A N 1
ATOM 2899 C CA . PRO A 1 369 ? 15.561 -48.650 -18.870 1.00 58.88 369 PRO A CA 1
ATOM 2900 C C . PRO A 1 369 ? 16.740 -49.506 -18.367 1.00 58.88 369 PRO A C 1
ATOM 2902 O O . PRO A 1 369 ? 17.113 -50.484 -19.023 1.00 58.88 369 PRO A O 1
ATOM 2905 N N . PRO A 1 370 ? 17.306 -49.200 -17.183 1.00 66.56 370 PRO A N 1
ATOM 2906 C CA . PRO A 1 370 ? 18.345 -50.027 -16.582 1.00 66.56 370 PRO A CA 1
ATOM 2907 C C . PRO A 1 370 ? 17.793 -51.411 -16.185 1.00 66.56 370 PRO A C 1
ATOM 2909 O O . PRO A 1 370 ? 16.612 -51.536 -15.846 1.00 66.56 370 PRO A O 1
ATOM 2912 N N . PRO A 1 371 ? 18.632 -52.465 -16.195 1.00 58.62 371 PRO A N 1
ATOM 2913 C CA . PRO A 1 371 ? 18.203 -53.818 -15.852 1.00 58.62 371 PRO A CA 1
ATOM 2914 C C . PRO A 1 371 ? 17.780 -53.932 -14.374 1.00 58.62 371 PRO A C 1
ATOM 2916 O O . PRO A 1 371 ? 18.307 -53.214 -13.521 1.00 58.62 371 PRO A O 1
ATOM 2919 N N . PRO A 1 372 ? 16.854 -54.851 -14.039 1.00 53.19 372 PRO A N 1
ATOM 2920 C CA . PRO A 1 372 ? 16.308 -54.965 -12.690 1.00 53.19 372 PRO A CA 1
ATOM 2921 C C . PRO A 1 372 ? 17.344 -55.496 -11.689 1.00 53.19 372 PRO A C 1
ATOM 2923 O O . PRO A 1 372 ? 17.756 -56.656 -11.745 1.00 53.19 372 PRO A O 1
ATOM 2926 N N . THR A 1 373 ? 17.722 -54.657 -10.724 1.00 58.88 373 THR A N 1
ATOM 2927 C CA . THR A 1 373 ? 18.555 -55.050 -9.579 1.00 58.88 373 THR A CA 1
ATOM 2928 C C . THR A 1 373 ? 17.794 -56.014 -8.666 1.00 58.88 373 THR A C 1
ATOM 2930 O O . THR A 1 373 ? 16.690 -55.716 -8.212 1.00 58.88 373 THR A O 1
ATOM 2933 N N . ALA A 1 374 ? 18.394 -57.168 -8.371 1.00 44.84 374 ALA A N 1
ATOM 2934 C CA . ALA A 1 374 ? 17.787 -58.193 -7.527 1.00 44.84 374 ALA A CA 1
ATOM 2935 C C . ALA A 1 374 ? 17.658 -57.759 -6.052 1.00 44.84 374 ALA A C 1
ATOM 2937 O O . ALA A 1 374 ? 18.582 -57.192 -5.468 1.00 44.84 374 ALA A O 1
ATOM 2938 N N . LEU A 1 375 ? 16.521 -58.096 -5.436 1.00 49.09 375 LEU A N 1
ATOM 2939 C CA . LEU A 1 375 ? 16.264 -57.937 -4.001 1.00 49.09 375 LEU A CA 1
ATOM 2940 C C . LEU A 1 375 ? 17.056 -58.967 -3.170 1.00 49.09 375 LEU A C 1
ATOM 2942 O O . LEU A 1 375 ? 16.929 -60.167 -3.430 1.00 49.09 375 LEU A O 1
ATOM 2946 N N . PRO A 1 376 ? 17.775 -58.559 -2.107 1.00 51.50 376 PRO A N 1
ATOM 2947 C CA . PRO A 1 376 ? 18.219 -59.469 -1.058 1.00 51.50 376 PRO A CA 1
ATOM 2948 C C . PRO A 1 376 ? 17.077 -59.799 -0.086 1.00 51.50 376 PRO A C 1
ATOM 2950 O O . PRO A 1 376 ? 16.263 -58.953 0.279 1.00 51.50 376 PRO A O 1
ATOM 2953 N N . THR A 1 377 ? 17.047 -61.058 0.343 1.00 39.50 377 THR A N 1
ATOM 2954 C CA . THR A 1 377 ? 16.038 -61.648 1.237 1.00 39.50 377 THR A CA 1
ATOM 2955 C C . THR A 1 377 ? 16.128 -61.117 2.677 1.00 39.50 377 THR A C 1
ATOM 2957 O O . THR A 1 377 ? 17.194 -60.723 3.143 1.00 39.50 377 THR A O 1
ATOM 2960 N N . GLN A 1 378 ? 14.999 -61.145 3.392 1.00 45.06 378 GLN A N 1
ATOM 2961 C CA . GLN A 1 378 ? 14.879 -60.778 4.808 1.00 45.06 378 GLN A CA 1
ATOM 2962 C C . GLN A 1 378 ? 15.771 -61.621 5.741 1.00 45.06 378 GLN A C 1
ATOM 2964 O O . GLN A 1 378 ? 15.920 -62.826 5.548 1.00 45.06 378 GLN A O 1
ATOM 2969 N N . ALA A 1 379 ? 16.216 -61.013 6.844 1.00 37.16 379 ALA A N 1
ATOM 2970 C CA . ALA A 1 379 ? 16.576 -61.713 8.076 1.00 37.16 379 ALA A CA 1
ATOM 2971 C C . ALA A 1 379 ? 16.002 -60.950 9.286 1.00 37.16 379 ALA A C 1
ATOM 2973 O O . ALA A 1 379 ? 15.855 -59.729 9.249 1.00 37.16 379 ALA A O 1
ATOM 2974 N N . SER A 1 380 ? 15.618 -61.684 10.330 1.00 41.44 380 SER A N 1
ATOM 2975 C CA . SER A 1 380 ? 14.741 -61.213 11.412 1.00 41.44 380 SER A CA 1
ATOM 2976 C C . SER A 1 380 ? 15.479 -60.985 12.743 1.00 41.44 380 SER A C 1
ATOM 2978 O O . SER A 1 380 ? 16.538 -61.564 12.976 1.00 41.44 380 SER A O 1
ATOM 2980 N N . THR A 1 381 ? 14.796 -60.308 13.677 1.00 37.84 381 THR A N 1
ATOM 2981 C CA . THR A 1 381 ? 14.949 -60.402 15.152 1.00 37.84 381 THR A CA 1
ATOM 2982 C C . THR A 1 381 ? 16.218 -59.836 15.821 1.00 37.84 381 THR A C 1
ATOM 2984 O O . THR A 1 381 ? 17.251 -60.489 15.824 1.00 37.84 381 THR A O 1
ATOM 2987 N N . GLN A 1 382 ? 16.105 -58.717 16.564 1.00 35.53 382 GLN A N 1
ATOM 2988 C CA . GLN A 1 382 ? 15.916 -58.691 18.041 1.00 35.53 382 GLN A CA 1
ATOM 2989 C C . GLN A 1 382 ? 16.135 -57.296 18.680 1.00 35.53 382 GLN A C 1
ATOM 2991 O O . GLN A 1 382 ? 17.046 -56.557 18.323 1.00 35.53 382 GLN A O 1
ATOM 2996 N N . LEU A 1 383 ? 15.315 -56.983 19.691 1.00 40.12 383 LEU A N 1
ATOM 2997 C CA . LEU A 1 383 ? 15.559 -55.967 20.733 1.00 40.12 383 LEU A CA 1
ATOM 2998 C C . LEU A 1 383 ? 16.386 -56.595 21.874 1.00 40.12 383 LEU A C 1
ATOM 3000 O O . LEU A 1 383 ? 16.238 -57.795 22.118 1.00 40.12 383 LEU A O 1
ATOM 3004 N N . PRO A 1 384 ? 17.180 -55.813 22.634 1.00 55.44 384 PRO A N 1
ATOM 3005 C CA . PRO A 1 384 ? 16.704 -55.466 23.982 1.00 55.44 384 PRO A CA 1
ATOM 3006 C C . PRO A 1 384 ? 17.096 -54.057 24.484 1.00 55.44 384 PRO A C 1
ATOM 3008 O O . PRO A 1 384 ? 17.898 -53.337 23.900 1.00 55.44 384 PRO A O 1
ATOM 3011 N N . SER A 1 385 ? 16.509 -53.666 25.618 1.00 40.59 385 SER A N 1
ATOM 3012 C CA . SER A 1 385 ? 16.702 -52.374 26.304 1.00 40.59 385 SER A CA 1
ATOM 3013 C C . SER A 1 385 ? 17.741 -52.438 27.437 1.00 40.59 385 SER A C 1
ATOM 3015 O O . SER A 1 385 ? 17.739 -53.439 28.152 1.00 40.59 385 SER A O 1
ATOM 3017 N N . ARG A 1 386 ? 18.493 -51.344 27.705 1.00 36.44 386 ARG A N 1
ATOM 3018 C CA . ARG A 1 386 ? 18.689 -50.723 29.055 1.00 36.44 386 ARG A CA 1
ATOM 3019 C C . ARG A 1 386 ? 19.742 -49.581 29.118 1.00 36.44 386 ARG A C 1
ATOM 3021 O O . ARG A 1 386 ? 20.897 -49.772 28.779 1.00 36.44 386 ARG A O 1
ATOM 3028 N N . SER A 1 387 ? 19.304 -48.435 29.653 1.00 41.50 387 SER A N 1
ATOM 3029 C CA . SER A 1 387 ? 19.908 -47.581 30.712 1.00 41.50 387 SER A CA 1
ATOM 3030 C C . SER A 1 387 ? 21.429 -47.267 30.820 1.00 41.50 387 SER A C 1
ATOM 3032 O O . SER A 1 387 ? 22.175 -48.153 31.204 1.00 41.50 387 SER A O 1
ATOM 3034 N N . ARG A 1 388 ? 21.780 -45.952 30.724 1.00 40.97 388 ARG A N 1
ATOM 3035 C CA . ARG A 1 388 ? 22.684 -45.077 31.573 1.00 40.97 388 ARG A CA 1
ATOM 3036 C C . ARG A 1 388 ? 24.069 -45.580 32.106 1.00 40.97 388 ARG A C 1
ATOM 3038 O O . ARG A 1 388 ? 24.175 -46.750 32.436 1.00 40.97 388 ARG A O 1
ATOM 3045 N N . PRO A 1 389 ? 25.022 -44.689 32.522 1.00 52.53 389 PRO A N 1
ATOM 3046 C CA . PRO A 1 389 ? 25.369 -43.303 32.118 1.00 52.53 389 PRO A CA 1
ATOM 3047 C C . PRO A 1 389 ? 26.914 -43.046 31.913 1.00 52.53 389 PRO A C 1
ATOM 3049 O O . PRO A 1 389 ? 27.707 -43.977 31.889 1.00 52.53 389 PRO A O 1
ATOM 3052 N N . LEU A 1 390 ? 27.311 -41.763 31.768 1.00 50.91 390 LEU A N 1
ATOM 3053 C CA . LEU A 1 390 ? 28.658 -41.136 31.559 1.00 50.91 390 LEU A CA 1
ATOM 3054 C C . LEU A 1 390 ? 29.803 -41.548 32.541 1.00 50.91 390 LEU A C 1
ATOM 3056 O O . LEU A 1 390 ? 29.470 -41.939 33.662 1.00 50.91 390 LEU A O 1
ATOM 3060 N N . PRO A 1 391 ? 31.124 -41.402 32.195 1.00 55.78 391 PRO A N 1
ATOM 3061 C CA . PRO A 1 391 ? 31.869 -40.119 32.385 1.00 55.78 391 PRO A CA 1
ATOM 3062 C C . PRO A 1 391 ? 33.089 -39.768 31.454 1.00 55.78 391 PRO A C 1
ATOM 3064 O O . PRO A 1 391 ? 33.995 -40.562 31.250 1.00 55.78 391 PRO A O 1
ATOM 3067 N N . VAL A 1 392 ? 33.136 -38.508 30.981 1.00 44.44 392 VAL A N 1
ATOM 3068 C CA . VAL A 1 392 ? 34.210 -37.466 31.114 1.00 44.44 392 VAL A CA 1
ATOM 3069 C C . VAL A 1 392 ? 35.738 -37.781 30.922 1.00 44.44 392 VAL A C 1
ATOM 3071 O O . VAL A 1 392 ? 36.401 -38.213 31.857 1.00 44.44 392 VAL A O 1
ATOM 3074 N N . THR A 1 393 ? 36.316 -37.274 29.801 1.00 38.69 393 THR A N 1
ATOM 3075 C CA . THR A 1 393 ? 37.728 -36.779 29.542 1.00 38.69 393 THR A CA 1
ATOM 3076 C C . THR A 1 393 ? 38.942 -37.751 29.587 1.00 38.69 393 THR A C 1
ATOM 3078 O O . THR A 1 393 ? 38.773 -38.846 30.114 1.00 38.69 393 THR A O 1
ATOM 3081 N N . PRO A 1 394 ? 40.175 -37.397 29.093 1.00 52.09 394 PRO A N 1
ATOM 3082 C CA . PRO A 1 394 ? 40.667 -36.136 28.477 1.00 52.09 394 PRO A CA 1
ATOM 3083 C C . PRO A 1 394 ? 41.450 -36.233 27.126 1.00 52.09 394 PRO A C 1
ATOM 3085 O O . PRO A 1 394 ? 41.799 -37.303 26.650 1.00 52.09 394 PRO A O 1
ATOM 3088 N N . ASN A 1 395 ? 41.740 -35.046 26.566 1.00 39.31 395 ASN A N 1
ATOM 3089 C CA . ASN A 1 395 ? 42.732 -34.625 25.547 1.00 39.31 395 ASN A CA 1
ATOM 3090 C C . ASN A 1 395 ? 43.793 -35.609 24.985 1.00 39.31 395 ASN A C 1
ATOM 3092 O O . ASN A 1 395 ? 44.617 -36.120 25.736 1.00 39.31 395 ASN A O 1
ATOM 3096 N N . GLU A 1 396 ? 43.969 -35.586 23.652 1.00 38.88 396 GLU A N 1
ATOM 3097 C CA . GLU A 1 396 ? 45.292 -35.620 22.986 1.00 38.88 396 GLU A CA 1
ATOM 3098 C C . GLU A 1 396 ? 45.277 -34.810 21.658 1.00 38.88 396 GLU A C 1
ATOM 3100 O O . GLU A 1 396 ? 44.207 -34.675 21.055 1.00 38.88 396 GLU A O 1
ATOM 3105 N N . PRO A 1 397 ? 46.411 -34.234 21.190 1.00 53.66 397 PRO A N 1
ATOM 3106 C CA . PRO A 1 397 ? 46.453 -33.323 20.038 1.00 53.66 397 PRO A CA 1
ATOM 3107 C C . PRO A 1 397 ? 46.984 -33.968 18.741 1.00 53.66 397 PRO A C 1
ATOM 3109 O O . PRO A 1 397 ? 47.925 -34.761 18.768 1.00 53.66 397 PRO A O 1
ATOM 3112 N N . ARG A 1 398 ? 46.460 -33.561 17.572 1.00 37.66 398 ARG A N 1
ATOM 3113 C CA . ARG A 1 398 ? 47.047 -33.850 16.241 1.00 37.66 398 ARG A CA 1
ATOM 3114 C C . ARG A 1 398 ? 46.474 -32.924 15.142 1.00 37.66 398 ARG A C 1
ATOM 3116 O O . ARG A 1 398 ? 45.508 -32.222 15.424 1.00 37.66 398 ARG A O 1
ATOM 3123 N N . PRO A 1 399 ? 47.102 -32.813 13.953 1.00 48.50 399 PRO A N 1
ATOM 3124 C CA . PRO A 1 399 ? 48.107 -31.777 13.719 1.00 48.50 399 PRO A CA 1
ATOM 3125 C C . PRO A 1 399 ? 47.703 -30.775 12.619 1.00 48.50 399 PRO A C 1
ATOM 3127 O O . PRO A 1 399 ? 46.684 -30.926 11.950 1.00 48.50 399 PRO A O 1
ATOM 3130 N N . GLU A 1 400 ? 48.558 -29.776 12.400 1.00 44.00 400 GLU A N 1
ATOM 3131 C CA . GLU A 1 400 ? 48.511 -28.879 11.241 1.00 44.00 400 GLU A CA 1
ATOM 3132 C C . GLU A 1 400 ? 48.540 -29.662 9.915 1.00 44.00 400 GLU A C 1
ATOM 3134 O O . GLU A 1 400 ? 49.326 -30.600 9.761 1.00 44.00 400 GLU A O 1
ATOM 3139 N N . GLY A 1 401 ? 47.729 -29.259 8.929 1.00 38.28 401 GLY A N 1
ATOM 3140 C CA . GLY A 1 401 ? 47.778 -29.891 7.610 1.00 38.28 401 GLY A CA 1
ATOM 3141 C C . GLY A 1 401 ? 46.705 -29.466 6.605 1.00 38.28 401 GLY A C 1
ATOM 3142 O O . GLY A 1 401 ? 45.602 -29.998 6.600 1.00 38.28 401 GLY A O 1
ATOM 3143 N N . THR A 1 402 ? 47.131 -28.651 5.635 1.00 35.62 402 THR A N 1
ATOM 3144 C CA . THR A 1 402 ? 46.612 -28.533 4.252 1.00 35.62 402 THR A CA 1
ATOM 3145 C C . THR A 1 402 ? 45.266 -27.858 3.924 1.00 35.62 402 THR A C 1
ATOM 3147 O O . THR A 1 402 ? 44.233 -28.056 4.550 1.00 35.62 402 THR A O 1
ATOM 3150 N N . SER A 1 403 ? 45.331 -27.166 2.776 1.00 36.91 403 SER A N 1
ATOM 3151 C CA . SER A 1 403 ? 44.258 -26.838 1.823 1.00 36.91 403 SER A CA 1
ATOM 3152 C C . SER A 1 403 ? 43.340 -25.650 2.121 1.00 36.91 403 SER A C 1
ATOM 3154 O O . SER A 1 403 ? 42.262 -25.768 2.698 1.00 36.91 403 SER A O 1
ATOM 3156 N N . GLN A 1 404 ? 43.719 -24.506 1.540 1.00 42.78 404 GLN A N 1
ATOM 3157 C CA . GLN A 1 404 ? 42.775 -23.455 1.159 1.00 42.78 404 GLN A CA 1
ATOM 3158 C C . GLN A 1 404 ? 41.709 -24.039 0.216 1.00 42.78 404 GLN A C 1
ATOM 3160 O O . GLN A 1 404 ? 42.010 -24.390 -0.924 1.00 42.78 404 GLN A O 1
ATOM 3165 N N . ALA A 1 405 ? 40.462 -24.120 0.676 1.00 33.69 405 ALA A N 1
ATOM 3166 C CA . ALA A 1 405 ? 39.322 -24.373 -0.198 1.00 33.69 405 ALA A CA 1
ATOM 3167 C C . ALA A 1 405 ? 38.950 -23.085 -0.964 1.00 33.69 405 ALA A C 1
ATOM 3169 O O . ALA A 1 405 ? 38.997 -21.995 -0.380 1.00 33.69 405 ALA A O 1
ATOM 3170 N N . PRO A 1 406 ? 38.559 -23.165 -2.250 1.00 36.97 406 PRO A N 1
ATOM 3171 C CA . PRO A 1 406 ? 38.111 -21.995 -2.993 1.00 36.97 406 PRO A CA 1
ATOM 3172 C C . PRO A 1 406 ? 36.798 -21.460 -2.407 1.00 36.97 406 PRO A C 1
ATOM 3174 O O . PRO A 1 406 ? 35.847 -22.208 -2.186 1.00 36.97 406 PRO A O 1
ATOM 3177 N N . LYS A 1 407 ? 36.722 -20.139 -2.203 1.00 37.00 407 LYS A N 1
ATOM 3178 C CA . LYS A 1 407 ? 35.479 -19.439 -1.845 1.00 37.00 407 LYS A CA 1
ATOM 3179 C C . LYS A 1 407 ? 34.530 -19.402 -3.052 1.00 37.00 407 LYS A C 1
ATOM 3181 O O . LYS A 1 407 ? 34.421 -18.382 -3.727 1.00 37.00 407 LYS A O 1
ATOM 3186 N N . GLN A 1 408 ? 33.852 -20.512 -3.326 1.00 40.22 408 GLN A N 1
ATOM 3187 C CA . GLN A 1 408 ? 32.765 -20.605 -4.301 1.00 40.22 408 GLN A CA 1
ATOM 3188 C C . GLN A 1 408 ? 31.480 -21.134 -3.647 1.00 40.22 408 GLN A C 1
ATOM 3190 O O . GLN A 1 408 ? 31.516 -21.880 -2.675 1.00 40.22 408 GLN A O 1
ATOM 3195 N N . SER A 1 409 ? 30.344 -20.703 -4.206 1.00 40.69 409 SER A N 1
ATOM 3196 C CA . SER A 1 409 ? 28.964 -21.004 -3.789 1.00 40.69 409 SER A CA 1
ATOM 3197 C C . SER A 1 409 ? 28.571 -20.632 -2.349 1.00 40.69 409 SER A C 1
ATOM 3199 O O . SER A 1 409 ? 28.457 -21.486 -1.479 1.00 40.69 409 SER A O 1
ATOM 3201 N N . MET A 1 410 ? 28.202 -19.360 -2.154 1.00 33.19 410 MET A N 1
ATOM 3202 C CA . MET A 1 410 ? 27.187 -18.968 -1.156 1.00 33.19 410 MET A CA 1
ATOM 3203 C C . MET A 1 410 ? 25.915 -18.355 -1.780 1.00 33.19 410 MET A C 1
ATOM 3205 O O . MET A 1 410 ? 25.012 -17.947 -1.063 1.00 33.19 410 MET A O 1
ATOM 3209 N N . TYR A 1 411 ? 25.822 -18.331 -3.116 1.00 41.00 411 TYR A N 1
ATOM 3210 C CA . TYR A 1 411 ? 24.695 -17.762 -3.875 1.00 41.00 411 TYR A CA 1
ATOM 3211 C C . TYR A 1 411 ? 23.770 -18.813 -4.518 1.00 41.00 411 TYR A C 1
ATOM 3213 O O . TYR A 1 411 ? 22.856 -18.454 -5.251 1.00 41.00 411 TYR A O 1
ATOM 3221 N N . LYS A 1 412 ? 23.993 -20.115 -4.281 1.00 41.75 412 LYS A N 1
ATOM 3222 C CA . LYS A 1 412 ? 23.312 -21.181 -5.043 1.00 41.75 412 LYS A CA 1
ATOM 3223 C C . LYS A 1 412 ? 21.849 -21.433 -4.639 1.00 41.75 412 LYS A C 1
ATOM 3225 O O . LYS A 1 412 ? 21.117 -22.002 -5.440 1.00 41.75 412 LYS A O 1
ATOM 3230 N N . ASP A 1 413 ? 21.429 -20.952 -3.466 1.00 39.03 413 ASP A N 1
ATOM 3231 C CA . ASP A 1 413 ? 20.069 -21.133 -2.926 1.00 39.03 413 ASP A CA 1
ATOM 3232 C C . ASP A 1 413 ? 19.163 -19.895 -3.069 1.00 39.03 413 ASP A C 1
ATOM 3234 O O . ASP A 1 413 ? 18.000 -19.933 -2.677 1.00 39.03 413 ASP A O 1
ATOM 3238 N N . MET A 1 414 ? 19.637 -18.792 -3.666 1.00 42.25 414 MET A N 1
ATOM 3239 C CA . MET A 1 414 ? 18.799 -17.607 -3.922 1.00 42.25 414 MET A CA 1
ATOM 3240 C C . MET A 1 414 ? 18.080 -17.659 -5.281 1.00 42.25 414 MET A C 1
ATOM 3242 O O . MET A 1 414 ? 17.922 -16.634 -5.939 1.00 42.25 414 MET A O 1
ATOM 3246 N N . LYS A 1 415 ? 17.543 -18.829 -5.666 1.00 51.00 415 LYS A N 1
ATOM 3247 C CA . LYS A 1 415 ? 16.479 -18.932 -6.689 1.00 51.00 415 LYS A CA 1
ATOM 3248 C C . LYS A 1 415 ? 15.129 -18.438 -6.127 1.00 51.00 415 LYS A C 1
ATOM 3250 O O . LYS A 1 415 ? 14.117 -19.124 -6.191 1.00 51.00 415 LYS A O 1
ATOM 3255 N N . SER A 1 416 ? 15.126 -17.237 -5.547 1.00 54.72 416 SER A N 1
ATOM 3256 C CA . SER A 1 416 ? 13.900 -16.480 -5.288 1.00 54.72 416 SER A CA 1
ATOM 3257 C C . SER A 1 416 ? 13.417 -15.967 -6.636 1.00 54.72 416 SER A C 1
ATOM 3259 O O . SER A 1 416 ? 14.005 -15.027 -7.164 1.00 54.72 416 SER A O 1
ATOM 3261 N N . GLU A 1 417 ? 12.370 -16.582 -7.184 1.00 68.44 417 GLU A N 1
ATOM 3262 C CA . GLU A 1 417 ? 11.899 -16.346 -8.559 1.00 68.44 417 GLU A CA 1
ATOM 3263 C C . GLU A 1 417 ? 11.643 -14.866 -8.889 1.00 68.44 417 GLU A C 1
ATOM 3265 O O . GLU A 1 417 ? 11.783 -14.484 -10.042 1.00 68.44 417 GLU A O 1
ATOM 3270 N N . ALA A 1 418 ? 11.336 -14.031 -7.886 1.00 79.75 418 ALA A N 1
ATOM 3271 C CA . ALA A 1 418 ? 11.051 -12.597 -8.018 1.00 79.75 418 ALA A CA 1
ATOM 3272 C C . ALA A 1 418 ? 12.149 -11.652 -7.472 1.00 79.75 418 ALA A C 1
ATOM 3274 O O . ALA A 1 418 ? 11.840 -10.552 -7.019 1.00 79.75 418 ALA A O 1
ATOM 3275 N N . GLY A 1 419 ? 13.420 -12.067 -7.454 1.00 90.38 419 GLY A N 1
ATOM 3276 C CA . GLY A 1 419 ? 14.520 -11.174 -7.055 1.00 90.38 419 GLY A CA 1
ATOM 3277 C C . GLY A 1 419 ? 14.640 -9.954 -7.980 1.00 90.38 419 GLY A C 1
ATOM 3278 O O . GLY A 1 419 ? 14.650 -10.111 -9.199 1.00 90.38 419 GLY A O 1
ATOM 3279 N N . GLY A 1 420 ? 14.733 -8.744 -7.420 1.00 91.94 420 GLY A N 1
ATOM 3280 C CA . GLY A 1 420 ? 14.801 -7.499 -8.196 1.00 91.94 420 GLY A CA 1
ATOM 3281 C C . GLY A 1 420 ? 13.480 -6.977 -8.779 1.00 91.94 420 GLY A C 1
ATOM 3282 O O . GLY A 1 420 ? 13.518 -6.125 -9.666 1.00 91.94 420 GLY A O 1
ATOM 3283 N N . PHE A 1 421 ? 12.335 -7.461 -8.290 1.00 95.31 421 PHE A N 1
ATOM 3284 C CA . PHE A 1 421 ? 10.993 -6.984 -8.650 1.00 95.31 421 PHE A CA 1
ATOM 3285 C C . PHE A 1 421 ? 10.281 -6.337 -7.455 1.00 95.31 421 PHE A C 1
ATOM 3287 O O . PHE A 1 421 ? 10.580 -6.646 -6.300 1.00 95.31 421 PHE A O 1
ATOM 3294 N N . LEU A 1 422 ? 9.290 -5.491 -7.746 1.00 97.00 422 LEU A N 1
ATOM 3295 C CA . LEU A 1 422 ? 8.276 -5.070 -6.782 1.00 97.00 422 LEU A CA 1
ATOM 3296 C C . LEU A 1 422 ? 7.050 -5.973 -6.917 1.00 97.00 422 LEU A C 1
ATOM 3298 O O . LEU A 1 422 ? 6.346 -5.940 -7.926 1.00 97.00 422 LEU A O 1
ATOM 3302 N N . VAL A 1 423 ? 6.792 -6.775 -5.890 1.00 97.50 423 VAL A N 1
ATOM 3303 C CA . VAL A 1 423 ? 5.670 -7.712 -5.826 1.00 97.50 423 VAL A CA 1
ATOM 3304 C C . VAL A 1 423 ? 4.542 -7.088 -5.011 1.00 97.50 423 VAL A C 1
ATOM 3306 O O . VAL A 1 423 ? 4.660 -6.902 -3.802 1.00 97.50 423 VAL A O 1
ATOM 3309 N N . MET A 1 424 ? 3.439 -6.751 -5.668 1.00 98.12 424 MET A N 1
ATOM 3310 C CA . MET A 1 424 ? 2.256 -6.167 -5.041 1.00 98.12 424 MET A CA 1
ATOM 3311 C C . MET A 1 424 ? 1.278 -7.286 -4.667 1.00 98.12 424 MET A C 1
ATOM 3313 O O . MET A 1 424 ? 0.581 -7.820 -5.530 1.00 98.12 424 MET A O 1
ATOM 3317 N N . HIS A 1 425 ? 1.237 -7.657 -3.386 1.00 97.44 425 HIS A N 1
ATOM 3318 C CA . HIS A 1 425 ? 0.320 -8.667 -2.853 1.00 97.44 425 HIS A CA 1
ATOM 3319 C C . HIS A 1 425 ? -1.029 -8.021 -2.517 1.00 97.44 425 HIS A C 1
ATOM 3321 O O . HIS A 1 425 ? -1.161 -7.330 -1.502 1.00 97.44 425 HIS A O 1
ATOM 3327 N N . GLN A 1 426 ? -2.017 -8.226 -3.387 1.00 96.12 426 GLN A N 1
ATOM 3328 C CA . GLN A 1 426 ? -3.368 -7.681 -3.283 1.00 96.12 426 GLN A CA 1
ATOM 3329 C C . GLN A 1 426 ? -4.327 -8.742 -2.746 1.00 96.12 426 GLN A C 1
ATOM 3331 O O . GLN A 1 426 ? -4.570 -9.757 -3.394 1.00 96.12 426 GLN A O 1
ATOM 3336 N N . PHE A 1 427 ? -4.903 -8.482 -1.580 1.00 96.94 427 PHE A N 1
ATOM 3337 C CA . PHE A 1 427 ? -5.910 -9.344 -0.965 1.00 96.94 427 PHE A CA 1
ATOM 3338 C C . PHE A 1 427 ? -7.332 -8.942 -1.382 1.00 96.94 427 PHE A C 1
ATOM 3340 O O . PHE A 1 427 ? -7.558 -7.857 -1.922 1.00 96.94 427 PHE A O 1
ATOM 3347 N N . HIS A 1 428 ? -8.312 -9.799 -1.083 1.00 96.88 428 HIS A N 1
ATOM 3348 C CA . HIS A 1 428 ? -9.726 -9.476 -1.278 1.00 96.88 428 HIS A CA 1
ATOM 3349 C C . HIS A 1 428 ? -10.170 -8.298 -0.385 1.00 96.88 428 HIS A C 1
ATOM 3351 O O . HIS A 1 428 ? -9.700 -8.182 0.753 1.00 96.88 428 HIS A O 1
ATOM 3357 N N . PRO A 1 429 ? -11.104 -7.448 -0.856 1.00 96.69 429 PRO A N 1
ATOM 3358 C CA . PRO A 1 429 ? -11.487 -6.232 -0.153 1.00 96.69 429 PRO A CA 1
ATOM 3359 C C . PRO A 1 429 ? -12.279 -6.467 1.137 1.00 96.69 429 PRO A C 1
ATOM 3361 O O . PRO A 1 429 ? -13.146 -7.341 1.252 1.00 96.69 429 PRO A O 1
ATOM 3364 N N . PHE A 1 430 ? -12.063 -5.562 2.084 1.00 95.44 430 PHE A N 1
ATOM 3365 C CA . PHE A 1 430 ? -12.959 -5.298 3.197 1.00 95.44 430 PHE A CA 1
ATOM 3366 C C . PHE A 1 430 ? -14.158 -4.495 2.675 1.00 95.44 430 PHE A C 1
ATOM 3368 O O . PHE A 1 430 ? -14.003 -3.362 2.221 1.00 95.44 430 PHE A O 1
ATOM 3375 N N . LYS A 1 431 ? -15.357 -5.082 2.703 1.00 92.94 431 LYS A N 1
ATOM 3376 C CA . LYS A 1 431 ? -16.578 -4.428 2.220 1.00 92.94 431 LYS A CA 1
ATOM 3377 C C . LYS A 1 431 ? -17.175 -3.564 3.320 1.00 92.94 431 LYS A C 1
ATOM 3379 O O . LYS A 1 431 ? -17.489 -4.074 4.394 1.00 92.94 431 LYS A O 1
ATOM 3384 N N . LEU A 1 432 ? -17.362 -2.274 3.052 1.00 88.06 432 LEU A N 1
ATOM 3385 C CA . LEU A 1 432 ? -17.810 -1.317 4.070 1.00 88.06 432 LEU A CA 1
ATOM 3386 C C . LEU A 1 432 ? -19.302 -1.438 4.427 1.00 88.06 432 LEU A C 1
ATOM 3388 O O . LEU A 1 432 ? -19.757 -0.816 5.381 1.00 88.06 432 LEU A O 1
ATOM 3392 N N . ASP A 1 433 ? -20.066 -2.237 3.679 1.00 83.75 433 ASP A N 1
ATOM 3393 C CA . ASP A 1 433 ? -21.450 -2.619 3.990 1.00 83.75 433 ASP A CA 1
ATOM 3394 C C . ASP A 1 433 ? -21.564 -3.925 4.799 1.00 83.75 433 ASP A C 1
ATOM 3396 O O . ASP A 1 433 ? -22.670 -4.352 5.123 1.00 83.75 433 ASP A O 1
ATOM 3400 N N . THR A 1 434 ? -20.438 -4.575 5.111 1.00 88.75 434 THR A N 1
ATOM 3401 C CA . THR A 1 434 ? -20.406 -5.886 5.759 1.00 88.75 434 THR A CA 1
ATOM 3402 C C . THR A 1 434 ? -19.753 -5.766 7.146 1.00 88.75 434 THR A C 1
ATOM 3404 O O . THR A 1 434 ? -18.526 -5.682 7.237 1.00 88.75 434 THR A O 1
ATOM 3407 N N . PRO A 1 435 ? -20.524 -5.804 8.251 1.00 86.56 435 PRO A N 1
ATOM 3408 C CA . PRO A 1 435 ? -20.023 -5.495 9.597 1.00 86.56 435 PRO A CA 1
ATOM 3409 C C . PRO A 1 435 ? -18.837 -6.348 10.063 1.00 86.56 435 PRO A C 1
ATOM 3411 O O . PRO A 1 435 ? -17.909 -5.840 10.684 1.00 86.56 435 PRO A O 1
ATOM 3414 N N . ALA A 1 436 ? -18.815 -7.636 9.706 1.00 90.75 436 ALA A N 1
ATOM 3415 C CA . ALA A 1 436 ? -17.694 -8.524 10.020 1.00 90.75 436 ALA A CA 1
ATOM 3416 C C . ALA A 1 436 ? -16.396 -8.133 9.280 1.00 90.75 436 ALA A C 1
ATOM 3418 O O . ALA A 1 436 ? -15.305 -8.303 9.821 1.00 90.75 436 ALA A O 1
ATOM 3419 N N . HIS A 1 437 ? -16.495 -7.570 8.066 1.00 94.00 437 HIS A N 1
ATOM 3420 C CA . HIS A 1 437 ? -15.328 -7.028 7.364 1.00 94.00 437 HIS A CA 1
ATOM 3421 C C . HIS A 1 437 ? -14.859 -5.737 8.045 1.00 94.00 437 HIS A C 1
ATOM 3423 O O . HIS A 1 437 ? -13.659 -5.546 8.190 1.00 94.00 437 HIS A O 1
ATOM 3429 N N . ILE A 1 438 ? -15.771 -4.876 8.510 1.00 90.62 438 ILE A N 1
ATOM 3430 C CA . ILE A 1 438 ? -15.402 -3.697 9.305 1.00 90.62 438 ILE A CA 1
ATOM 3431 C C . ILE A 1 438 ? -14.657 -4.091 10.586 1.00 90.62 438 ILE A C 1
ATOM 3433 O O . ILE A 1 438 ? -13.632 -3.487 10.895 1.00 90.62 438 ILE A O 1
ATOM 3437 N N . GLU A 1 439 ? -15.143 -5.089 11.327 1.00 91.19 439 GLU A N 1
ATOM 3438 C CA . GLU A 1 439 ? -14.503 -5.535 12.569 1.00 91.19 439 GLU A CA 1
ATOM 3439 C C . GLU A 1 439 ? -13.080 -6.048 12.334 1.00 91.19 439 GLU A C 1
ATOM 3441 O O . GLU A 1 439 ? -12.145 -5.576 12.984 1.00 91.19 439 GLU A O 1
ATOM 3446 N N . GLU A 1 440 ? -12.886 -6.941 11.359 1.00 95.12 440 GLU A N 1
ATOM 3447 C CA . GLU A 1 440 ? -11.548 -7.447 11.044 1.00 95.12 440 GLU A CA 1
ATOM 3448 C C . GLU A 1 440 ? -10.640 -6.345 10.467 1.00 95.12 440 GLU A C 1
ATOM 3450 O O . GLU A 1 440 ? -9.463 -6.298 10.821 1.00 95.12 440 GLU A O 1
ATOM 3455 N N . LEU A 1 441 ? -11.173 -5.411 9.661 1.00 95.12 441 LEU A N 1
ATOM 3456 C CA . LEU A 1 441 ? -10.428 -4.244 9.172 1.00 95.12 441 LEU A CA 1
ATOM 3457 C C . LEU A 1 441 ? -9.928 -3.385 10.337 1.00 95.12 441 LEU A C 1
ATOM 3459 O O . LEU A 1 441 ? -8.749 -3.054 10.394 1.00 95.12 441 LEU A O 1
ATOM 3463 N N . ILE A 1 442 ? -10.804 -3.038 11.280 1.00 94.44 442 ILE A N 1
ATOM 3464 C CA . ILE A 1 442 ? -10.473 -2.195 12.434 1.00 94.44 442 ILE A CA 1
ATOM 3465 C C . ILE A 1 442 ? -9.394 -2.855 13.307 1.00 94.44 442 ILE A C 1
ATOM 3467 O O . ILE A 1 442 ? -8.399 -2.208 13.641 1.00 94.44 442 ILE A O 1
ATOM 3471 N N . LEU A 1 443 ? -9.530 -4.153 13.602 1.00 95.69 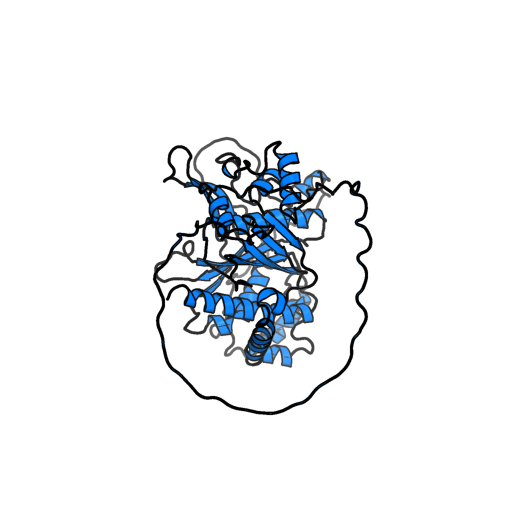443 LEU A N 1
ATOM 3472 C CA . LEU A 1 443 ? -8.517 -4.924 14.334 1.00 95.69 443 LEU A CA 1
ATOM 3473 C C . LEU A 1 443 ? -7.167 -4.948 13.596 1.00 95.69 443 LEU A C 1
ATOM 3475 O O . LEU A 1 443 ? -6.113 -4.765 14.215 1.00 95.69 443 LEU A O 1
ATOM 3479 N N . LEU A 1 444 ? -7.198 -5.130 12.272 1.00 96.50 444 LEU A N 1
ATOM 3480 C CA . LEU A 1 444 ? -6.004 -5.183 11.430 1.00 96.50 444 LEU A CA 1
ATOM 3481 C C . LEU A 1 444 ? -5.295 -3.825 11.345 1.00 96.50 444 LEU A C 1
ATOM 3483 O O . LEU A 1 444 ? -4.070 -3.774 11.440 1.00 96.50 444 LEU A O 1
ATOM 3487 N N . LEU A 1 445 ? -6.046 -2.727 11.222 1.00 95.44 445 LEU A N 1
ATOM 3488 C CA . LEU A 1 445 ? -5.516 -1.361 11.170 1.00 95.44 445 LEU A CA 1
ATOM 3489 C C . LEU A 1 445 ? -4.864 -0.936 12.493 1.00 95.44 445 LEU A C 1
ATOM 3491 O O . LEU A 1 445 ? -3.805 -0.303 12.460 1.00 95.44 445 LEU A O 1
ATOM 3495 N N . CYS A 1 446 ? -5.429 -1.336 13.640 1.00 95.38 446 CYS A N 1
ATOM 3496 C CA . CYS A 1 446 ? -4.771 -1.180 14.941 1.00 95.38 446 CYS A CA 1
ATOM 3497 C C . CYS A 1 446 ? -3.425 -1.912 14.970 1.00 95.38 446 CYS A C 1
ATOM 3499 O O . CYS A 1 446 ? -2.401 -1.282 15.225 1.00 95.38 446 CYS A O 1
ATOM 3501 N N . SER A 1 447 ? -3.409 -3.213 14.653 1.00 96.19 447 SER A N 1
ATOM 3502 C CA . SER A 1 447 ? -2.185 -4.032 14.677 1.00 96.19 447 SER A CA 1
ATOM 3503 C C . SER A 1 447 ? -1.112 -3.547 13.695 1.00 96.19 447 SER A C 1
ATOM 3505 O O . SER A 1 447 ? 0.075 -3.564 14.015 1.00 96.19 447 SER A O 1
ATOM 3507 N N . LEU A 1 448 ? -1.510 -3.099 12.500 1.00 95.50 448 LEU A N 1
ATOM 3508 C CA . LEU A 1 448 ? -0.610 -2.512 11.504 1.00 95.50 448 LEU A CA 1
ATOM 3509 C C . LEU A 1 448 ? -0.003 -1.198 11.992 1.00 95.50 448 LEU A C 1
ATOM 3511 O O . LEU A 1 448 ? 1.206 -1.009 11.867 1.00 95.50 448 LEU A O 1
ATOM 3515 N N . THR A 1 449 ? -0.818 -0.310 12.565 1.00 95.31 449 THR A N 1
ATOM 3516 C CA . THR A 1 449 ? -0.330 0.976 13.075 1.00 95.31 449 THR A CA 1
ATOM 3517 C C . THR A 1 449 ? 0.598 0.763 14.271 1.00 95.31 449 THR A C 1
ATOM 3519 O O . THR A 1 449 ? 1.696 1.309 14.263 1.00 95.31 449 THR A O 1
ATOM 3522 N N . ASP A 1 450 ? 0.216 -0.079 15.240 1.00 94.69 450 ASP A N 1
ATOM 3523 C CA . ASP A 1 450 ? 1.043 -0.443 16.404 1.00 94.69 450 ASP A CA 1
ATOM 3524 C C . ASP A 1 450 ? 2.393 -1.019 15.968 1.00 94.69 450 ASP A C 1
ATOM 3526 O O . ASP A 1 450 ? 3.451 -0.549 16.392 1.00 94.69 450 ASP A O 1
ATOM 3530 N N . HIS A 1 451 ? 2.383 -1.963 15.023 1.00 93.50 451 HIS A N 1
ATOM 3531 C CA . HIS A 1 451 ? 3.617 -2.520 14.490 1.00 93.50 451 HIS A CA 1
ATOM 3532 C C . HIS A 1 451 ? 4.503 -1.465 13.808 1.00 93.50 451 HIS A C 1
ATOM 3534 O O . HIS A 1 451 ? 5.704 -1.422 14.062 1.00 93.50 451 HIS A O 1
ATOM 3540 N N . LEU A 1 452 ? 3.935 -0.606 12.956 1.00 92.50 452 LEU A N 1
ATOM 3541 C CA . LEU A 1 452 ? 4.708 0.408 12.236 1.00 92.50 452 LEU A CA 1
ATOM 3542 C C . LEU A 1 452 ? 5.331 1.446 13.188 1.00 92.50 452 LEU A C 1
ATOM 3544 O O . LEU A 1 452 ? 6.504 1.776 13.025 1.00 92.50 452 LEU A O 1
ATOM 3548 N N . VAL A 1 453 ? 4.601 1.923 14.207 1.00 91.81 453 VAL A N 1
ATOM 3549 C CA . VAL A 1 453 ? 5.124 2.945 15.141 1.00 91.81 453 VAL A CA 1
ATOM 3550 C C . VAL A 1 453 ? 6.082 2.376 16.194 1.00 91.81 453 VAL A C 1
ATOM 3552 O O . VAL A 1 453 ? 6.983 3.082 16.648 1.00 91.81 453 VAL A O 1
ATOM 3555 N N . THR A 1 454 ? 5.933 1.100 16.568 1.00 89.94 454 THR A N 1
ATOM 3556 C CA . THR A 1 454 ? 6.896 0.395 17.435 1.00 89.94 454 THR A CA 1
ATOM 3557 C C . THR A 1 454 ? 8.153 -0.033 16.679 1.00 89.94 454 THR A C 1
ATOM 3559 O O . THR A 1 454 ? 9.251 0.046 17.229 1.00 89.94 454 THR A O 1
ATOM 3562 N N . GLY A 1 455 ? 8.011 -0.458 15.420 1.00 79.94 455 GLY A N 1
ATOM 3563 C CA . GLY A 1 455 ? 9.104 -0.917 14.566 1.00 79.94 455 GLY A CA 1
ATOM 3564 C C . GLY A 1 455 ? 10.059 0.200 14.147 1.00 79.94 455 GLY A C 1
ATOM 3565 O O . GLY A 1 455 ? 11.270 -0.006 14.179 1.00 79.94 455 GLY A O 1
ATOM 3566 N N . ASP A 1 456 ? 9.543 1.389 13.816 1.00 66.19 456 ASP A N 1
ATOM 3567 C CA . ASP A 1 456 ? 10.357 2.559 13.437 1.00 66.19 456 ASP A CA 1
ATOM 3568 C C . ASP A 1 456 ? 11.249 3.045 14.596 1.00 66.19 456 ASP A C 1
ATOM 3570 O O . ASP A 1 456 ? 12.454 3.261 14.433 1.00 66.19 456 ASP A O 1
ATOM 3574 N N . ALA A 1 457 ? 10.688 3.093 15.811 1.00 54.16 457 ALA A N 1
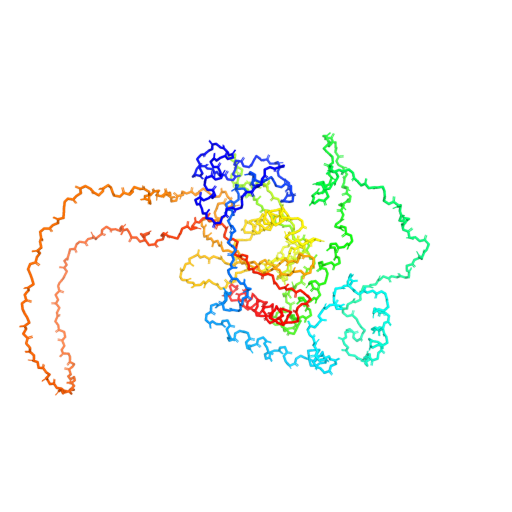ATOM 3575 C CA . ALA A 1 457 ? 11.418 3.441 17.032 1.00 54.16 457 ALA A CA 1
ATOM 3576 C C . ALA A 1 457 ? 12.557 2.455 17.371 1.00 54.16 457 ALA A C 1
ATOM 3578 O O . ALA A 1 457 ? 13.488 2.818 18.086 1.00 54.16 457 ALA A O 1
ATOM 3579 N N . ALA A 1 458 ? 12.504 1.222 16.854 1.00 41.88 458 ALA A N 1
ATOM 3580 C CA . ALA A 1 458 ? 13.554 0.215 17.011 1.00 41.88 458 ALA A CA 1
ATOM 3581 C C . ALA A 1 458 ? 14.628 0.254 15.902 1.00 41.88 458 ALA A C 1
ATOM 3583 O O . ALA A 1 458 ? 15.601 -0.491 15.990 1.00 41.88 458 ALA A O 1
ATOM 3584 N N . GLN A 1 459 ? 14.463 1.086 14.864 1.00 49.25 459 GLN A N 1
ATOM 3585 C CA . GLN A 1 459 ? 15.440 1.263 13.774 1.00 49.25 459 GLN A CA 1
ATOM 3586 C C . GLN A 1 459 ? 16.258 2.561 13.892 1.00 49.25 459 GLN A C 1
ATOM 3588 O O . GLN A 1 459 ? 17.221 2.748 13.151 1.00 49.25 459 GLN A O 1
ATOM 3593 N N . THR A 1 460 ? 15.887 3.457 14.814 1.00 38.59 460 THR A N 1
ATOM 3594 C CA . THR A 1 460 ? 16.549 4.755 15.055 1.00 38.59 460 THR A CA 1
ATOM 3595 C C . THR A 1 460 ? 17.328 4.833 16.381 1.00 38.59 460 THR A C 1
ATOM 3597 O O . THR A 1 460 ? 17.807 5.910 16.742 1.00 38.59 460 THR A O 1
ATOM 3600 N N . LEU A 1 461 ? 17.495 3.697 17.073 1.00 28.72 461 LEU A N 1
ATOM 3601 C CA . LEU A 1 461 ? 18.301 3.499 18.290 1.00 28.72 461 LEU A CA 1
ATOM 3602 C C . LEU A 1 461 ? 19.376 2.422 18.072 1.00 28.72 461 LEU A C 1
ATOM 3604 O O . LEU A 1 461 ? 20.462 2.579 18.673 1.00 28.72 461 LEU A O 1
#

Nearest PDB structures (foldseek):
  4u9h-assembly1_L  TM=3.209E-01  e=2.899E+00  Nitratidesulfovibrio vulgaris str. 'Miyazaki F'
  2frv-assembly1_L  TM=3.308E-01  e=8.654E+00  Megalodesulfovibrio gigas
  5mrc-assembly1_EE  TM=1.037E-01  e=6.584E+00  Saccharomyces cerevisiae

pLDDT: mean 72.88, std 23.36, range [28.19, 98.12]

Mean predicted aligned error: 14.09 Å

Sequence (461 aa):
MEAYEIPSTPSEWADLVHKTHAADPSHTDISSIGSGIFGSASKLTYDDWLLLRVIWKKEDGQTTHESIFGPKGQELRATAERQLAKEPWMQALKANSDNPMDLSYLAPWKLNLSEILQMVPSLRSLDEANIFDDADPFRLLVGPFDARRRPHRTSYVSPTQADRLAASSSAASSSRGRDGTSTPEPGLGGEGRIINMTLLVLLQGVCMPLLQQPTYKQYSWSAVHKEFSVSHPNPDDHTIRSKVMTARTDGCLQVKRDHQGPDSTDTLAIIEVKPYRRTQPENNEKAVQIQEGASMAAWISTEGTNGLLPTLSRSKKYRRLLISQDFDEVYVTIAEYDDLYVQYIRGDNIRWPEITTEATQGRSSDDPPPPPTALPTQASTQLPSRSRPLPVTPNEPRPEGTSQAPKQSMYKDMKSEAGGFLVMHQFHPFKLDTPAHIEELILLLCSLTDHLVTGDAAQTL